Protein AF-0000000084344445 (afdb_homodimer)

Sequence (646 aa):
MKKKSFGKKFTIILLIIIIVSYGSAFIIIKNSNFSLQNFINDCLYNPNIHFGFNSYNNYNNSYDLNLNKTHNLNDINTISCDFPLGNISVIPWDGSEVKVTFDGHIRSNENLENIDISFSKEDSTLNIYLLKNNSNLWTPDTLKIYIPKNYNSNLQLSSSTGIINVCDLNYSDLKLDTISGVINLKNITCNNFSSNSVSGNMHYENLTVKNSNINSTSGDIYIDNFSGELNSSTVSGALNLTLSSVKNNIKFNSTSGNVFIYFPSNSSIKFKCSTVSGNISYHSPTKDENLHNKRQFNYILNNGDNSIDISTMSGKVEFNTTNMKKKSFGKKFTIILLIIIIVSYGSAFIIIKNSNFSLQNFINDCLYNPNIHFGFNSYNNYNNSYDLNLNKTHNLNDINTISCDFPLGNISVIPWDGSEVKVTFDGHIRSNENLENIDISFSKEDSTLNIYLLKNNSNLWTPDTLKIYIPKNYNSNLQLSSSTGIINVCDLNYSDLKLDTISGVINLKNITCNNFSSNSVSGNMHYENLTVKNSNINSTSGDIYIDNFSGELNSSTVSGALNLTLSSVKNNIKFNSTSGNVFIYFPSNSSIKFKCSTVSGNISYHSPTKDENLHNKRQFNYILNNGDNSIDISTMSGKVEFNTTN

Organism: NCBI:txid1533

Nearest PDB structures (foldseek):
  3pet-assembly1_A  TM=6.327E-01  e=2.627E-05  Bacteroides fragilis NCTC 9343
  4qrk-assembly1_A  TM=3.196E-01  e=6.285E-09  Clostridium sporogenes ATCC 15579
  3jx8-assembly2_D  TM=5.753E-01  e=1.451E-04  Parabacteroides distasonis ATCC 8503
  3pet-assembly1_A  TM=6.328E-01  e=2.455E-05  Bacteroides fragilis NCTC 9343
  3ljy-assembly2_B  TM=5.538E-01  e=2.455E-05  Parabacteroides distasonis ATCC 8503

Secondary structure (DSSP, 8-state):
-----HHHHHHHHHHHHHHHHHHHHHHHHHTTT--HHHHHHHHHH-TT-------STT--EEEEEEEEEEE--TT--EEEEE-TTSEEEEEEES-SSEEEEEEEEEEESS---S---EEEEETTEEEEES-SS-TTEE-SSEEEEEEETT--SEEEEEESSSEEEEES-EEEEEEEEESSSEEEEEEEEEEEEEEEESSS-EEEEEEEEEEEEEEESSS-EEEEEEES-EEEEESS--EEEEES---S-EEEEESS--EEEEEETT--EEEEEEESSS-EEEE-SSS-GGGSSBSEEEEEETT--EEEEEEESS--EEEEEE-/-----HHHHHHHHHHHHHHHHHHHHHHHHHTTT--HHHHHHHHHH-TT-------STT--EEEEEEEEEEE--TT--EEEEE-TTSEEEEEEESSSSEEEEEEEEEEESS---S---EEEEETTEEEEES-SS-TTEE-SSEEEEEEETT--SEEEEEESSSEEEEES-EEEEEEEEESSSEEEEEEEEEEEEEEEESSS-EEEEEEEEEEEEEEESSS-EEEEEEES-EEEEESS--EEEEES---S-EEEEESS--EEEEEETT--EEEEEEESSS-EEEE-SSS-GGGSSBSEEEEEETT--EEEEEEESS--EEEEEE-

pLDDT: mean 80.37, std 23.32, range [23.06, 98.56]

Structure (mmCIF, N/CA/C/O backbone):
data_AF-0000000084344445-model_v1
#
loop_
_entity.id
_entity.type
_entity.pdbx_description
1 polymer 'DUF4097 and DUF4098 domain-containing protein YvlB'
#
loop_
_atom_site.group_PDB
_atom_site.id
_atom_site.type_symbol
_atom_site.label_atom_id
_atom_site.label_alt_id
_atom_site.label_comp_id
_atom_site.label_asym_id
_atom_site.label_entity_id
_atom_site.label_seq_id
_atom_site.pdbx_PDB_ins_code
_atom_site.Cartn_x
_atom_site.Cartn_y
_atom_site.Cartn_z
_atom_site.occupancy
_atom_site.B_iso_or_equiv
_atom_site.auth_seq_id
_atom_site.auth_comp_id
_atom_site.auth_asym_id
_atom_site.auth_atom_id
_atom_site.pdbx_PDB_model_num
ATOM 1 N N . MET A 1 1 ? 18.562 30.078 -15.273 1 23.45 1 MET A N 1
ATOM 2 C CA . MET A 1 1 ? 18.094 28.703 -15.406 1 23.45 1 MET A CA 1
ATOM 3 C C . MET A 1 1 ? 17.484 28.203 -14.102 1 23.45 1 MET A C 1
ATOM 5 O O . MET A 1 1 ? 18.156 28.203 -13.062 1 23.45 1 MET A O 1
ATOM 9 N N . LYS A 1 2 ? 16.156 28.375 -13.969 1 30.56 2 LYS A N 1
ATOM 10 C CA . LYS A 1 2 ? 15.219 28.406 -12.844 1 30.56 2 LYS A CA 1
ATOM 11 C C . LYS A 1 2 ? 15.289 27.094 -12.047 1 30.56 2 LYS A C 1
ATOM 13 O O . LYS A 1 2 ? 14.945 26.031 -12.562 1 30.56 2 LYS A O 1
ATOM 18 N N . LYS A 1 3 ? 16.203 26.938 -11.133 1 34.56 3 LYS A N 1
ATOM 19 C CA . LYS A 1 3 ? 16.406 25.844 -10.195 1 34.56 3 LYS A CA 1
ATOM 20 C C . LYS A 1 3 ? 15.117 25.484 -9.477 1 34.56 3 LYS A C 1
ATOM 22 O O . LYS A 1 3 ? 14.594 26.266 -8.68 1 34.56 3 LYS A O 1
ATOM 27 N N . LYS A 1 4 ? 14.367 24.688 -10.18 1 40.94 4 LYS A N 1
ATOM 28 C CA . LYS A 1 4 ? 13.07 24.234 -9.688 1 40.94 4 LYS A CA 1
ATOM 29 C C . LYS A 1 4 ? 13.164 23.75 -8.242 1 40.94 4 LYS A C 1
ATOM 31 O O . LYS A 1 4 ? 14.055 22.969 -7.902 1 40.94 4 LYS A O 1
ATOM 36 N N . SER A 1 5 ? 12.602 24.375 -7.27 1 38.47 5 SER A N 1
ATOM 37 C CA . SER A 1 5 ? 12.57 24.297 -5.812 1 38.47 5 SER A CA 1
ATOM 38 C C . SER A 1 5 ? 12.359 22.859 -5.344 1 38.47 5 SER A C 1
ATOM 40 O O . SER A 1 5 ? 11.703 22.078 -6.027 1 38.47 5 SER A O 1
ATOM 42 N N . PHE A 1 6 ? 13.266 22.297 -4.477 1 36.62 6 PHE A N 1
ATOM 43 C CA . PHE A 1 6 ? 13.297 21 -3.805 1 36.62 6 PHE A CA 1
ATOM 44 C C . PHE A 1 6 ? 11.891 20.578 -3.393 1 36.62 6 PHE A C 1
ATOM 46 O O . PHE A 1 6 ? 11.547 19.391 -3.475 1 36.62 6 PHE A O 1
ATOM 53 N N . GLY A 1 7 ? 11.117 21.531 -2.959 1 40.06 7 GLY A N 1
ATOM 54 C CA . GLY A 1 7 ? 9.727 21.188 -2.689 1 40.06 7 GLY A CA 1
ATOM 55 C C . GLY A 1 7 ? 9.039 20.531 -3.869 1 40.06 7 GLY A C 1
ATOM 56 O O . GLY A 1 7 ? 8.281 19.578 -3.697 1 40.06 7 GLY A O 1
ATOM 57 N N . LYS A 1 8 ? 9.344 21 -4.953 1 43.28 8 LYS A N 1
ATOM 58 C CA . LYS A 1 8 ? 8.766 20.484 -6.191 1 43.28 8 LYS A CA 1
ATOM 59 C C . LYS A 1 8 ? 9.281 19.094 -6.508 1 43.28 8 LYS A C 1
ATOM 61 O O . LYS A 1 8 ? 8.516 18.219 -6.914 1 43.28 8 LYS A O 1
ATOM 66 N N . LYS A 1 9 ? 10.5 18.859 -6.062 1 43.78 9 LYS A N 1
ATOM 67 C CA . LYS A 1 9 ? 11.109 17.562 -6.285 1 43.78 9 LYS A CA 1
ATOM 68 C C . LYS A 1 9 ? 10.5 16.5 -5.359 1 43.78 9 LYS A C 1
ATOM 70 O O . LYS A 1 9 ? 10.258 15.375 -5.777 1 43.78 9 LYS A O 1
ATOM 75 N N . PHE A 1 10 ? 10.344 16.984 -4.156 1 43.31 10 PHE A N 1
ATOM 76 C CA . PHE A 1 10 ? 9.758 16.062 -3.184 1 43.31 10 PHE A CA 1
ATOM 77 C C . PHE A 1 10 ? 8.336 15.695 -3.574 1 43.31 10 PHE A C 1
ATOM 79 O O . PHE A 1 10 ? 7.945 14.523 -3.494 1 43.31 10 PHE A O 1
ATOM 86 N N . THR A 1 11 ? 7.633 16.703 -4.051 1 42.97 11 THR A N 1
ATOM 87 C CA . THR A 1 11 ? 6.289 16.422 -4.539 1 42.97 11 THR A CA 1
ATOM 88 C C . THR A 1 11 ? 6.34 15.516 -5.766 1 42.97 11 THR A C 1
ATOM 90 O O . THR A 1 11 ? 5.512 14.609 -5.914 1 42.97 11 THR A O 1
ATOM 93 N N . ILE A 1 12 ? 7.398 15.555 -6.445 1 44.19 12 ILE A N 1
ATOM 94 C CA . ILE A 1 12 ? 7.602 14.742 -7.645 1 44.19 12 ILE A CA 1
ATOM 95 C C . ILE A 1 12 ? 7.879 13.297 -7.246 1 44.19 12 ILE A C 1
ATOM 97 O O . ILE A 1 12 ? 7.32 12.367 -7.832 1 44.19 12 ILE A O 1
ATOM 101 N N . ILE A 1 13 ? 8.719 13.25 -6.285 1 46.38 13 ILE A N 1
ATOM 102 C CA . ILE A 1 13 ? 9.023 11.914 -5.785 1 46.38 13 ILE A CA 1
ATOM 103 C C . ILE A 1 13 ? 7.762 11.281 -5.207 1 46.38 13 ILE A C 1
ATOM 105 O O . ILE A 1 13 ? 7.477 10.109 -5.461 1 46.38 13 ILE A O 1
ATOM 109 N N . LEU A 1 14 ? 7.109 12.164 -4.605 1 44.34 14 LEU A N 1
ATOM 110 C CA . LEU A 1 14 ? 5.855 11.633 -4.082 1 44.34 14 LEU A CA 1
ATOM 111 C C . LEU A 1 14 ? 4.934 11.203 -5.219 1 44.34 14 LEU A C 1
ATOM 113 O O . LEU A 1 14 ? 4.277 10.164 -5.129 1 44.34 14 LEU A O 1
ATOM 117 N N . LEU A 1 15 ? 5.094 11.969 -6.32 1 42.56 15 LEU A N 1
ATOM 118 C CA . LEU A 1 15 ? 4.293 11.703 -7.512 1 42.56 15 LEU A CA 1
ATOM 119 C C . LEU A 1 15 ? 4.773 10.445 -8.227 1 42.56 15 LEU A C 1
ATOM 121 O O . LEU A 1 15 ? 3.965 9.625 -8.656 1 42.56 15 LEU A O 1
ATOM 125 N N . ILE A 1 16 ? 6.012 10.344 -8.312 1 43.09 16 ILE A N 1
ATOM 126 C CA . ILE A 1 16 ? 6.594 9.164 -8.945 1 43.09 16 ILE A CA 1
ATOM 127 C C . ILE A 1 16 ? 6.234 7.914 -8.148 1 43.09 16 ILE A C 1
ATOM 129 O O . ILE A 1 16 ? 5.859 6.891 -8.727 1 43.09 16 ILE A O 1
ATOM 133 N N . ILE A 1 17 ? 6.273 8.125 -7.02 1 44.56 17 ILE A N 1
ATOM 134 C CA . ILE A 1 17 ? 5.992 7.008 -6.125 1 44.56 17 ILE A CA 1
ATOM 135 C C . ILE A 1 17 ? 4.531 6.582 -6.27 1 44.56 17 ILE A C 1
ATOM 137 O O . ILE A 1 17 ? 4.23 5.391 -6.348 1 44.56 17 ILE A O 1
ATOM 141 N N . ILE A 1 18 ? 3.816 7.688 -6.465 1 41.94 18 ILE A N 1
ATOM 142 C CA . ILE A 1 18 ? 2.4 7.406 -6.66 1 41.94 18 ILE A CA 1
ATOM 143 C C . ILE A 1 18 ? 2.184 6.801 -8.047 1 41.94 18 ILE A C 1
ATOM 145 O O . ILE A 1 18 ? 1.454 5.816 -8.195 1 41.94 18 ILE A O 1
ATOM 149 N N . ILE A 1 19 ? 2.912 7.266 -9 1 41.62 19 ILE A N 1
ATOM 150 C CA . ILE A 1 19 ? 2.807 6.781 -10.375 1 41.62 19 ILE A CA 1
ATOM 151 C C . ILE A 1 19 ? 3.387 5.371 -10.469 1 41.62 19 ILE A C 1
ATOM 153 O O . ILE A 1 19 ? 2.789 4.488 -11.086 1 41.62 19 ILE A O 1
ATOM 157 N N . VAL A 1 20 ? 4.574 5.223 -9.969 1 40.78 20 VAL A N 1
ATOM 158 C CA . VAL A 1 20 ? 5.215 3.91 -10.008 1 40.78 20 VAL A CA 1
ATOM 159 C C . VAL A 1 20 ? 4.395 2.91 -9.203 1 40.78 20 VAL A C 1
ATOM 161 O O . VAL A 1 20 ? 4.258 1.748 -9.594 1 40.78 20 VAL A O 1
ATOM 164 N N . SER A 1 21 ? 4.035 3.406 -8.242 1 39.5 21 SER A N 1
ATOM 165 C CA . SER A 1 21 ? 3.166 2.486 -7.516 1 39.5 21 SER A CA 1
ATOM 166 C C . SER A 1 21 ? 1.95 2.102 -8.352 1 39.5 21 SER A C 1
ATOM 168 O O . SER A 1 21 ? 1.427 0.994 -8.227 1 39.5 21 SER A O 1
ATOM 170 N N . TYR A 1 22 ? 1.616 3.086 -9.32 1 38 22 TYR A N 1
ATOM 171 C CA . TYR A 1 22 ? 0.502 2.875 -10.234 1 38 22 TYR A CA 1
ATOM 172 C C . TYR A 1 22 ? 0.94 2.062 -11.445 1 38 22 TYR A C 1
ATOM 174 O O . TYR A 1 22 ? 0.122 1.394 -12.086 1 38 22 TYR A O 1
ATOM 182 N N . GLY A 1 23 ? 2.174 2.152 -11.828 1 37.25 23 GLY A N 1
ATOM 183 C CA . GLY A 1 23 ? 2.646 1.45 -13.016 1 37.25 23 GLY A CA 1
ATOM 184 C C . GLY A 1 23 ? 2.371 -0.041 -12.969 1 37.25 23 GLY A C 1
ATOM 185 O O . GLY A 1 23 ? 1.995 -0.636 -13.984 1 37.25 23 GLY A O 1
ATOM 186 N N . SER A 1 24 ? 2.65 -0.553 -11.867 1 36.75 24 SER A N 1
ATOM 187 C CA . SER A 1 24 ? 2.387 -1.987 -11.914 1 36.75 24 SER A CA 1
ATOM 188 C C . SER A 1 24 ? 0.919 -2.268 -12.227 1 36.75 24 SER A C 1
ATOM 190 O O . SER A 1 24 ? 0.599 -3.24 -12.906 1 36.75 24 SER A O 1
ATOM 192 N N . ALA A 1 25 ? 0.105 -1.298 -11.906 1 35.44 25 ALA A N 1
ATOM 193 C CA . ALA A 1 25 ? -1.3 -1.445 -12.281 1 35.44 25 ALA A CA 1
ATOM 194 C C . ALA A 1 25 ? -1.485 -1.297 -13.789 1 35.44 25 ALA A C 1
ATOM 196 O O . ALA A 1 25 ? -2.225 -2.064 -14.406 1 35.44 25 ALA A O 1
ATOM 197 N N . PHE A 1 26 ? -0.767 -0.335 -14.383 1 36.44 26 PHE A N 1
ATOM 198 C CA . PHE A 1 26 ? -0.867 -0.128 -15.82 1 36.44 26 PHE A CA 1
ATOM 199 C C . PHE A 1 26 ? -0.304 -1.323 -16.578 1 36.44 26 PHE A C 1
ATOM 201 O O . PHE A 1 26 ? -0.877 -1.753 -17.578 1 36.44 26 PHE A O 1
ATOM 208 N N . ILE A 1 27 ? 0.794 -1.745 -16.25 1 36.09 27 ILE A N 1
ATOM 209 C CA . ILE A 1 27 ? 1.35 -2.893 -16.953 1 36.09 27 ILE A CA 1
ATOM 210 C C . ILE A 1 27 ? 0.347 -4.043 -16.938 1 36.09 27 ILE A C 1
ATOM 212 O O . ILE A 1 27 ? 0.16 -4.723 -17.953 1 36.09 27 ILE A O 1
ATOM 216 N N . ILE A 1 28 ? -0.33 -4.098 -15.945 1 32.97 28 ILE A N 1
ATOM 217 C CA . ILE A 1 28 ? -1.38 -5.113 -15.938 1 32.97 28 ILE A CA 1
ATOM 218 C C . ILE A 1 28 ? -2.447 -4.762 -16.969 1 32.97 28 ILE A C 1
ATOM 220 O O . ILE A 1 28 ? -2.91 -5.629 -17.719 1 32.97 28 ILE A O 1
ATOM 224 N N . ILE A 1 29 ? -2.639 -3.443 -17.25 1 33.91 29 ILE A N 1
ATOM 225 C CA . ILE A 1 29 ? -3.621 -3.008 -18.234 1 33.91 29 ILE A CA 1
ATOM 226 C C . ILE A 1 29 ? -3.104 -3.297 -19.641 1 33.91 29 ILE A C 1
ATOM 228 O O . ILE A 1 29 ? -3.84 -3.814 -20.484 1 33.91 29 ILE A O 1
ATOM 232 N N . LYS A 1 30 ? -2.02 -2.748 -19.969 1 36.94 30 LYS A N 1
ATOM 233 C CA . LYS A 1 30 ? -1.499 -2.893 -21.312 1 36.94 30 LYS A CA 1
ATOM 234 C C . LYS A 1 30 ? -1.466 -4.359 -21.75 1 36.94 30 LYS A C 1
ATOM 236 O O . LYS A 1 30 ? -1.772 -4.684 -22.891 1 36.94 30 LYS A O 1
ATOM 241 N N . ASN A 1 31 ? -0.96 -5.074 -21 1 32.31 31 ASN A N 1
ATOM 242 C CA . ASN A 1 31 ? -0.89 -6.465 -21.438 1 32.31 31 ASN A CA 1
ATOM 243 C C . ASN A 1 31 ? -2.264 -7.129 -21.422 1 32.31 31 ASN A C 1
ATOM 245 O O . ASN A 1 31 ? -2.404 -8.281 -21.828 1 32.31 31 ASN A O 1
ATOM 249 N N . SER A 1 32 ? -3.258 -6.301 -20.797 1 30.25 32 SER A N 1
ATOM 250 C CA . SER A 1 32 ? -4.633 -6.762 -20.938 1 30.25 32 SER A CA 1
ATOM 251 C C . SER A 1 32 ? -5.328 -6.086 -22.109 1 30.25 32 SER A C 1
ATOM 253 O O . SER A 1 32 ? -4.926 -5 -22.531 1 30.25 32 SER A O 1
ATOM 255 N N . ASN A 1 33 ? -5.547 -6.551 -23.297 1 32.56 33 ASN A N 1
ATOM 256 C CA . ASN A 1 33 ? -6.277 -6.059 -24.453 1 32.56 33 ASN A CA 1
ATOM 257 C C . ASN A 1 33 ? -7.488 -5.227 -24.047 1 32.56 33 ASN A C 1
ATOM 259 O O . ASN A 1 33 ? -8.5 -5.211 -24.75 1 32.56 33 ASN A O 1
ATOM 263 N N . PHE A 1 34 ? -7.539 -4.66 -22.891 1 30.58 34 PHE A N 1
ATOM 264 C CA . PHE A 1 34 ? -8.719 -3.98 -22.359 1 30.58 34 PHE A CA 1
ATOM 265 C C . PHE A 1 34 ? -8.789 -2.547 -22.875 1 30.58 34 PHE A C 1
ATOM 267 O O . PHE A 1 34 ? -7.793 -1.821 -22.844 1 30.58 34 PHE A O 1
ATOM 274 N N . SER A 1 35 ? -9.758 -2.189 -23.828 1 31.12 35 SER A N 1
ATOM 275 C CA . SER A 1 35 ? -10.094 -0.838 -24.266 1 31.12 35 SER A CA 1
ATOM 276 C C . SER A 1 35 ? -10.758 -0.043 -23.141 1 31.12 35 SER A C 1
ATOM 278 O O . SER A 1 35 ? -11.82 -0.419 -22.641 1 31.12 35 SER A O 1
ATOM 280 N N . LEU A 1 36 ? -10.211 0.82 -22.375 1 32.28 36 LEU A N 1
ATOM 281 C CA . LEU A 1 36 ? -10.555 1.728 -21.297 1 32.28 36 LEU A CA 1
ATOM 282 C C . LEU A 1 36 ? -11.867 2.453 -21.578 1 32.28 36 LEU A C 1
ATOM 284 O O . LEU A 1 36 ? -12.688 2.635 -20.672 1 32.28 36 LEU A O 1
ATOM 288 N N . GLN A 1 37 ? -12.164 2.867 -22.734 1 30.47 37 GLN A N 1
ATOM 289 C CA . GLN A 1 37 ? -13.281 3.703 -23.156 1 30.47 37 GLN A CA 1
ATOM 290 C C . GLN A 1 37 ? -14.609 2.99 -22.938 1 30.47 37 GLN A C 1
ATOM 292 O O . GLN A 1 37 ? -15.57 3.596 -22.453 1 30.47 37 GLN A O 1
ATOM 297 N N . ASN A 1 38 ? -14.781 1.849 -23.281 1 33.25 38 ASN A N 1
ATOM 298 C CA . ASN A 1 38 ? -16.078 1.184 -23.219 1 33.25 38 ASN A CA 1
ATOM 299 C C . ASN A 1 38 ? -16.484 0.88 -21.781 1 33.25 38 ASN A C 1
ATOM 301 O O . ASN A 1 38 ? -17.672 0.765 -21.484 1 33.25 38 ASN A O 1
ATOM 305 N N . PHE A 1 39 ? -15.523 0.787 -20.781 1 30.91 39 PHE A N 1
ATOM 306 C CA . PHE A 1 39 ? -15.742 0.441 -19.375 1 30.91 39 PHE A CA 1
ATOM 307 C C . PHE A 1 39 ? -16.375 1.605 -18.625 1 30.91 39 PHE A C 1
ATOM 309 O O . PHE A 1 39 ? -17.359 1.423 -17.891 1 30.91 39 PHE A O 1
ATOM 316 N N . ILE A 1 40 ? -15.93 2.766 -18.703 1 32.06 40 ILE A N 1
ATOM 317 C CA . ILE A 1 40 ? -16.547 3.953 -18.125 1 32.06 40 ILE A CA 1
ATOM 318 C C . ILE A 1 40 ? -18.016 4.004 -18.484 1 32.06 40 ILE A C 1
ATOM 320 O O . ILE A 1 40 ? -18.859 4.289 -17.625 1 32.06 40 ILE A O 1
ATOM 324 N N . ASN A 1 41 ? -18.328 3.734 -19.672 1 29.59 41 ASN A N 1
ATOM 325 C CA . ASN A 1 41 ? -19.719 3.854 -20.109 1 29.59 41 ASN A CA 1
ATOM 326 C C . ASN A 1 41 ? -20.609 2.834 -19.422 1 29.59 41 ASN A C 1
ATOM 328 O O . ASN A 1 41 ? -21.734 3.152 -19.031 1 29.59 41 ASN A O 1
ATOM 332 N N . ASP A 1 42 ? -20.219 1.624 -19.297 1 30.69 42 ASP A N 1
ATOM 333 C CA . ASP A 1 42 ? -21.094 0.605 -18.734 1 30.69 42 ASP A CA 1
ATOM 334 C C . ASP A 1 42 ? -21.234 0.779 -17.219 1 30.69 42 ASP A C 1
ATOM 336 O O . ASP A 1 42 ? -22.312 0.543 -16.656 1 30.69 42 ASP A O 1
ATOM 340 N N . CYS A 1 43 ? -20.125 1.018 -16.406 1 30.36 43 CYS A N 1
ATOM 341 C CA . CYS A 1 43 ? -20.234 1.222 -14.969 1 30.36 43 CYS A CA 1
ATOM 342 C C . CYS A 1 43 ? -21.125 2.42 -14.648 1 30.36 43 CYS A C 1
ATOM 344 O O . CYS A 1 43 ? -21.891 2.393 -13.688 1 30.36 43 CYS A O 1
ATOM 346 N N . LEU A 1 44 ? -20.953 3.484 -15.219 1 27.91 44 LEU A N 1
ATOM 347 C CA . LEU A 1 44 ? -21.734 4.68 -14.93 1 27.91 44 LEU A CA 1
ATOM 348 C C . LEU A 1 44 ? -23.203 4.465 -15.297 1 27.91 44 LEU A C 1
ATOM 350 O O . LEU A 1 44 ? -24.094 4.992 -14.633 1 27.91 44 LEU A O 1
ATOM 354 N N . TYR A 1 45 ? -23.5 3.84 -16.438 1 30.52 45 TYR A N 1
ATOM 355 C CA . TYR A 1 45 ? -24.891 3.912 -16.875 1 30.52 45 TYR A CA 1
ATOM 356 C C . TYR A 1 45 ? -25.672 2.682 -16.438 1 30.52 45 TYR A C 1
ATOM 358 O O . TYR A 1 45 ? -26.891 2.639 -16.562 1 30.52 45 TYR A O 1
ATOM 366 N N . ASN A 1 46 ? -25.078 1.417 -16.312 1 26.75 46 ASN A N 1
ATOM 367 C CA . ASN A 1 46 ? -26.078 0.418 -15.977 1 26.75 46 ASN A CA 1
ATOM 368 C C . ASN A 1 46 ? -26.188 0.228 -14.469 1 26.75 46 ASN A C 1
ATOM 370 O O . ASN A 1 46 ? -25.312 -0.379 -13.844 1 26.75 46 ASN A O 1
ATOM 374 N N . PRO A 1 47 ? -27.047 0.961 -13.695 1 27.52 47 PRO A N 1
ATOM 375 C CA . PRO A 1 47 ? -27.422 0.962 -12.281 1 27.52 47 PRO A CA 1
ATOM 376 C C . PRO A 1 47 ? -27.719 -0.439 -11.742 1 27.52 47 PRO A C 1
ATOM 378 O O . PRO A 1 47 ? -27.812 -0.633 -10.531 1 27.52 47 PRO A O 1
ATOM 381 N N . ASN A 1 48 ? -28.219 -1.367 -12.602 1 26.95 48 ASN A N 1
ATOM 382 C CA . ASN A 1 48 ? -28.812 -2.611 -12.102 1 26.95 48 ASN A CA 1
ATOM 383 C C . ASN A 1 48 ? -27.734 -3.641 -11.773 1 26.95 48 ASN A C 1
ATOM 385 O O . ASN A 1 48 ? -27.984 -4.848 -11.836 1 26.95 48 ASN A O 1
ATOM 389 N N . ILE A 1 49 ? -26.516 -3.352 -11.906 1 28.38 49 ILE A N 1
ATOM 390 C CA . ILE A 1 49 ? -25.656 -4.449 -11.477 1 28.38 49 ILE A CA 1
ATOM 391 C C . ILE A 1 49 ? -25.875 -4.723 -9.992 1 28.38 49 ILE A C 1
ATOM 393 O O . ILE A 1 49 ? -25.547 -3.883 -9.148 1 28.38 49 ILE A O 1
ATOM 397 N N . HIS A 1 50 ? -27 -5.375 -9.609 1 25.36 50 HIS A N 1
ATOM 398 C CA . HIS A 1 50 ? -27.266 -5.91 -8.273 1 25.36 50 HIS A CA 1
ATOM 399 C C . HIS A 1 50 ? -26.141 -6.832 -7.816 1 25.36 50 HIS A C 1
ATOM 401 O O . HIS A 1 50 ? -25.844 -7.836 -8.469 1 25.36 50 HIS A O 1
ATOM 407 N N . PHE A 1 51 ? -25.031 -6.277 -7.488 1 28.3 51 PHE A N 1
ATOM 408 C CA . PHE A 1 51 ? -24.062 -7.117 -6.773 1 28.3 51 PHE A CA 1
ATOM 409 C C . PHE A 1 51 ? -24.734 -7.816 -5.594 1 28.3 51 PHE A C 1
ATOM 411 O O . PHE A 1 51 ? -25.094 -7.172 -4.605 1 28.3 51 PHE A O 1
ATOM 418 N N . GLY A 1 52 ? -25.578 -8.766 -5.773 1 28.08 52 GLY A N 1
ATOM 419 C CA . GLY A 1 52 ? -26.281 -9.602 -4.812 1 28.08 52 GLY A CA 1
ATOM 420 C C . GLY A 1 52 ? -25.359 -10.164 -3.734 1 28.08 52 GLY A C 1
ATOM 421 O O . GLY A 1 52 ? -24.859 -11.281 -3.863 1 28.08 52 GLY A O 1
ATOM 422 N N . PHE A 1 53 ? -24.406 -9.266 -3.26 1 29.97 53 PHE A N 1
ATOM 423 C CA . PHE A 1 53 ? -23.594 -9.703 -2.127 1 29.97 53 PHE A CA 1
ATOM 424 C C . PHE A 1 53 ? -24.469 -10.047 -0.933 1 29.97 53 PHE A C 1
ATOM 426 O O . PHE A 1 53 ? -24.938 -9.164 -0.215 1 29.97 53 PHE A O 1
ATOM 433 N N . ASN A 1 54 ? -25.266 -11.039 -0.878 1 29.67 54 ASN A N 1
ATOM 434 C CA . ASN A 1 54 ? -26.078 -11.438 0.267 1 29.67 54 ASN A CA 1
ATOM 435 C C . ASN A 1 54 ? -25.219 -11.773 1.477 1 29.67 54 ASN A C 1
ATOM 437 O O . ASN A 1 54 ? -24.109 -12.305 1.325 1 29.67 54 ASN A O 1
ATOM 441 N N . SER A 1 55 ? -25.203 -11.109 2.713 1 31.75 55 SER A N 1
ATOM 442 C CA . SER A 1 55 ? -24.797 -11.172 4.113 1 31.75 55 SER A CA 1
ATOM 443 C C . SER A 1 55 ? -24.562 -12.609 4.559 1 31.75 55 SER A C 1
ATOM 445 O O . SER A 1 55 ? -25.203 -13.531 4.047 1 31.75 55 SER A O 1
ATOM 447 N N . TYR A 1 56 ? -23.375 -12.898 5.164 1 36.56 56 TYR A N 1
ATOM 448 C CA . TYR A 1 56 ? -22.938 -14.148 5.766 1 36.56 56 TYR A CA 1
ATOM 449 C C . TYR A 1 56 ? -24.078 -14.852 6.48 1 36.56 56 TYR A C 1
ATOM 451 O O . TYR A 1 56 ? -24.188 -16.078 6.453 1 36.56 56 TYR A O 1
ATOM 459 N N . ASN A 1 57 ? -24.438 -14.117 7.535 1 40.16 57 ASN A N 1
ATOM 460 C CA . ASN A 1 57 ? -25.359 -14.789 8.438 1 40.16 57 ASN A CA 1
ATOM 461 C C . ASN A 1 57 ? -26.531 -15.422 7.676 1 40.16 57 ASN A C 1
ATOM 463 O O . ASN A 1 57 ? -27.031 -16.484 8.062 1 40.16 57 ASN A O 1
ATOM 467 N N . ASN A 1 58 ? -27.188 -14.594 6.871 1 45.25 58 ASN A N 1
ATOM 468 C CA . ASN A 1 58 ? -28.484 -15.164 6.535 1 45.25 58 ASN A CA 1
ATOM 469 C C . ASN A 1 58 ? -28.453 -15.875 5.188 1 45.25 58 ASN A C 1
ATOM 471 O O . ASN A 1 58 ? -28.984 -15.359 4.199 1 45.25 58 ASN A O 1
ATOM 475 N N . TYR A 1 59 ? -27.078 -16.516 5.059 1 55.56 59 TYR A N 1
ATOM 476 C CA . TYR A 1 59 ? -27.359 -17.328 3.877 1 55.56 59 TYR A CA 1
ATOM 477 C C . TYR A 1 59 ? -28.562 -18.234 4.098 1 55.56 59 TYR A C 1
ATOM 479 O O . TYR A 1 59 ? -28.656 -18.922 5.117 1 55.56 59 TYR A O 1
ATOM 487 N N . ASN A 1 60 ? -29.297 -17.859 3.467 1 63.47 60 ASN A N 1
ATOM 488 C CA . ASN A 1 60 ? -30.562 -18.562 3.66 1 63.47 60 ASN A CA 1
ATOM 489 C C . ASN A 1 60 ? -30.5 -20 3.16 1 63.47 60 ASN A C 1
ATOM 491 O O . ASN A 1 60 ? -31.328 -20.828 3.516 1 63.47 60 ASN A O 1
ATOM 495 N N . ASN A 1 61 ? -29.25 -20.203 2.424 1 76.62 61 ASN A N 1
ATOM 496 C CA . ASN A 1 61 ? -29.188 -21.531 1.847 1 76.62 61 ASN A CA 1
ATOM 497 C C . ASN A 1 61 ? -27.812 -22.172 2.027 1 76.62 61 ASN A C 1
ATOM 499 O O . ASN A 1 61 ? -26.797 -21.469 1.987 1 76.62 61 ASN A O 1
ATOM 503 N N . SER A 1 62 ? -27.672 -23.312 2.484 1 82.62 62 SER A N 1
ATOM 504 C CA . SER A 1 62 ? -26.469 -24.125 2.572 1 82.62 62 SER A CA 1
ATOM 505 C C . SER A 1 62 ? -26.578 -25.391 1.729 1 82.62 62 SER A C 1
ATOM 507 O O . SER A 1 62 ? -27.609 -26.062 1.742 1 82.62 62 SER A O 1
ATOM 509 N N . TYR A 1 63 ? -25.625 -25.625 1.016 1 86 63 TYR A N 1
ATOM 510 C CA . TYR A 1 63 ? -25.609 -26.797 0.152 1 86 63 TYR A CA 1
ATOM 511 C C . TYR A 1 63 ? -24.406 -27.688 0.474 1 86 63 TYR A C 1
ATOM 513 O O . TYR A 1 63 ? -23.266 -27.234 0.473 1 86 63 TYR A O 1
ATOM 521 N N . ASP A 1 64 ? -24.672 -28.891 0.827 1 89.5 64 ASP A N 1
ATOM 522 C CA . ASP A 1 64 ? -23.625 -29.891 0.971 1 89.5 64 ASP A CA 1
ATOM 523 C C . ASP A 1 64 ? -23.359 -30.609 -0.353 1 89.5 64 ASP A C 1
ATOM 525 O O . ASP A 1 64 ? -24.266 -31.234 -0.923 1 89.5 64 ASP A O 1
ATOM 529 N N . LEU A 1 65 ? -22.141 -30.516 -0.72 1 90.81 65 LEU A N 1
ATOM 530 C CA . LEU A 1 65 ? -21.844 -31.031 -2.053 1 90.81 65 LEU A CA 1
ATOM 531 C C . LEU A 1 65 ? -20.734 -32.062 -2 1 90.81 65 LEU A C 1
ATOM 533 O O . LEU A 1 65 ? -19.828 -31.969 -1.16 1 90.81 65 LEU A O 1
ATOM 537 N N . ASN A 1 66 ? -20.844 -33.062 -2.725 1 94.81 66 ASN A N 1
ATOM 538 C CA . ASN A 1 66 ? -19.812 -34.031 -3.076 1 94.81 66 ASN A CA 1
ATOM 539 C C . ASN A 1 66 ? -19.766 -34.281 -4.582 1 94.81 66 ASN A C 1
ATOM 541 O O . ASN A 1 66 ? -20.531 -35.094 -5.117 1 94.81 66 ASN A O 1
ATOM 545 N N . LEU A 1 67 ? -18.891 -33.531 -5.16 1 94.94 67 LEU A N 1
ATOM 546 C CA . LEU A 1 67 ? -18.859 -33.531 -6.621 1 94.94 67 LEU A CA 1
ATOM 547 C C . LEU A 1 67 ? -17.531 -34.094 -7.137 1 94.94 67 LEU A C 1
ATOM 549 O O . LEU A 1 67 ? -16.484 -33.906 -6.496 1 94.94 67 LEU A O 1
ATOM 553 N N . ASN A 1 68 ? -17.562 -34.75 -8.219 1 96.25 68 ASN A N 1
ATOM 554 C CA . ASN A 1 68 ? -16.406 -35.312 -8.914 1 96.25 68 ASN A CA 1
ATOM 555 C C . ASN A 1 68 ? -16.641 -35.344 -10.422 1 96.25 68 ASN A C 1
ATOM 557 O O . ASN A 1 68 ? -17.609 -35.969 -10.883 1 96.25 68 ASN A O 1
ATOM 561 N N . LYS A 1 69 ? -15.773 -34.75 -11.195 1 97 69 LYS A N 1
ATOM 562 C CA . LYS A 1 69 ? -15.859 -34.75 -12.648 1 97 69 LYS A CA 1
ATOM 563 C C . LYS A 1 69 ? -14.469 -34.844 -13.281 1 97 69 LYS A C 1
ATOM 565 O O . LYS A 1 69 ? -13.492 -34.375 -12.695 1 97 69 LYS A O 1
ATOM 570 N N . THR A 1 70 ? -14.383 -35.438 -14.422 1 97.44 70 THR A N 1
ATOM 571 C CA . THR A 1 70 ? -13.125 -35.562 -15.156 1 97.44 70 THR A CA 1
ATOM 572 C C . THR A 1 70 ? -13.281 -35.031 -16.578 1 97.44 70 THR A C 1
ATOM 574 O O . THR A 1 70 ? -14.398 -34.875 -17.078 1 97.44 70 THR A O 1
ATOM 577 N N . HIS A 1 71 ? -12.227 -34.656 -17.188 1 97.06 71 HIS A N 1
ATOM 578 C CA . HIS A 1 71 ? -12.172 -34.219 -18.578 1 97.06 71 HIS A CA 1
ATOM 579 C C . HIS A 1 71 ? -10.844 -34.594 -19.219 1 97.06 71 HIS A C 1
ATOM 581 O O . HIS A 1 71 ? -9.781 -34.438 -18.609 1 97.06 71 HIS A O 1
ATOM 587 N N . ASN A 1 72 ? -10.93 -35.094 -20.422 1 96 72 ASN A N 1
ATOM 588 C CA . ASN A 1 72 ? -9.703 -35.438 -21.141 1 96 72 ASN A CA 1
ATOM 589 C C . ASN A 1 72 ? -8.914 -34.156 -21.5 1 96 72 ASN A C 1
ATOM 591 O O . ASN A 1 72 ? -9.484 -33.062 -21.578 1 96 72 ASN A O 1
ATOM 595 N N . LEU A 1 73 ? -7.613 -34.312 -21.734 1 96.31 73 LEU A N 1
ATOM 596 C CA . LEU A 1 73 ? -6.754 -33.156 -21.984 1 96.31 73 LEU A CA 1
ATOM 597 C C . LEU A 1 73 ? -6.32 -33.094 -23.453 1 96.31 73 LEU A C 1
ATOM 599 O O . LEU A 1 73 ? -5.363 -32.406 -23.797 1 96.31 73 LEU A O 1
ATOM 603 N N . ASN A 1 74 ? -7.07 -33.844 -24.25 1 93.62 74 ASN A N 1
ATOM 604 C CA . ASN A 1 74 ? -6.758 -33.781 -25.688 1 93.62 74 ASN A CA 1
ATOM 605 C C . ASN A 1 74 ? -6.945 -32.375 -26.234 1 93.62 74 ASN A C 1
ATOM 607 O O . ASN A 1 74 ? -7.977 -31.75 -26.016 1 93.62 74 ASN A O 1
ATOM 611 N N . ASP A 1 75 ? -6.012 -31.828 -26.938 1 94.44 75 ASP A N 1
ATOM 612 C CA . ASP A 1 75 ? -6.004 -30.516 -27.578 1 94.44 75 ASP A CA 1
ATOM 613 C C . ASP A 1 75 ? -6.141 -29.391 -26.562 1 94.44 75 ASP A C 1
ATOM 615 O O . ASP A 1 75 ? -6.715 -28.344 -26.859 1 94.44 75 ASP A O 1
ATOM 619 N N . ILE A 1 76 ? -5.766 -29.719 -25.359 1 96.31 76 ILE A N 1
ATOM 620 C CA . ILE A 1 76 ? -5.777 -28.719 -24.312 1 96.31 76 ILE A CA 1
ATOM 621 C C . ILE A 1 76 ? -4.348 -28.297 -23.984 1 96.31 76 ILE A C 1
ATOM 623 O O . ILE A 1 76 ? -3.496 -29.141 -23.703 1 96.31 76 ILE A O 1
ATOM 627 N N . ASN A 1 77 ? -4.152 -26.984 -24.047 1 96.75 77 ASN A N 1
ATOM 628 C CA . ASN A 1 77 ? -2.832 -26.469 -23.719 1 96.75 77 ASN A CA 1
ATOM 629 C C . ASN A 1 77 ? -2.875 -25.609 -22.453 1 96.75 77 ASN A C 1
ATOM 631 O O . ASN A 1 77 ? -1.83 -25.219 -21.922 1 96.75 77 ASN A O 1
ATOM 635 N N . THR A 1 78 ? -4.047 -25.266 -22.047 1 98.19 78 THR A N 1
ATOM 636 C CA . THR A 1 78 ? -4.195 -24.453 -20.844 1 98.19 78 THR A CA 1
ATOM 637 C C . THR A 1 78 ? -5.363 -24.938 -20 1 98.19 78 THR A C 1
ATOM 639 O O . THR A 1 78 ? -6.457 -25.172 -20.516 1 98.19 78 THR A O 1
ATOM 642 N N . ILE A 1 79 ? -5.113 -25.141 -18.781 1 97.69 79 ILE A N 1
ATOM 643 C CA . ILE A 1 79 ? -6.164 -25.375 -17.797 1 97.69 79 ILE A CA 1
ATOM 644 C C . ILE A 1 79 ? -6.41 -24.094 -17 1 97.69 79 ILE A C 1
ATOM 646 O O . ILE A 1 79 ? -5.473 -23.484 -16.484 1 97.69 79 ILE A O 1
ATOM 650 N N . SER A 1 80 ? -7.621 -23.672 -16.906 1 96.62 80 SER A N 1
ATOM 651 C CA . SER A 1 80 ? -7.969 -22.438 -16.219 1 96.62 80 SER A CA 1
ATOM 652 C C . SER A 1 80 ? -9.102 -22.641 -15.219 1 96.62 80 SER A C 1
ATOM 654 O O . SER A 1 80 ? -10.055 -23.375 -15.5 1 96.62 80 SER A O 1
ATOM 656 N N . CYS A 1 81 ? -8.984 -22 -14.062 1 93.75 81 CYS A N 1
ATOM 657 C CA . CYS A 1 81 ? -10.039 -22.062 -13.055 1 93.75 81 CYS A CA 1
ATOM 658 C C . CYS A 1 81 ? -10.125 -20.75 -12.281 1 93.75 81 CYS A C 1
ATOM 660 O O . CYS A 1 81 ? -9.156 -20.328 -11.656 1 93.75 81 CYS A O 1
ATOM 662 N N . ASP A 1 82 ? -11.219 -20.172 -12.289 1 87.94 82 ASP A N 1
ATOM 663 C CA . ASP A 1 82 ? -11.547 -19.031 -11.453 1 87.94 82 ASP A CA 1
ATOM 664 C C . ASP A 1 82 ? -12.531 -19.406 -10.352 1 87.94 82 ASP A C 1
ATOM 666 O O . ASP A 1 82 ? -13.695 -19.719 -10.633 1 87.94 82 ASP A O 1
ATOM 670 N N . PHE A 1 83 ? -12.023 -19.453 -9.148 1 87.5 83 PHE A N 1
ATOM 671 C CA . PHE A 1 83 ? -12.82 -19.891 -8.008 1 87.5 83 PHE A CA 1
ATOM 672 C C . PHE A 1 83 ? -12.789 -18.828 -6.902 1 87.5 83 PHE A C 1
ATOM 674 O O . PHE A 1 83 ? -12.086 -19 -5.902 1 87.5 83 PHE A O 1
ATOM 681 N N . PRO A 1 84 ? -13.578 -17.797 -6.98 1 77.56 84 PRO A N 1
ATOM 682 C CA . PRO A 1 84 ? -13.508 -16.672 -6.051 1 77.56 84 PRO A CA 1
ATOM 683 C C . PRO A 1 84 ? -13.961 -17.047 -4.641 1 77.56 84 PRO A C 1
ATOM 685 O O . PRO A 1 84 ? -13.578 -16.375 -3.674 1 77.56 84 PRO A O 1
ATOM 688 N N . LEU A 1 85 ? -14.695 -18.109 -4.438 1 71.94 85 LEU A N 1
ATOM 689 C CA . LEU A 1 85 ? -15.453 -18.453 -3.238 1 71.94 85 LEU A CA 1
ATOM 690 C C . LEU A 1 85 ? -14.562 -19.125 -2.201 1 71.94 85 LEU A C 1
ATOM 692 O O . LEU A 1 85 ? -14.906 -19.172 -1.019 1 71.94 85 LEU A O 1
ATOM 696 N N . GLY A 1 86 ? -13.445 -19.609 -2.799 1 80.94 86 GLY A N 1
ATOM 697 C CA . GLY A 1 86 ? -12.773 -20.484 -1.853 1 80.94 86 GLY A CA 1
ATOM 698 C C . GLY A 1 86 ? -11.375 -20.875 -2.301 1 80.94 86 GLY A C 1
ATOM 699 O O . GLY A 1 86 ? -10.742 -20.172 -3.088 1 80.94 86 GLY A O 1
ATOM 700 N N . ASN A 1 87 ? -10.953 -22.047 -1.637 1 92.44 87 ASN A N 1
ATOM 701 C CA . ASN A 1 87 ? -9.594 -22.547 -1.809 1 92.44 87 ASN A CA 1
ATOM 702 C C . ASN A 1 87 ? -9.477 -23.422 -3.045 1 92.44 87 ASN A C 1
ATOM 704 O O . ASN A 1 87 ? -10.422 -24.125 -3.41 1 92.44 87 ASN A O 1
ATOM 708 N N . ILE A 1 88 ? -8.344 -23.375 -3.693 1 95.88 88 ILE A N 1
ATOM 709 C CA . ILE A 1 88 ? -8 -24.25 -4.805 1 95.88 88 ILE A CA 1
ATOM 710 C C . ILE A 1 88 ? -6.723 -25.016 -4.477 1 95.88 88 ILE A C 1
ATOM 712 O O . ILE A 1 88 ? -5.738 -24.422 -4.023 1 95.88 88 ILE A O 1
ATOM 716 N N . SER A 1 89 ? -6.754 -26.25 -4.648 1 97.5 89 SER A N 1
ATOM 717 C CA . SER A 1 89 ? -5.555 -27.062 -4.5 1 97.5 89 SER A CA 1
ATOM 718 C C . SER A 1 89 ? -5.297 -27.906 -5.746 1 97.5 89 SER A C 1
ATOM 720 O O . SER A 1 89 ? -6.176 -28.641 -6.195 1 97.5 89 SER A O 1
ATOM 722 N N . VAL A 1 90 ? -4.117 -27.781 -6.289 1 98.06 90 VAL A N 1
ATOM 723 C CA . VAL A 1 90 ? -3.707 -28.594 -7.426 1 98.06 90 VAL A CA 1
ATOM 724 C C . VAL A 1 90 ? -2.896 -29.797 -6.934 1 98.06 90 VAL A C 1
ATOM 726 O O . VAL A 1 90 ? -1.913 -29.625 -6.207 1 98.06 90 VAL A O 1
ATOM 729 N N . ILE A 1 91 ? -3.279 -30.953 -7.375 1 96.81 91 ILE A N 1
ATOM 730 C CA . ILE A 1 91 ? -2.658 -32.188 -6.914 1 96.81 91 ILE A CA 1
ATOM 731 C C . ILE A 1 91 ? -2.215 -33.031 -8.117 1 96.81 91 ILE A C 1
ATOM 733 O O . ILE A 1 91 ? -3.035 -33.406 -8.961 1 96.81 91 ILE A O 1
ATOM 737 N N . PRO A 1 92 ? -0.928 -33.312 -8.164 1 97.19 92 PRO A N 1
ATOM 738 C CA . PRO A 1 92 ? -0.502 -34.25 -9.211 1 97.19 92 PRO A CA 1
ATOM 739 C C . PRO A 1 92 ? -1.042 -35.656 -8.992 1 97.19 92 PRO A C 1
ATOM 741 O O . PRO A 1 92 ? -1.143 -36.125 -7.852 1 97.19 92 PRO A O 1
ATOM 744 N N . TRP A 1 93 ? -1.374 -36.281 -10.086 1 96.62 93 TRP A N 1
ATOM 745 C CA . TRP A 1 93 ? -1.847 -37.656 -9.922 1 96.62 93 TRP A CA 1
ATOM 746 C C . TRP A 1 93 ? -1.479 -38.5 -11.133 1 96.62 93 TRP A C 1
ATOM 748 O O . TRP A 1 93 ? -0.96 -38 -12.125 1 96.62 93 TRP A O 1
ATOM 758 N N . ASP A 1 94 ? -1.704 -39.844 -11.062 1 96.62 94 ASP A N 1
ATOM 759 C CA . ASP A 1 94 ? -1.203 -40.781 -12.055 1 96.62 94 ASP A CA 1
ATOM 760 C C . ASP A 1 94 ? -2.213 -40.969 -13.18 1 96.62 94 ASP A C 1
ATOM 762 O O . ASP A 1 94 ? -1.918 -41.656 -14.172 1 96.62 94 ASP A O 1
ATOM 766 N N . GLY A 1 95 ? -3.312 -40.312 -13.148 1 96.12 95 GLY A N 1
ATOM 767 C CA . GLY A 1 95 ? -4.297 -40.406 -14.211 1 96.12 95 GLY A CA 1
ATOM 768 C C . GLY A 1 95 ? -3.928 -39.625 -15.445 1 96.12 95 GLY A C 1
ATOM 769 O O . GLY A 1 95 ? -2.947 -38.875 -15.445 1 96.12 95 GLY A O 1
ATOM 770 N N . SER A 1 96 ? -4.676 -39.812 -16.531 1 95.69 96 SER A N 1
ATOM 771 C CA . SER A 1 96 ? -4.379 -39.156 -17.797 1 95.69 96 SER A CA 1
ATOM 772 C C . SER A 1 96 ? -5.32 -37.969 -18.031 1 95.69 96 SER A C 1
ATOM 774 O O . SER A 1 96 ? -5.074 -37.125 -18.922 1 95.69 96 SER A O 1
ATOM 776 N N . GLU A 1 97 ? -6.355 -37.875 -17.219 1 97.5 97 GLU A N 1
ATOM 777 C CA . GLU A 1 97 ? -7.332 -36.812 -17.328 1 97.5 97 GLU A CA 1
ATOM 778 C C . GLU A 1 97 ? -7.203 -35.812 -16.172 1 97.5 97 GLU A C 1
ATOM 780 O O . GLU A 1 97 ? -6.562 -36.125 -15.164 1 97.5 97 GLU A O 1
ATOM 785 N N . VAL A 1 98 ? -7.73 -34.656 -16.453 1 97.94 98 VAL A N 1
ATOM 786 C CA . VAL A 1 98 ? -7.895 -33.75 -15.312 1 97.94 98 VAL A CA 1
ATOM 787 C C . VAL A 1 98 ? -9.117 -34.188 -14.5 1 97.94 98 VAL A C 1
ATOM 789 O O . VAL A 1 98 ? -10.156 -34.531 -15.07 1 97.94 98 VAL A O 1
ATOM 792 N N . LYS A 1 99 ? -8.969 -34.281 -13.234 1 98.12 99 LYS A N 1
ATOM 793 C CA . LYS A 1 99 ? -10.031 -34.625 -12.297 1 98.12 99 LYS A CA 1
ATOM 794 C C . LYS A 1 99 ? -10.281 -33.469 -11.312 1 98.12 99 LYS A C 1
ATOM 796 O O . LYS A 1 99 ? -9.336 -32.938 -10.75 1 98.12 99 LYS A O 1
ATOM 801 N N . VAL A 1 100 ? -11.523 -33.031 -11.18 1 97.81 100 VAL A N 1
ATOM 802 C CA . VAL A 1 100 ? -11.898 -31.984 -10.25 1 97.81 100 VAL A CA 1
ATOM 803 C C . VAL A 1 100 ? -12.875 -32.531 -9.211 1 97.81 100 VAL A C 1
ATOM 805 O O . VAL A 1 100 ? -13.859 -33.188 -9.562 1 97.81 100 VAL A O 1
ATOM 808 N N . THR A 1 101 ? -12.586 -32.281 -7.922 1 96.94 101 THR A N 1
ATOM 809 C CA . THR A 1 101 ? -13.461 -32.719 -6.844 1 96.94 101 THR A CA 1
ATOM 810 C C . THR A 1 101 ? -13.758 -31.578 -5.887 1 96.94 101 THR A C 1
ATOM 812 O O . THR A 1 101 ? -12.93 -30.703 -5.688 1 96.94 101 THR A O 1
ATOM 815 N N . PHE A 1 102 ? -14.891 -31.578 -5.426 1 94.5 102 PHE A N 1
ATOM 816 C CA . PHE A 1 102 ? -15.305 -30.672 -4.371 1 94.5 102 PHE A CA 1
ATOM 817 C C . PHE A 1 102 ? -16.172 -31.375 -3.34 1 94.5 102 PHE A C 1
ATOM 819 O O . PHE A 1 102 ? -17.25 -31.891 -3.672 1 94.5 102 PHE A O 1
ATOM 826 N N . ASP A 1 103 ? -15.641 -31.422 -2.154 1 91.62 103 ASP A N 1
ATOM 827 C CA . ASP A 1 103 ? -16.359 -32 -1.017 1 91.62 103 ASP A CA 1
ATOM 828 C C . ASP A 1 103 ? -16.484 -30.984 0.118 1 91.62 103 ASP A C 1
ATOM 830 O O . ASP A 1 103 ? -15.516 -30.719 0.833 1 91.62 103 ASP A O 1
ATOM 834 N N . GLY A 1 104 ? -17.594 -30.406 0.168 1 88.12 104 GLY A N 1
ATOM 835 C CA . GLY A 1 104 ? -17.75 -29.391 1.189 1 88.12 104 GLY A CA 1
ATOM 836 C C . GLY A 1 104 ? -19.078 -28.656 1.117 1 88.12 104 GLY A C 1
ATOM 837 O O . GLY A 1 104 ? -20.047 -29.172 0.538 1 88.12 104 GLY A O 1
ATOM 838 N N . HIS A 1 105 ? -19.141 -27.562 1.836 1 86.88 105 HIS A N 1
ATOM 839 C CA . HIS A 1 105 ? -20.391 -26.812 1.943 1 86.88 105 HIS A CA 1
ATOM 840 C C . HIS A 1 105 ? -20.266 -25.453 1.262 1 86.88 105 HIS A C 1
ATOM 842 O O . HIS A 1 105 ? -19.219 -24.812 1.316 1 86.88 105 HIS A O 1
ATOM 848 N N . ILE A 1 106 ? -21.297 -25.141 0.5 1 83.56 106 ILE A N 1
ATOM 849 C CA . ILE A 1 106 ? -21.406 -23.797 -0.07 1 83.56 106 ILE A CA 1
ATOM 850 C C . ILE A 1 106 ? -22.562 -23.047 0.577 1 83.56 106 ILE A C 1
ATOM 852 O O . ILE A 1 106 ? -23.625 -23.625 0.805 1 83.56 106 ILE A O 1
ATOM 856 N N . ARG A 1 107 ? -22.266 -21.891 0.931 1 78.5 107 ARG A N 1
ATOM 857 C CA . ARG A 1 107 ? -23.312 -21.016 1.446 1 78.5 107 ARG A CA 1
ATOM 858 C C . ARG A 1 107 ? -23.641 -19.906 0.446 1 78.5 107 ARG A C 1
ATOM 860 O O . ARG A 1 107 ? -22.75 -19.375 -0.226 1 78.5 107 ARG A O 1
ATOM 867 N N . SER A 1 108 ? -24.938 -19.734 0.264 1 75.38 108 SER A N 1
ATOM 868 C CA . SER A 1 108 ? -25.359 -18.703 -0.675 1 75.38 108 SER A CA 1
ATOM 869 C C . SER A 1 108 ? -26.609 -17.984 -0.175 1 75.38 108 SER A C 1
ATOM 871 O O . SER A 1 108 ? -27.438 -18.578 0.538 1 75.38 108 SER A O 1
ATOM 873 N N . ASN A 1 109 ? -26.672 -16.781 -0.513 1 67.88 109 ASN A N 1
ATOM 874 C CA . ASN A 1 109 ? -27.891 -16.031 -0.243 1 67.88 109 ASN A CA 1
ATOM 875 C C . ASN A 1 109 ? -28.953 -16.297 -1.315 1 67.88 109 ASN A C 1
ATOM 877 O O . ASN A 1 109 ? -30.125 -15.969 -1.128 1 67.88 109 ASN A O 1
ATOM 881 N N . GLU A 1 110 ? -28.547 -16.859 -2.393 1 71.12 110 GLU A N 1
ATOM 882 C CA . GLU A 1 110 ? -29.453 -17.203 -3.484 1 71.12 110 GLU A CA 1
ATOM 883 C C . GLU A 1 110 ? -29.703 -18.703 -3.543 1 71.12 110 GLU A C 1
ATOM 885 O O . GLU A 1 110 ? -28.922 -19.5 -3 1 71.12 110 GLU A O 1
ATOM 890 N N . ASN A 1 111 ? -30.906 -18.969 -3.941 1 73.69 111 ASN A N 1
ATOM 891 C CA . ASN A 1 111 ? -31.203 -20.375 -4.199 1 73.69 111 ASN A CA 1
ATOM 892 C C . ASN A 1 111 ? -30.453 -20.875 -5.422 1 73.69 111 ASN A C 1
ATOM 894 O O . ASN A 1 111 ? -30.672 -20.406 -6.539 1 73.69 111 ASN A O 1
ATOM 898 N N . LEU A 1 112 ? -29.516 -21.656 -5.023 1 76.44 112 LEU A N 1
ATOM 899 C CA . LEU A 1 112 ? -28.719 -22.203 -6.117 1 76.44 112 LEU A CA 1
ATOM 900 C C . LEU A 1 112 ? -29.234 -23.562 -6.555 1 76.44 112 LEU A C 1
ATOM 902 O O . LEU A 1 112 ? -29.656 -24.359 -5.723 1 76.44 112 LEU A O 1
ATOM 906 N N . GLU A 1 113 ? -29.562 -23.578 -7.816 1 74.62 113 GLU A N 1
ATOM 907 C CA . GLU A 1 113 ? -29.938 -24.875 -8.375 1 74.62 113 GLU A CA 1
ATOM 908 C C . GLU A 1 113 ? -28.828 -25.469 -9.242 1 74.62 113 GLU A C 1
ATOM 910 O O . GLU A 1 113 ? -28.109 -24.719 -9.906 1 74.62 113 GLU A O 1
ATOM 915 N N . ASN A 1 114 ? -28.578 -26.812 -9.117 1 78.62 114 ASN A N 1
ATOM 916 C CA . ASN A 1 114 ? -27.734 -27.594 -10 1 78.62 114 ASN A CA 1
ATOM 917 C C . ASN A 1 114 ? -26.266 -27.156 -9.914 1 78.62 114 ASN A C 1
ATOM 919 O O . ASN A 1 114 ? -25.625 -26.891 -10.93 1 78.62 114 ASN A O 1
ATOM 923 N N . ILE A 1 115 ? -25.922 -27.078 -8.578 1 84.31 115 ILE A N 1
ATOM 924 C CA . ILE A 1 115 ? -24.5 -26.766 -8.391 1 84.31 115 ILE A CA 1
ATOM 925 C C . ILE A 1 115 ? -23.656 -27.969 -8.812 1 84.31 115 ILE A C 1
ATOM 927 O O . ILE A 1 115 ? -23.781 -29.047 -8.234 1 84.31 115 ILE A O 1
ATOM 931 N N . ASP A 1 116 ? -22.922 -27.719 -9.875 1 89.31 116 ASP A N 1
ATOM 932 C CA . ASP A 1 116 ? -22.047 -28.781 -10.352 1 89.31 116 ASP A CA 1
ATOM 933 C C . ASP A 1 116 ? -20.75 -28.219 -10.922 1 89.31 116 ASP A C 1
ATOM 935 O O . ASP A 1 116 ? -20.656 -27.016 -11.203 1 89.31 116 ASP A O 1
ATOM 939 N N . ILE A 1 117 ? -19.766 -29.188 -11 1 92.88 117 ILE A N 1
ATOM 940 C CA . ILE A 1 117 ? -18.547 -28.828 -11.711 1 92.88 117 ILE A CA 1
ATOM 941 C C . ILE A 1 117 ? -18.797 -28.828 -13.211 1 92.88 117 ILE A C 1
ATOM 943 O O . ILE A 1 117 ? -19.438 -29.75 -13.734 1 92.88 117 ILE A O 1
ATOM 947 N N . SER A 1 118 ? -18.406 -27.797 -13.898 1 91.62 118 SER A N 1
ATOM 948 C CA . SER A 1 118 ? -18.578 -27.703 -15.344 1 91.62 118 SER A CA 1
ATOM 949 C C . SER A 1 118 ? -17.266 -27.375 -16.031 1 91.62 118 SER A C 1
ATOM 951 O O . SER A 1 118 ? -16.406 -26.703 -15.453 1 91.62 118 SER A O 1
ATOM 953 N N . PHE A 1 119 ? -17.172 -27.906 -17.25 1 94.31 119 PHE A N 1
ATOM 954 C CA . PHE A 1 119 ? -16.016 -27.609 -18.094 1 94.31 119 PHE A CA 1
ATOM 955 C C . PHE A 1 119 ? -16.453 -26.891 -19.375 1 94.31 119 PHE A C 1
ATOM 957 O O . PHE A 1 119 ? -17.484 -27.219 -19.953 1 94.31 119 PHE A O 1
ATOM 964 N N . SER A 1 120 ? -15.75 -25.906 -19.781 1 92.75 120 SER A N 1
ATOM 965 C CA . SER A 1 120 ? -15.906 -25.281 -21.094 1 92.75 120 SER A CA 1
ATOM 966 C C . SER A 1 120 ? -14.562 -25.172 -21.812 1 92.75 120 SER A C 1
ATOM 968 O O . SER A 1 120 ? -13.547 -24.859 -21.203 1 92.75 120 SER A O 1
ATOM 970 N N . LYS A 1 121 ? -14.609 -25.562 -23.078 1 93.69 121 LYS A N 1
ATOM 971 C CA . LYS A 1 121 ? -13.398 -25.469 -23.891 1 93.69 121 LYS A CA 1
ATOM 972 C C . LYS A 1 121 ? -13.477 -24.297 -24.859 1 93.69 121 LYS A C 1
ATOM 974 O O . LYS A 1 121 ? -14.438 -24.188 -25.625 1 93.69 121 LYS A O 1
ATOM 979 N N . GLU A 1 122 ? -12.672 -23.422 -24.766 1 93 122 GLU A N 1
ATOM 980 C CA . GLU A 1 122 ? -12.5 -22.328 -25.703 1 93 122 GLU A CA 1
ATOM 981 C C . GLU A 1 122 ? -11.094 -22.312 -26.281 1 93 122 GLU A C 1
ATOM 983 O O . GLU A 1 122 ? -10.125 -22.031 -25.578 1 93 122 GLU A O 1
ATOM 988 N N . ASP A 1 123 ? -11.016 -22.641 -27.656 1 91 123 ASP A N 1
ATOM 989 C CA . ASP A 1 123 ? -9.719 -22.844 -28.297 1 91 123 ASP A CA 1
ATOM 990 C C . ASP A 1 123 ? -8.914 -23.938 -27.578 1 91 123 ASP A C 1
ATOM 992 O O . ASP A 1 123 ? -9.391 -25.062 -27.422 1 91 123 ASP A O 1
ATOM 996 N N . SER A 1 124 ? -7.816 -23.781 -27.031 1 96.38 124 SER A N 1
ATOM 997 C CA . SER A 1 124 ? -7.008 -24.812 -26.375 1 96.38 124 SER A CA 1
ATOM 998 C C . SER A 1 124 ? -6.996 -24.625 -24.859 1 96.38 124 SER A C 1
ATOM 1000 O O . SER A 1 124 ? -6.117 -25.141 -24.172 1 96.38 124 SER A O 1
ATOM 1002 N N . THR A 1 125 ? -8.047 -23.922 -24.391 1 97 125 THR A N 1
ATOM 1003 C CA . THR A 1 125 ? -8.148 -23.688 -22.953 1 97 125 THR A CA 1
ATOM 1004 C C . THR A 1 125 ? -9.336 -24.438 -22.359 1 97 125 THR A C 1
ATOM 1006 O O . THR A 1 125 ? -10.461 -24.297 -22.828 1 97 125 THR A O 1
ATOM 1009 N N . LEU A 1 126 ? -9.102 -25.219 -21.359 1 97.44 126 LEU A N 1
ATOM 1010 C CA . LEU A 1 126 ? -10.148 -25.875 -20.578 1 97.44 126 LEU A CA 1
ATOM 1011 C C . LEU A 1 126 ? -10.5 -25.031 -19.344 1 97.44 126 LEU A C 1
ATOM 1013 O O . LEU A 1 126 ? -9.695 -24.906 -18.422 1 97.44 126 LEU A O 1
ATOM 1017 N N . ASN A 1 127 ? -11.695 -24.5 -19.344 1 95.25 127 ASN A N 1
ATOM 1018 C CA . ASN A 1 127 ? -12.164 -23.719 -18.219 1 95.25 127 ASN A CA 1
ATOM 1019 C C . ASN A 1 127 ? -12.961 -24.562 -17.234 1 95.25 127 ASN A C 1
ATOM 1021 O O . ASN A 1 127 ? -13.914 -25.25 -17.625 1 95.25 127 ASN A O 1
ATOM 1025 N N . ILE A 1 128 ? -12.586 -24.422 -15.961 1 94.31 128 ILE A N 1
ATOM 1026 C CA . ILE A 1 128 ? -13.258 -25.125 -14.883 1 94.31 128 ILE A CA 1
ATOM 1027 C C . ILE A 1 128 ? -14.109 -24.156 -14.062 1 94.31 128 ILE A C 1
ATOM 1029 O O . ILE A 1 128 ? -13.617 -23.109 -13.633 1 94.31 128 ILE A O 1
ATOM 1033 N N . TYR A 1 129 ? -15.352 -24.578 -13.82 1 87.06 129 TYR A N 1
ATOM 1034 C CA . TYR A 1 129 ? -16.219 -23.734 -13.008 1 87.06 129 TYR A CA 1
ATOM 1035 C C . TYR A 1 129 ? -17.125 -24.578 -12.125 1 87.06 129 TYR A C 1
ATOM 1037 O O . TYR A 1 129 ? -17.469 -25.719 -12.484 1 87.06 129 TYR A O 1
ATOM 1045 N N . LEU A 1 130 ? -17.359 -24.094 -10.969 1 81.88 130 LEU A N 1
ATOM 1046 C CA . LEU A 1 130 ? -18.406 -24.703 -10.148 1 81.88 130 LEU A CA 1
ATOM 1047 C C . LEU A 1 130 ? -19.719 -23.953 -10.336 1 81.88 130 LEU A C 1
ATOM 1049 O O . LEU A 1 130 ? -20.781 -24.578 -10.438 1 81.88 130 LEU A O 1
ATOM 1053 N N . LEU A 1 131 ? -19.719 -22.641 -10.211 1 70.44 131 LEU A N 1
ATOM 1054 C CA . LEU A 1 131 ? -20.906 -21.844 -10.461 1 70.44 131 LEU A CA 1
ATOM 1055 C C . LEU A 1 131 ? -20.578 -20.672 -11.391 1 70.44 131 LEU A C 1
ATOM 1057 O O . LEU A 1 131 ? -19.5 -20.094 -11.312 1 70.44 131 LEU A O 1
ATOM 1061 N N . LYS A 1 132 ? -21.375 -20.578 -12.555 1 57.72 132 LYS A N 1
ATOM 1062 C CA . LYS A 1 132 ? -21.125 -19.5 -13.523 1 57.72 132 LYS A CA 1
ATOM 1063 C C . LYS A 1 132 ? -21.266 -18.141 -12.867 1 57.72 132 LYS A C 1
ATOM 1065 O O . LYS A 1 132 ? -20.516 -17.203 -13.188 1 57.72 132 LYS A O 1
ATOM 1070 N N . ASN A 1 133 ? -22.453 -17.906 -12.047 1 50.66 133 ASN A N 1
ATOM 1071 C CA . ASN A 1 133 ? -22.766 -16.547 -11.641 1 50.66 133 ASN A CA 1
ATOM 1072 C C . ASN A 1 133 ? -22.469 -16.312 -10.164 1 50.66 133 ASN A C 1
ATOM 1074 O O . ASN A 1 133 ? -23.297 -16.609 -9.305 1 50.66 133 ASN A O 1
ATOM 1078 N N . ASN A 1 134 ? -21.172 -16.297 -9.562 1 53.41 134 ASN A N 1
ATOM 1079 C CA . ASN A 1 134 ? -21.094 -16.734 -8.172 1 53.41 134 ASN A CA 1
ATOM 1080 C C . ASN A 1 134 ? -20.641 -15.594 -7.262 1 53.41 134 ASN A C 1
ATOM 1082 O O . ASN A 1 134 ? -19.656 -15.727 -6.527 1 53.41 134 ASN A O 1
ATOM 1086 N N . SER A 1 135 ? -21.141 -14.43 -7.426 1 50.47 135 SER A N 1
ATOM 1087 C CA . SER A 1 135 ? -20.578 -13.32 -6.652 1 50.47 135 SER A CA 1
ATOM 1088 C C . SER A 1 135 ? -21 -13.406 -5.188 1 50.47 135 SER A C 1
ATOM 1090 O O . SER A 1 135 ? -20.359 -12.805 -4.324 1 50.47 135 SER A O 1
ATOM 1092 N N . ASN A 1 136 ? -22 -14.32 -4.832 1 59.22 136 ASN A N 1
ATOM 1093 C CA . ASN A 1 136 ? -22.5 -14.281 -3.457 1 59.22 136 ASN A CA 1
ATOM 1094 C C . ASN A 1 136 ? -22.375 -15.641 -2.777 1 59.22 136 ASN A C 1
ATOM 1096 O O . ASN A 1 136 ? -23.312 -16.109 -2.139 1 59.22 136 ASN A O 1
ATOM 1100 N N . LEU A 1 137 ? -21.234 -16.219 -3.125 1 67.31 137 LEU A N 1
ATOM 1101 C CA . LEU A 1 137 ? -21.016 -17.547 -2.559 1 67.31 137 LEU A CA 1
ATOM 1102 C C . LEU A 1 137 ? -19.766 -17.578 -1.682 1 67.31 137 LEU A C 1
ATOM 1104 O O . LEU A 1 137 ? -18.859 -16.766 -1.873 1 67.31 137 LEU A O 1
ATOM 1108 N N . TRP A 1 138 ? -19.859 -18.281 -0.59 1 72.19 138 TRP A N 1
ATOM 1109 C CA . TRP A 1 138 ? -18.672 -18.484 0.232 1 72.19 138 TRP A CA 1
ATOM 1110 C C . TRP A 1 138 ? -18.531 -19.953 0.61 1 72.19 138 TRP A C 1
ATOM 1112 O O . TRP A 1 138 ? -19.531 -20.641 0.852 1 72.19 138 TRP A O 1
ATOM 1122 N N . THR A 1 139 ? -17.375 -20.469 0.466 1 77.25 139 THR A N 1
ATOM 1123 C CA . THR A 1 139 ? -17.094 -21.797 0.982 1 77.25 139 THR A CA 1
ATOM 1124 C C . THR A 1 139 ? -15.734 -21.844 1.674 1 77.25 139 THR A C 1
ATOM 1126 O O . THR A 1 139 ? -14.766 -21.25 1.185 1 77.25 139 THR A O 1
ATOM 1129 N N . PRO A 1 140 ? -15.703 -22.406 2.848 1 75.06 140 PRO A N 1
ATOM 1130 C CA . PRO A 1 140 ? -14.406 -22.641 3.486 1 75.06 140 PRO A CA 1
ATOM 1131 C C . PRO A 1 140 ? -13.672 -23.844 2.9 1 75.06 140 PRO A C 1
ATOM 1133 O O . PRO A 1 140 ? -12.508 -24.078 3.244 1 75.06 140 PRO A O 1
ATOM 1136 N N . ASP A 1 141 ? -14.312 -24.484 1.969 1 82.88 141 ASP A N 1
ATOM 1137 C CA . ASP A 1 141 ? -13.766 -25.75 1.496 1 82.88 141 ASP A CA 1
ATOM 1138 C C . ASP A 1 141 ? -12.922 -25.547 0.237 1 82.88 141 ASP A C 1
ATOM 1140 O O . ASP A 1 141 ? -12.805 -24.422 -0.266 1 82.88 141 ASP A O 1
ATOM 1144 N N . THR A 1 142 ? -12.273 -26.672 -0.107 1 93.12 142 THR A N 1
ATOM 1145 C CA . THR A 1 142 ? -11.25 -26.578 -1.141 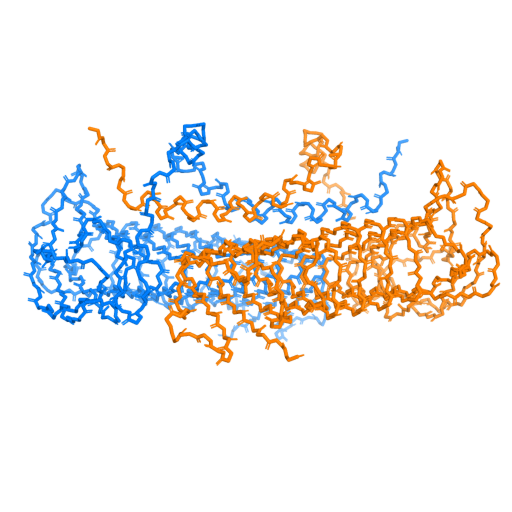1 93.12 142 THR A CA 1
ATOM 1146 C C . THR A 1 142 ? -11.703 -27.281 -2.414 1 93.12 142 THR A C 1
ATOM 1148 O O . THR A 1 142 ? -1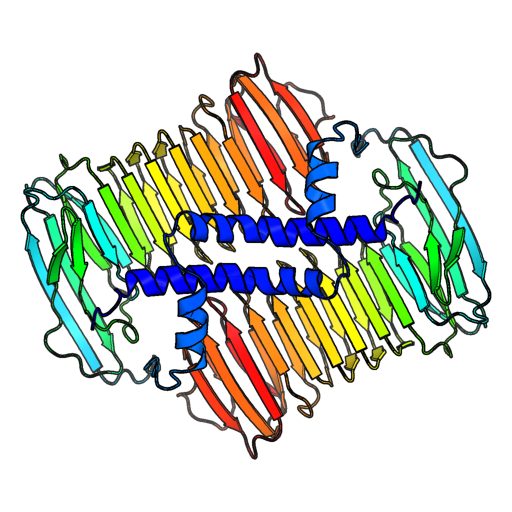2.188 -28.422 -2.363 1 93.12 142 THR A O 1
ATOM 1151 N N . LEU A 1 143 ? -11.656 -26.594 -3.527 1 94.62 143 LEU A N 1
ATOM 1152 C CA . LEU A 1 143 ? -11.742 -27.234 -4.84 1 94.62 143 LEU A CA 1
ATOM 1153 C C . LEU A 1 143 ? -10.422 -27.906 -5.203 1 94.62 143 LEU A C 1
ATOM 1155 O O . LEU A 1 143 ? -9.383 -27.25 -5.27 1 94.62 143 LEU A O 1
ATOM 1159 N N . LYS A 1 144 ? -10.492 -29.172 -5.398 1 97.31 144 LYS A N 1
ATOM 1160 C CA . LYS A 1 144 ? -9.289 -29.922 -5.73 1 97.31 144 LYS A CA 1
ATOM 1161 C C . LYS A 1 144 ? -9.219 -30.219 -7.227 1 97.31 144 LYS A C 1
ATOM 1163 O O . LYS A 1 144 ? -10.18 -30.75 -7.797 1 97.31 144 LYS A O 1
ATOM 1168 N N . ILE A 1 145 ? -8.109 -29.891 -7.832 1 98.06 145 ILE A N 1
ATOM 1169 C CA . ILE A 1 145 ? -7.863 -30.156 -9.242 1 98.06 145 ILE A CA 1
ATOM 1170 C C . ILE A 1 145 ? -6.695 -31.141 -9.383 1 98.06 145 ILE A C 1
ATOM 1172 O O . ILE A 1 145 ? -5.551 -30.781 -9.086 1 98.06 145 ILE A O 1
ATOM 1176 N N . TYR A 1 146 ? -7 -32.281 -9.836 1 98.06 146 TYR A N 1
ATOM 1177 C CA . TYR A 1 146 ? -5.973 -33.281 -10.086 1 98.06 146 TYR A CA 1
ATOM 1178 C C . TYR A 1 146 ? -5.457 -33.188 -11.516 1 98.06 146 TYR A C 1
ATOM 1180 O O . TYR A 1 146 ? -6.223 -33.344 -12.469 1 98.06 146 TYR A O 1
ATOM 1188 N N . ILE A 1 147 ? -4.207 -33 -11.609 1 97.88 147 ILE A N 1
ATOM 1189 C CA . ILE A 1 147 ? -3.582 -32.844 -12.922 1 97.88 147 ILE A CA 1
ATOM 1190 C C . ILE A 1 147 ? -2.574 -33.969 -13.148 1 97.88 147 ILE A C 1
ATOM 1192 O O . ILE A 1 147 ? -1.758 -34.25 -12.273 1 97.88 147 ILE A O 1
ATOM 1196 N N . PRO A 1 148 ? -2.592 -34.531 -14.297 1 97.31 148 PRO A N 1
ATOM 1197 C CA . PRO A 1 148 ? -1.634 -35.594 -14.586 1 97.31 148 PRO A CA 1
ATOM 1198 C C . PRO A 1 148 ? -0.183 -35.156 -14.414 1 97.31 148 PRO A C 1
ATOM 1200 O O . PRO A 1 148 ? 0.173 -34.031 -14.797 1 97.31 148 PRO A O 1
ATOM 1203 N N . LYS A 1 149 ? 0.646 -36.031 -13.914 1 95.69 149 LYS A N 1
ATOM 1204 C CA . LYS A 1 149 ? 2.041 -35.719 -13.617 1 95.69 149 LYS A CA 1
ATOM 1205 C C . LYS A 1 149 ? 2.807 -35.344 -14.891 1 95.69 149 LYS A C 1
ATOM 1207 O O . LYS A 1 149 ? 3.793 -34.625 -14.844 1 95.69 149 LYS A O 1
ATOM 1212 N N . ASN A 1 150 ? 2.365 -35.844 -16 1 93.75 150 ASN A N 1
ATOM 1213 C CA . ASN A 1 150 ? 3.08 -35.594 -17.25 1 93.75 150 ASN A CA 1
ATOM 1214 C C . ASN A 1 150 ? 2.586 -34.344 -17.953 1 93.75 150 ASN A C 1
ATOM 1216 O O . ASN A 1 150 ? 3.096 -33.969 -19.016 1 93.75 150 ASN A O 1
ATOM 1220 N N . TYR A 1 151 ? 1.599 -33.719 -17.406 1 94.62 151 TYR A N 1
ATOM 1221 C CA . TYR A 1 151 ? 1.139 -32.438 -17.953 1 94.62 151 TYR A CA 1
ATOM 1222 C C . TYR A 1 151 ? 2.207 -31.359 -17.797 1 94.62 151 TYR A C 1
ATOM 1224 O O . TYR A 1 151 ? 2.707 -31.125 -16.688 1 94.62 151 TYR A O 1
ATOM 1232 N N . ASN A 1 152 ? 2.568 -30.672 -18.828 1 93.88 152 ASN A N 1
ATOM 1233 C CA . ASN A 1 152 ? 3.641 -29.688 -18.766 1 93.88 152 ASN A CA 1
ATOM 1234 C C . ASN A 1 152 ? 3.287 -28.422 -19.562 1 93.88 152 ASN A C 1
ATOM 1236 O O . ASN A 1 152 ? 4.168 -27.766 -20.125 1 93.88 152 ASN A O 1
ATOM 1240 N N . SER A 1 153 ? 2.039 -28.094 -19.594 1 96.06 153 SER A N 1
ATOM 1241 C CA . SER A 1 153 ? 1.588 -26.922 -20.344 1 96.06 153 SER A CA 1
ATOM 1242 C C . SER A 1 153 ? 1.192 -25.781 -19.406 1 96.06 153 SER A C 1
ATOM 1244 O O . SER A 1 153 ? 1.933 -25.438 -18.484 1 96.06 153 SER A O 1
ATOM 1246 N N . ASN A 1 154 ? 0.106 -25.156 -19.734 1 98.06 154 ASN A N 1
ATOM 1247 C CA . ASN A 1 154 ? -0.199 -23.922 -19.016 1 98.06 154 ASN A CA 1
ATOM 1248 C C . ASN A 1 154 ? -1.268 -24.141 -17.953 1 98.06 154 ASN A C 1
ATOM 1250 O O . ASN A 1 154 ? -2.182 -24.953 -18.141 1 98.06 154 ASN A O 1
ATOM 1254 N N . LEU A 1 155 ? -1.121 -23.375 -16.812 1 98 155 LEU A N 1
ATOM 1255 C CA . LEU A 1 155 ? -2.109 -23.375 -15.734 1 98 155 LEU A CA 1
ATOM 1256 C C . LEU A 1 155 ? -2.402 -21.938 -15.281 1 98 155 LEU A C 1
ATOM 1258 O O . LEU A 1 155 ? -1.479 -21.156 -15.062 1 98 155 LEU A O 1
ATOM 1262 N N . GLN A 1 156 ? -3.65 -21.641 -15.148 1 97.19 156 GLN A N 1
ATOM 1263 C CA . GLN A 1 156 ? -4.09 -20.328 -14.68 1 97.19 156 GLN A CA 1
ATOM 1264 C C . GLN A 1 156 ? -5.145 -20.469 -13.586 1 97.19 156 GLN A C 1
ATOM 1266 O O . GLN A 1 156 ? -6.23 -21 -13.82 1 97.19 156 GLN A O 1
ATOM 1271 N N . LEU A 1 157 ? -4.832 -19.969 -12.383 1 95.5 157 LEU A N 1
ATOM 1272 C CA . LEU A 1 157 ? -5.773 -20.031 -11.273 1 95.5 157 LEU A CA 1
ATOM 1273 C C . LEU A 1 157 ? -5.984 -18.656 -10.656 1 95.5 157 LEU A C 1
ATOM 1275 O O . LEU A 1 157 ? -5.051 -17.844 -10.586 1 95.5 157 LEU A O 1
ATOM 1279 N N . SER A 1 158 ? -7.152 -18.438 -10.148 1 91.12 158 SER A N 1
ATOM 1280 C CA . SER A 1 158 ? -7.441 -17.203 -9.43 1 91.12 158 SER A CA 1
ATOM 1281 C C . SER A 1 158 ? -8.469 -17.438 -8.328 1 91.12 158 SER A C 1
ATOM 1283 O O . SER A 1 158 ? -9.359 -18.281 -8.461 1 91.12 158 SER A O 1
ATOM 1285 N N . SER A 1 159 ? -8.289 -16.734 -7.309 1 88.44 159 SER A N 1
ATOM 1286 C CA . SER A 1 159 ? -9.234 -16.703 -6.195 1 88.44 159 SER A CA 1
ATOM 1287 C C . SER A 1 159 ? -9.32 -15.312 -5.578 1 88.44 159 SER A C 1
ATOM 1289 O O . SER A 1 159 ? -8.328 -14.578 -5.543 1 88.44 159 SER A O 1
ATOM 1291 N N . SER A 1 160 ? -10.43 -14.969 -5.059 1 83.5 160 SER A N 1
ATOM 1292 C CA . SER A 1 160 ? -10.555 -13.68 -4.395 1 83.5 160 SER A CA 1
ATOM 1293 C C . SER A 1 160 ? -10.031 -13.734 -2.963 1 83.5 160 SER A C 1
ATOM 1295 O O . SER A 1 160 ? -9.234 -12.891 -2.553 1 83.5 160 SER A O 1
ATOM 1297 N N . THR A 1 161 ? -10.5 -14.727 -2.277 1 84.31 161 THR A N 1
ATOM 1298 C CA . THR A 1 161 ? -10.195 -14.719 -0.85 1 84.31 161 THR A CA 1
ATOM 1299 C C . THR A 1 161 ? -9.57 -16.047 -0.422 1 84.31 161 THR A C 1
ATOM 1301 O O . THR A 1 161 ? -9.062 -16.172 0.694 1 84.31 161 THR A O 1
ATOM 1304 N N . GLY A 1 162 ? -9.555 -17.031 -1.276 1 89.25 162 GLY A N 1
ATOM 1305 C CA . GLY A 1 162 ? -9.125 -18.359 -0.87 1 89.25 162 GLY A CA 1
ATOM 1306 C C . GLY A 1 162 ? -7.625 -18.562 -0.976 1 89.25 162 GLY A C 1
ATOM 1307 O O . GLY A 1 162 ? -6.906 -17.672 -1.446 1 89.25 162 GLY A O 1
ATOM 1308 N N . ILE A 1 163 ? -7.215 -19.75 -0.498 1 95.31 163 ILE A N 1
ATOM 1309 C CA . ILE A 1 163 ? -5.824 -20.172 -0.604 1 95.31 163 ILE A CA 1
ATOM 1310 C C . ILE A 1 163 ? -5.629 -20.984 -1.888 1 95.31 163 ILE A C 1
ATOM 1312 O O . ILE A 1 163 ? -6.398 -21.906 -2.172 1 95.31 163 ILE A O 1
ATOM 1316 N N . ILE A 1 164 ? -4.703 -20.594 -2.701 1 97.19 164 ILE A N 1
ATOM 1317 C CA . ILE A 1 164 ? -4.297 -21.375 -3.869 1 97.19 164 ILE A CA 1
ATOM 1318 C C . ILE A 1 164 ? -3.014 -22.141 -3.559 1 97.19 164 ILE A C 1
ATOM 1320 O O . ILE A 1 164 ? -1.981 -21.531 -3.248 1 97.19 164 ILE A O 1
ATOM 1324 N N . ASN A 1 165 ? -3.119 -23.422 -3.596 1 98 165 ASN A N 1
ATOM 1325 C CA . ASN A 1 165 ? -1.965 -24.281 -3.391 1 98 165 ASN A CA 1
ATOM 1326 C C . ASN A 1 165 ? -1.594 -25.031 -4.664 1 98 165 ASN A C 1
ATOM 1328 O O . ASN A 1 165 ? -2.422 -25.75 -5.234 1 98 165 ASN A O 1
ATOM 1332 N N . VAL A 1 166 ? -0.356 -24.875 -5.113 1 97.75 166 VAL A N 1
ATOM 1333 C CA . VAL A 1 166 ? 0.17 -25.609 -6.266 1 97.75 166 VAL A CA 1
ATOM 1334 C C . VAL A 1 166 ? 1.524 -26.219 -5.914 1 97.75 166 VAL A C 1
ATOM 1336 O O . VAL A 1 166 ? 2.414 -25.531 -5.41 1 97.75 166 VAL A O 1
ATOM 1339 N N . CYS A 1 167 ? 1.659 -27.547 -6.141 1 94.19 167 CYS A N 1
ATOM 1340 C CA . CYS A 1 167 ? 2.93 -28.172 -5.789 1 94.19 167 CYS A CA 1
ATOM 1341 C C . CYS A 1 167 ? 3.314 -29.25 -6.805 1 94.19 167 CYS A C 1
ATOM 1343 O O . CYS A 1 167 ? 2.445 -29.844 -7.441 1 94.19 167 CYS A O 1
ATOM 1345 N N . ASP A 1 168 ? 4.559 -29.5 -7 1 91.69 168 ASP A N 1
ATOM 1346 C CA . ASP A 1 168 ? 5.191 -30.688 -7.555 1 91.69 168 ASP A CA 1
ATOM 1347 C C . ASP A 1 168 ? 4.82 -30.875 -9.023 1 91.69 168 ASP A C 1
ATOM 1349 O O . ASP A 1 168 ? 4.496 -31.984 -9.445 1 91.69 168 ASP A O 1
ATOM 1353 N N . LEU A 1 169 ? 4.648 -29.906 -9.789 1 90.06 169 LEU A N 1
ATOM 1354 C CA . LEU A 1 169 ? 4.414 -30 -11.219 1 90.06 169 LEU A CA 1
ATOM 1355 C C . LEU A 1 169 ? 5.254 -28.984 -11.977 1 90.06 169 LEU A C 1
ATOM 1357 O O . LEU A 1 169 ? 5.773 -28.031 -11.383 1 90.06 169 LEU A O 1
ATOM 1361 N N . ASN A 1 170 ? 5.469 -29.312 -13.258 1 94.25 170 ASN A N 1
ATOM 1362 C CA . ASN A 1 170 ? 6.141 -28.391 -14.164 1 94.25 170 ASN A CA 1
ATOM 1363 C C . ASN A 1 170 ? 5.164 -27.766 -15.156 1 94.25 170 ASN A C 1
ATOM 1365 O O . ASN A 1 170 ? 4.238 -28.438 -15.625 1 94.25 170 ASN A O 1
ATOM 1369 N N . TYR A 1 171 ? 5.391 -26.5 -15.438 1 97.38 171 TYR A N 1
ATOM 1370 C CA . TYR A 1 171 ? 4.504 -25.797 -16.359 1 97.38 171 TYR A CA 1
ATOM 1371 C C . TYR A 1 171 ? 5.301 -25 -17.391 1 97.38 171 TYR A C 1
ATOM 1373 O O . TYR A 1 171 ? 6.453 -24.641 -17.141 1 97.38 171 TYR A O 1
ATOM 1381 N N . SER A 1 172 ? 4.73 -24.891 -18.484 1 98.06 172 SER A N 1
ATOM 1382 C CA . SER A 1 172 ? 5.266 -23.875 -19.391 1 98.06 172 SER A CA 1
ATOM 1383 C C . SER A 1 172 ? 4.961 -22.469 -18.891 1 98.06 172 SER A C 1
ATOM 1385 O O . SER A 1 172 ? 5.879 -21.703 -18.594 1 98.06 172 SER A O 1
ATOM 1387 N N . ASP A 1 173 ? 3.691 -22.188 -18.75 1 98.25 173 ASP A N 1
ATOM 1388 C CA . ASP A 1 173 ? 3.238 -20.938 -18.156 1 98.25 173 ASP A CA 1
ATOM 1389 C C . ASP A 1 173 ? 2.355 -21.188 -16.938 1 98.25 173 ASP A C 1
ATOM 1391 O O . ASP A 1 173 ? 1.393 -21.953 -17.016 1 98.25 173 ASP A O 1
ATOM 1395 N N . LEU A 1 174 ? 2.701 -20.516 -15.812 1 98.31 174 LEU A N 1
ATOM 1396 C CA . LEU A 1 174 ? 1.911 -20.578 -14.586 1 98.31 174 LEU A CA 1
ATOM 1397 C C . LEU A 1 174 ? 1.475 -19.188 -14.141 1 98.31 174 LEU A C 1
ATOM 1399 O O . LEU A 1 174 ? 2.312 -18.312 -13.922 1 98.31 174 LEU A O 1
ATOM 1403 N N . LYS A 1 175 ? 0.158 -19 -14.055 1 97.5 175 LYS A N 1
ATOM 1404 C CA . LYS A 1 175 ? -0.392 -17.719 -13.633 1 97.5 175 LYS A CA 1
ATOM 1405 C C . LYS A 1 175 ? -1.316 -17.891 -12.43 1 97.5 175 LYS A C 1
ATOM 1407 O O . LYS A 1 175 ? -2.318 -18.594 -12.508 1 97.5 175 LYS A O 1
ATOM 1412 N N . LEU A 1 176 ? -0.986 -17.25 -11.344 1 96.88 176 LEU A N 1
ATOM 1413 C CA . LEU A 1 176 ? -1.771 -17.328 -10.117 1 96.88 176 LEU A CA 1
ATOM 1414 C C . LEU A 1 176 ? -2.115 -15.93 -9.617 1 96.88 176 LEU A C 1
ATOM 1416 O O . LEU A 1 176 ? -1.221 -15.117 -9.359 1 96.88 176 LEU A O 1
ATOM 1420 N N . ASP A 1 177 ? -3.365 -15.68 -9.391 1 93.56 177 ASP A N 1
ATOM 1421 C CA . ASP A 1 177 ? -3.781 -14.344 -8.977 1 93.56 177 ASP A CA 1
ATOM 1422 C C . ASP A 1 177 ? -4.781 -14.414 -7.824 1 93.56 177 ASP A C 1
ATOM 1424 O O . ASP A 1 177 ? -5.613 -15.328 -7.773 1 93.56 177 ASP A O 1
ATOM 1428 N N . THR A 1 178 ? -4.707 -13.445 -6.941 1 90.5 178 THR A N 1
ATOM 1429 C CA . THR A 1 178 ? -5.672 -13.375 -5.852 1 90.5 178 THR A CA 1
ATOM 1430 C C . THR A 1 178 ? -5.902 -11.922 -5.434 1 90.5 178 THR A C 1
ATOM 1432 O O . THR A 1 178 ? -5.066 -11.055 -5.691 1 90.5 178 THR A O 1
ATOM 1435 N N . ILE A 1 179 ? -6.988 -11.68 -4.848 1 87.94 179 ILE A N 1
ATOM 1436 C CA . ILE A 1 179 ? -7.246 -10.367 -4.27 1 87.94 179 ILE A CA 1
ATOM 1437 C C . ILE A 1 179 ? -6.777 -10.344 -2.816 1 87.94 179 ILE A C 1
ATOM 1439 O O . ILE A 1 179 ? -5.809 -9.656 -2.482 1 87.94 179 ILE A O 1
ATOM 1443 N N . SER A 1 180 ? -7.316 -11.141 -1.988 1 89.19 180 SER A N 1
ATOM 1444 C CA . SER A 1 180 ? -6.988 -11.109 -0.567 1 89.19 180 SER A CA 1
ATOM 1445 C C . SER A 1 180 ? -6.684 -12.508 -0.04 1 89.19 180 SER A C 1
ATOM 1447 O O . SER A 1 180 ? -6.613 -12.719 1.173 1 89.19 180 SER A O 1
ATOM 1449 N N . GLY A 1 181 ? -6.598 -13.438 -0.933 1 90.69 181 GLY A N 1
ATOM 1450 C CA . GLY A 1 181 ? -6.238 -14.781 -0.521 1 90.69 181 GLY A CA 1
ATOM 1451 C C . GLY A 1 181 ? -4.75 -14.969 -0.308 1 90.69 181 GLY A C 1
ATOM 1452 O O . GLY A 1 181 ? -4.035 -14 -0.015 1 90.69 181 GLY A O 1
ATOM 1453 N N . VAL A 1 182 ? -4.352 -16.281 -0.327 1 95.56 182 VAL A N 1
ATOM 1454 C CA . VAL A 1 182 ? -2.945 -16.656 -0.173 1 95.56 182 VAL A CA 1
ATOM 1455 C C . VAL A 1 182 ? -2.516 -17.562 -1.321 1 95.56 182 VAL A C 1
ATOM 1457 O O . VAL A 1 182 ? -3.268 -18.453 -1.731 1 95.56 182 VAL A O 1
ATOM 1460 N N . ILE A 1 183 ? -1.371 -17.328 -1.852 1 97.56 183 ILE A N 1
ATOM 1461 C CA . ILE A 1 183 ? -0.829 -18.219 -2.875 1 97.56 183 ILE A CA 1
ATOM 1462 C C . ILE A 1 183 ? 0.391 -18.953 -2.328 1 97.56 183 ILE A C 1
ATOM 1464 O O . ILE A 1 183 ? 1.353 -18.328 -1.877 1 97.56 183 ILE A O 1
ATOM 1468 N N . ASN A 1 184 ? 0.31 -20.25 -2.342 1 98.19 184 ASN A N 1
ATOM 1469 C CA . ASN A 1 184 ? 1.41 -21.109 -1.931 1 98.19 184 ASN A CA 1
ATOM 1470 C C . ASN A 1 184 ? 1.924 -21.969 -3.092 1 98.19 184 ASN A C 1
ATOM 1472 O O . ASN A 1 184 ? 1.155 -22.688 -3.729 1 98.19 184 ASN A O 1
ATOM 1476 N N . LEU A 1 185 ? 3.188 -21.859 -3.305 1 98 185 LEU A N 1
ATOM 1477 C CA . LEU A 1 185 ? 3.855 -22.688 -4.297 1 98 185 LEU A CA 1
ATOM 1478 C C . LEU A 1 185 ? 4.992 -23.484 -3.664 1 98 185 LEU A C 1
ATOM 1480 O O . LEU A 1 185 ? 5.73 -22.969 -2.826 1 98 185 LEU A O 1
ATOM 1484 N N . LYS A 1 186 ? 5.039 -24.734 -4.062 1 97.25 186 LYS A N 1
ATOM 1485 C CA . LYS A 1 186 ? 6.141 -25.578 -3.58 1 97.25 186 LYS A CA 1
ATOM 1486 C C . LYS A 1 186 ? 6.676 -26.469 -4.688 1 97.25 186 LYS A C 1
ATOM 1488 O O . LYS A 1 186 ? 5.906 -27.172 -5.352 1 97.25 186 LYS A O 1
ATOM 1493 N N . ASN A 1 187 ? 7.945 -26.484 -4.918 1 96.88 187 ASN A N 1
ATOM 1494 C CA . ASN A 1 187 ? 8.633 -27.391 -5.848 1 96.88 187 ASN A CA 1
ATOM 1495 C C . ASN A 1 187 ? 8.078 -27.25 -7.266 1 96.88 187 ASN A C 1
ATOM 1497 O O . ASN A 1 187 ? 7.629 -28.234 -7.855 1 96.88 187 ASN A O 1
ATOM 1501 N N . ILE A 1 188 ? 8.203 -26.078 -7.789 1 97.06 188 ILE A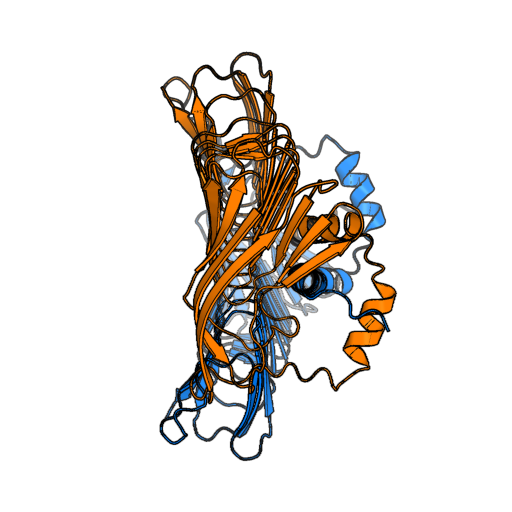 N 1
ATOM 1502 C CA . ILE A 1 188 ? 7.664 -25.797 -9.109 1 97.06 188 ILE A CA 1
ATOM 1503 C C . ILE A 1 188 ? 8.797 -25.391 -10.055 1 97.06 188 ILE A C 1
ATOM 1505 O O . ILE A 1 188 ? 9.688 -24.625 -9.672 1 97.06 188 ILE A O 1
ATOM 1509 N N . THR A 1 189 ? 8.82 -25.922 -11.203 1 96.81 189 THR A N 1
ATOM 1510 C CA . THR A 1 189 ? 9.641 -25.469 -12.32 1 96.81 189 THR A CA 1
ATOM 1511 C C . THR A 1 189 ? 8.766 -24.984 -13.477 1 96.81 189 THR A C 1
ATOM 1513 O O . THR A 1 189 ? 7.805 -25.656 -13.852 1 96.81 189 THR A O 1
ATOM 1516 N N . CYS A 1 190 ? 9 -23.844 -13.953 1 96.12 190 CYS A N 1
ATOM 1517 C CA . CYS A 1 190 ? 8.242 -23.391 -15.117 1 96.12 190 CYS A CA 1
ATOM 1518 C C . CYS A 1 190 ? 9.039 -22.391 -15.945 1 96.12 190 CYS A C 1
ATOM 1520 O O . CYS A 1 190 ? 10.078 -21.906 -15.5 1 96.12 190 CYS A O 1
ATOM 1522 N N . ASN A 1 191 ? 8.633 -22.156 -17.172 1 98.12 191 ASN A N 1
ATOM 1523 C CA . ASN A 1 191 ? 9.297 -21.188 -18.031 1 98.12 191 ASN A CA 1
ATOM 1524 C C . ASN A 1 191 ? 8.906 -19.766 -17.656 1 98.12 191 ASN A C 1
ATOM 1526 O O . ASN A 1 191 ? 9.773 -18.938 -17.359 1 98.12 191 ASN A O 1
ATOM 1530 N N . ASN A 1 192 ? 7.562 -19.562 -17.609 1 98.5 192 ASN A N 1
ATOM 1531 C CA . ASN A 1 192 ? 7.043 -18.25 -17.266 1 98.5 192 ASN A CA 1
ATOM 1532 C C . ASN A 1 192 ? 6.102 -18.312 -16.062 1 98.5 192 ASN A C 1
ATOM 1534 O O . ASN A 1 192 ? 5.109 -19.047 -16.094 1 98.5 192 ASN A O 1
ATOM 1538 N N . PHE A 1 193 ? 6.461 -17.531 -15.086 1 98.25 193 PHE A N 1
ATOM 1539 C CA . PHE A 1 193 ? 5.633 -17.5 -13.891 1 98.25 193 PHE A CA 1
ATOM 1540 C C . PHE A 1 193 ? 5.113 -16.094 -13.641 1 98.25 193 PHE A C 1
ATOM 1542 O O . PHE A 1 193 ? 5.883 -15.125 -13.648 1 98.25 193 PHE A O 1
ATOM 1549 N N . SER A 1 194 ? 3.783 -15.977 -13.406 1 96.75 194 SER A N 1
ATOM 1550 C CA . SER A 1 194 ? 3.152 -14.711 -13.055 1 96.75 194 SER A CA 1
ATOM 1551 C C . SER A 1 194 ? 2.229 -14.867 -11.852 1 96.75 194 SER A C 1
ATOM 1553 O O . SER A 1 194 ? 1.4 -15.773 -11.812 1 96.75 194 SER A O 1
ATOM 1555 N N . SER A 1 195 ? 2.428 -14.031 -10.93 1 96.19 195 SER A N 1
ATOM 1556 C CA . SER A 1 195 ? 1.562 -14.047 -9.75 1 96.19 195 SER A CA 1
ATOM 1557 C C . SER A 1 195 ? 1.274 -12.641 -9.258 1 96.19 195 SER A C 1
ATOM 1559 O O . SER A 1 195 ? 2.191 -11.828 -9.102 1 96.19 195 SER A O 1
ATOM 1561 N N . ASN A 1 196 ? 0.062 -12.383 -8.984 1 92.38 196 ASN A N 1
ATOM 1562 C CA . ASN A 1 196 ? -0.36 -11.07 -8.508 1 92.38 196 ASN A CA 1
ATOM 1563 C C . ASN A 1 196 ? -1.295 -11.188 -7.305 1 92.38 196 ASN A C 1
ATOM 1565 O O . ASN A 1 196 ? -2.16 -12.062 -7.266 1 92.38 196 ASN A O 1
ATOM 1569 N N . SER A 1 197 ? -1.093 -10.344 -6.367 1 92.19 197 SER A N 1
ATOM 1570 C CA . SER A 1 197 ? -1.958 -10.258 -5.195 1 92.19 197 SER A CA 1
ATOM 1571 C C . SER A 1 197 ? -2.236 -8.805 -4.82 1 92.19 197 SER A C 1
ATOM 1573 O O . SER A 1 197 ? -1.349 -7.953 -4.91 1 92.19 197 SER A O 1
ATOM 1575 N N . VAL A 1 198 ? -3.4 -8.562 -4.387 1 89.31 198 VAL A N 1
ATOM 1576 C CA . VAL A 1 198 ? -3.682 -7.227 -3.871 1 89.31 198 VAL A CA 1
ATOM 1577 C C . VAL A 1 198 ? -3.268 -7.141 -2.404 1 89.31 198 VAL A C 1
ATOM 1579 O O . VAL A 1 198 ? -2.373 -6.367 -2.049 1 89.31 198 VAL A O 1
ATOM 1582 N N . SER A 1 199 ? -3.852 -8.023 -1.6 1 91.31 199 SER A N 1
ATOM 1583 C CA . SER A 1 199 ? -3.635 -7.863 -0.166 1 91.31 199 SER A CA 1
ATOM 1584 C C . SER A 1 199 ? -3.109 -9.148 0.461 1 91.31 199 SER A C 1
ATOM 1586 O O . SER A 1 199 ? -2.627 -9.141 1.595 1 91.31 199 SER A O 1
ATOM 1588 N N . GLY A 1 200 ? -3.213 -10.25 -0.244 1 91.94 200 GLY A N 1
ATOM 1589 C CA . GLY A 1 200 ? -2.807 -11.523 0.326 1 91.94 200 GLY A CA 1
ATOM 1590 C C . GLY A 1 200 ? -1.322 -11.797 0.177 1 91.94 200 GLY A C 1
ATOM 1591 O O . GLY A 1 200 ? -0.688 -11.312 -0.761 1 91.94 200 GLY A O 1
ATOM 1592 N N . ASN A 1 201 ? -0.809 -12.664 1.038 1 97.25 201 ASN A N 1
ATOM 1593 C CA . ASN A 1 201 ? 0.603 -13.023 0.997 1 97.25 201 ASN A CA 1
ATOM 1594 C C . ASN A 1 201 ? 0.874 -14.102 -0.049 1 97.25 201 ASN A C 1
ATOM 1596 O O . ASN A 1 201 ? -0.015 -14.891 -0.381 1 97.25 201 ASN A O 1
ATOM 1600 N N . MET A 1 202 ? 2.053 -14.102 -0.544 1 98.38 202 MET A N 1
ATOM 1601 C CA . MET A 1 202 ? 2.527 -15.125 -1.472 1 98.38 202 MET A CA 1
ATOM 1602 C C . MET A 1 202 ? 3.742 -15.852 -0.905 1 98.38 202 MET A C 1
ATOM 1604 O O . MET A 1 202 ? 4.715 -15.219 -0.492 1 98.38 202 MET A O 1
ATOM 1608 N N . HIS A 1 203 ? 3.635 -17.172 -0.84 1 98.5 203 HIS A N 1
ATOM 1609 C CA . HIS A 1 203 ? 4.695 -18.016 -0.305 1 98.5 203 HIS A CA 1
ATOM 1610 C C . HIS A 1 203 ? 5.184 -19.016 -1.349 1 98.5 203 HIS A C 1
ATOM 1612 O O . HIS A 1 203 ? 4.465 -19.953 -1.699 1 98.5 203 HIS A O 1
ATOM 1618 N N . TYR A 1 204 ? 6.426 -18.875 -1.754 1 98.44 204 TYR A N 1
ATOM 1619 C CA . TYR A 1 204 ? 6.996 -19.781 -2.756 1 98.44 204 TYR A CA 1
ATOM 1620 C C . TYR A 1 204 ? 8.25 -20.469 -2.225 1 98.44 204 TYR A C 1
ATOM 1622 O O . TYR A 1 204 ? 9.172 -19.797 -1.75 1 98.44 204 TYR A O 1
ATOM 1630 N N . GLU A 1 205 ? 8.164 -21.734 -2.297 1 97.81 205 GLU A N 1
ATOM 1631 C CA . GLU A 1 205 ? 9.297 -22.547 -1.855 1 97.81 205 GLU A CA 1
ATOM 1632 C C . GLU A 1 205 ? 9.836 -23.406 -2.988 1 97.81 205 GLU A C 1
ATOM 1634 O O . GLU A 1 205 ? 9.086 -24.172 -3.596 1 97.81 205 GLU A O 1
ATOM 1639 N N . ASN A 1 206 ? 11.125 -23.312 -3.291 1 97.56 206 ASN A N 1
ATOM 1640 C CA . ASN A 1 206 ? 11.758 -24.094 -4.352 1 97.56 206 ASN A CA 1
ATOM 1641 C C . ASN A 1 206 ? 11.125 -23.812 -5.707 1 97.56 206 ASN A C 1
ATOM 1643 O O . ASN A 1 206 ? 10.531 -24.688 -6.32 1 97.56 206 ASN A O 1
ATOM 1647 N N . LEU A 1 207 ? 11.367 -22.641 -6.18 1 97.81 207 LEU A N 1
ATOM 1648 C CA . LEU A 1 207 ? 10.797 -22.156 -7.438 1 97.81 207 LEU A CA 1
ATOM 1649 C C . LEU A 1 207 ? 11.898 -21.906 -8.461 1 97.81 207 LEU A C 1
ATOM 1651 O O . LEU A 1 207 ? 12.773 -21.062 -8.242 1 97.81 207 LEU A O 1
ATOM 1655 N N . THR A 1 208 ? 11.93 -22.656 -9.539 1 97.62 208 THR A N 1
ATOM 1656 C CA . THR A 1 208 ? 12.859 -22.469 -10.641 1 97.62 208 THR A CA 1
ATOM 1657 C C . THR A 1 208 ? 12.117 -22 -11.891 1 97.62 208 THR A C 1
ATOM 1659 O O . THR A 1 208 ? 11.219 -22.672 -12.383 1 97.62 208 THR A O 1
ATOM 1662 N N . VAL A 1 209 ? 12.484 -20.828 -12.391 1 98.06 209 VAL A N 1
ATOM 1663 C CA . VAL A 1 209 ? 11.789 -20.25 -13.531 1 98.06 209 VAL A CA 1
ATOM 1664 C C . VAL A 1 209 ? 12.805 -19.688 -14.531 1 98.06 209 VAL A C 1
ATOM 1666 O O . VAL A 1 209 ? 13.961 -19.453 -14.18 1 98.06 209 VAL A O 1
ATOM 1669 N N . LYS A 1 210 ? 12.344 -19.594 -15.734 1 98 210 LYS A N 1
ATOM 1670 C CA . LYS A 1 210 ? 13.125 -18.781 -16.672 1 98 210 LYS A CA 1
ATOM 1671 C C . LYS A 1 210 ? 12.836 -17.297 -16.484 1 98 210 LYS A C 1
ATOM 1673 O O . LYS A 1 210 ? 13.758 -16.5 -16.266 1 98 210 LYS A O 1
ATOM 1678 N N . ASN A 1 211 ? 11.531 -16.984 -16.516 1 98.25 211 ASN A N 1
ATOM 1679 C CA . ASN A 1 211 ? 11.07 -15.633 -16.266 1 98.25 211 ASN A CA 1
ATOM 1680 C C . ASN A 1 211 ? 9.961 -15.609 -15.219 1 98.25 211 ASN A C 1
ATOM 1682 O O . ASN A 1 211 ? 9.109 -16.5 -15.188 1 98.25 211 ASN A O 1
ATOM 1686 N N . SER A 1 212 ? 9.984 -14.516 -14.391 1 98.06 212 SER A N 1
ATOM 1687 C CA . SER A 1 212 ? 8.891 -14.375 -13.445 1 98.06 212 SER A CA 1
ATOM 1688 C C . SER A 1 212 ? 8.508 -12.914 -13.25 1 98.06 212 SER A C 1
ATOM 1690 O O . SER A 1 212 ? 9.367 -12.031 -13.281 1 98.06 212 SER A O 1
ATOM 1692 N N . ASN A 1 213 ? 7.258 -12.695 -13.094 1 95.81 213 ASN A N 1
ATOM 1693 C CA . ASN A 1 213 ? 6.648 -11.422 -12.711 1 95.81 213 ASN A CA 1
ATOM 1694 C C . ASN A 1 213 ? 5.762 -11.578 -11.477 1 95.81 213 ASN A C 1
ATOM 1696 O O . ASN A 1 213 ? 4.668 -12.141 -11.562 1 95.81 213 ASN A O 1
ATOM 1700 N N . ILE A 1 214 ? 6.211 -11.133 -10.359 1 96.69 214 ILE A N 1
ATOM 1701 C CA . ILE A 1 214 ? 5.52 -11.32 -9.086 1 96.69 214 ILE A CA 1
ATOM 1702 C C . ILE A 1 214 ? 5.207 -9.961 -8.461 1 96.69 214 ILE A C 1
ATOM 1704 O O . ILE A 1 214 ? 6.117 -9.227 -8.078 1 96.69 214 ILE A O 1
ATOM 1708 N N . ASN A 1 215 ? 3.965 -9.656 -8.297 1 92.56 215 ASN A N 1
ATOM 1709 C CA . ASN A 1 215 ? 3.594 -8.328 -7.836 1 92.56 215 ASN A CA 1
ATOM 1710 C C . ASN A 1 215 ? 2.559 -8.383 -6.715 1 92.56 215 ASN A C 1
ATOM 1712 O O . ASN A 1 215 ? 1.712 -9.281 -6.695 1 92.56 215 ASN A O 1
ATOM 1716 N N . SER A 1 216 ? 2.627 -7.438 -5.824 1 92.44 216 SER A N 1
ATOM 1717 C CA . SER A 1 216 ? 1.672 -7.324 -4.727 1 92.44 216 SER A CA 1
ATOM 1718 C C . SER A 1 216 ? 1.424 -5.863 -4.359 1 92.44 216 SER A C 1
ATOM 1720 O O . SER A 1 216 ? 2.352 -5.051 -4.355 1 92.44 216 SER A O 1
ATOM 1722 N N . THR A 1 217 ? 0.228 -5.562 -4.023 1 90.25 217 THR A N 1
ATOM 1723 C CA . THR A 1 217 ? -0.021 -4.223 -3.504 1 90.25 217 THR A CA 1
ATOM 1724 C C . THR A 1 217 ? 0.375 -4.129 -2.033 1 90.25 217 THR A C 1
ATOM 1726 O O . THR A 1 217 ? 1.284 -3.379 -1.676 1 90.25 217 THR A O 1
ATOM 1729 N N . SER A 1 218 ? -0.258 -4.996 -1.208 1 92.31 218 SER A N 1
ATOM 1730 C CA . SER A 1 218 ? -0.079 -4.84 0.232 1 92.31 218 SER A CA 1
ATOM 1731 C C . SER A 1 218 ? 0.459 -6.121 0.861 1 92.31 218 SER A C 1
ATOM 1733 O O . SER A 1 218 ? 0.997 -6.098 1.97 1 92.31 218 SER A O 1
ATOM 1735 N N . GLY A 1 219 ? 0.214 -7.293 0.209 1 93.12 219 GLY A N 1
ATOM 1736 C CA . GLY A 1 219 ? 0.668 -8.555 0.773 1 93.12 219 GLY A CA 1
ATOM 1737 C C . GLY A 1 219 ? 2.168 -8.75 0.665 1 93.12 219 GLY A C 1
ATOM 1738 O O . GLY A 1 219 ? 2.791 -8.297 -0.299 1 93.12 219 GLY A O 1
ATOM 1739 N N . ASP A 1 220 ? 2.742 -9.508 1.569 1 97.38 220 ASP A N 1
ATOM 1740 C CA . ASP A 1 220 ? 4.168 -9.82 1.545 1 97.38 220 ASP A CA 1
ATOM 1741 C C . ASP A 1 220 ? 4.469 -10.953 0.568 1 97.38 220 ASP A C 1
ATOM 1743 O O . ASP A 1 220 ? 3.613 -11.805 0.319 1 97.38 220 ASP A O 1
ATOM 1747 N N . ILE A 1 221 ? 5.66 -10.898 0.041 1 98.31 221 ILE A N 1
ATOM 1748 C CA . ILE A 1 221 ? 6.145 -11.945 -0.854 1 98.31 221 ILE A CA 1
ATOM 1749 C C . ILE A 1 221 ? 7.312 -12.68 -0.199 1 98.31 221 ILE A C 1
ATOM 1751 O O . ILE A 1 221 ? 8.336 -12.078 0.13 1 98.31 221 ILE A O 1
ATOM 1755 N N . TYR A 1 222 ? 7.113 -13.93 0.017 1 98.56 222 TYR A N 1
ATOM 1756 C CA . TYR A 1 222 ? 8.156 -14.805 0.547 1 98.56 222 TYR A CA 1
ATOM 1757 C C . TYR A 1 222 ? 8.586 -15.836 -0.491 1 98.56 222 TYR A C 1
ATOM 1759 O O . TYR A 1 222 ? 7.789 -16.672 -0.903 1 98.56 222 TYR A O 1
ATOM 1767 N N . ILE A 1 223 ? 9.82 -15.805 -0.868 1 98.5 223 ILE A N 1
ATOM 1768 C CA . ILE A 1 223 ? 10.367 -16.766 -1.826 1 98.5 223 ILE A CA 1
ATOM 1769 C C . ILE A 1 223 ? 11.633 -17.391 -1.259 1 98.5 223 ILE A C 1
ATOM 1771 O O . ILE A 1 223 ? 12.641 -16.719 -1.057 1 98.5 223 ILE A O 1
ATOM 1775 N N . ASP A 1 224 ? 11.547 -18.625 -1.045 1 97.88 224 ASP A N 1
ATOM 1776 C CA . ASP A 1 224 ? 12.672 -19.375 -0.493 1 97.88 224 ASP A CA 1
ATOM 1777 C C . ASP A 1 224 ? 13.258 -20.328 -1.53 1 97.88 224 ASP A C 1
ATOM 1779 O O . ASP A 1 224 ? 12.547 -21.172 -2.078 1 97.88 224 ASP A O 1
ATOM 1783 N N . ASN A 1 225 ? 14.547 -20.188 -1.819 1 97.06 225 ASN A N 1
ATOM 1784 C CA . ASN A 1 225 ? 15.25 -21.031 -2.783 1 97.06 225 ASN A CA 1
ATOM 1785 C C . ASN A 1 225 ? 14.742 -20.797 -4.203 1 97.06 225 ASN A C 1
ATOM 1787 O O . ASN A 1 225 ? 14.125 -21.688 -4.801 1 97.06 225 ASN A O 1
ATOM 1791 N N . PHE A 1 226 ? 15.109 -19.703 -4.773 1 97.88 226 PHE A N 1
ATOM 1792 C CA . PHE A 1 226 ? 14.648 -19.234 -6.07 1 97.88 226 PHE A CA 1
ATOM 1793 C C . PHE A 1 226 ? 15.781 -19.266 -7.094 1 97.88 226 PHE A C 1
ATOM 1795 O O . PHE A 1 226 ? 16.922 -18.938 -6.773 1 97.88 226 PHE A O 1
ATOM 1802 N N . SER A 1 227 ? 15.414 -19.672 -8.25 1 96.75 227 SER A N 1
ATOM 1803 C CA . SER A 1 227 ? 16.328 -19.594 -9.375 1 96.75 227 SER A CA 1
ATOM 1804 C C . SER A 1 227 ? 15.625 -19.094 -10.633 1 96.75 227 SER A C 1
ATOM 1806 O O . SER A 1 227 ? 14.586 -19.641 -11.016 1 96.75 227 SER A O 1
ATOM 1808 N N . GLY A 1 228 ? 16.156 -18.062 -11.242 1 97.38 228 GLY A N 1
ATOM 1809 C CA . GLY A 1 228 ? 15.586 -17.516 -12.461 1 97.38 228 GLY A CA 1
ATOM 1810 C C . GLY A 1 228 ? 15.531 -16 -12.461 1 97.38 228 GLY A C 1
ATOM 1811 O O . GLY A 1 228 ? 16.016 -15.352 -11.531 1 97.38 228 GLY A O 1
ATOM 1812 N N . GLU A 1 229 ? 15.047 -15.492 -13.617 1 98.12 229 GLU A N 1
ATOM 1813 C CA . GLU A 1 229 ? 14.836 -14.055 -13.711 1 98.12 229 GLU A CA 1
ATOM 1814 C C . GLU A 1 229 ? 13.633 -13.609 -12.883 1 98.12 229 GLU A C 1
ATOM 1816 O O . GLU A 1 229 ? 12.602 -14.281 -12.883 1 98.12 229 GLU A O 1
ATOM 1821 N N . LEU A 1 230 ? 13.844 -12.5 -12.141 1 98.06 230 LEU A N 1
ATOM 1822 C CA . LEU A 1 230 ? 12.75 -12 -11.312 1 98.06 230 LEU A CA 1
ATOM 1823 C C . LEU A 1 230 ? 12.477 -10.523 -11.602 1 98.06 230 LEU A C 1
ATOM 1825 O O . LEU A 1 230 ? 13.391 -9.695 -11.539 1 98.06 230 LEU A O 1
ATOM 1829 N N . ASN A 1 231 ? 11.352 -10.242 -11.961 1 95.62 231 ASN A N 1
ATOM 1830 C CA . ASN A 1 231 ? 10.781 -8.898 -11.961 1 95.62 231 ASN A CA 1
ATOM 1831 C C . ASN A 1 231 ? 9.617 -8.789 -10.984 1 95.62 231 ASN A C 1
ATOM 1833 O O . ASN A 1 231 ? 8.594 -9.445 -11.148 1 95.62 231 ASN A O 1
ATOM 1837 N N . SER A 1 232 ? 9.781 -8.008 -9.938 1 94.94 232 SER A N 1
ATOM 1838 C CA . SER A 1 232 ? 8.773 -7.941 -8.891 1 94.94 232 SER A CA 1
ATOM 1839 C C . SER A 1 232 ? 8.555 -6.508 -8.414 1 94.94 232 SER A C 1
ATOM 1841 O O . SER A 1 232 ? 9.477 -5.695 -8.438 1 94.94 232 SER A O 1
ATOM 1843 N N . SER A 1 233 ? 7.371 -6.238 -8.016 1 91 233 SER A N 1
ATOM 1844 C CA . SER A 1 233 ? 7.035 -4.922 -7.488 1 91 233 SER A CA 1
ATOM 1845 C C . SER A 1 233 ? 5.988 -5.023 -6.383 1 91 233 SER A C 1
ATOM 1847 O O . SER A 1 233 ? 5.094 -5.863 -6.445 1 91 233 SER A O 1
ATOM 1849 N N . THR A 1 234 ? 6.117 -4.176 -5.426 1 91.06 234 THR A N 1
ATOM 1850 C CA . THR A 1 234 ? 5.098 -4.047 -4.391 1 91.06 234 THR A CA 1
ATOM 1851 C C . THR A 1 234 ? 4.82 -2.578 -4.082 1 91.06 234 THR A C 1
ATOM 1853 O O . THR A 1 234 ? 5.602 -1.701 -4.461 1 91.06 234 THR A O 1
ATOM 1856 N N . VAL A 1 235 ? 3.693 -2.303 -3.516 1 89.81 235 VAL A N 1
ATOM 1857 C CA . VAL A 1 235 ? 3.451 -0.963 -2.99 1 89.81 235 VAL A CA 1
ATOM 1858 C C . VAL A 1 235 ? 3.865 -0.901 -1.521 1 89.81 235 VAL A C 1
ATOM 1860 O O . VAL A 1 235 ? 4.766 -0.141 -1.156 1 89.81 235 VAL A O 1
ATOM 1863 N N . SER A 1 236 ? 3.246 -1.814 -0.737 1 91.75 236 SER A N 1
ATOM 1864 C CA . SER A 1 236 ? 3.494 -1.753 0.699 1 91.75 236 SER A CA 1
ATOM 1865 C C . SER A 1 236 ? 4.035 -3.078 1.226 1 91.75 236 SER A C 1
ATOM 1867 O O . SER A 1 236 ? 4.598 -3.135 2.32 1 91.75 236 SER A O 1
ATOM 1869 N N . GLY A 1 237 ? 3.801 -4.188 0.499 1 92.62 237 GLY A N 1
ATOM 1870 C CA . GLY A 1 237 ? 4.246 -5.492 0.961 1 92.62 237 GLY A CA 1
ATOM 1871 C C . GLY A 1 237 ? 5.754 -5.66 0.923 1 92.62 237 GLY A C 1
ATOM 1872 O O . GLY A 1 237 ? 6.414 -5.148 0.017 1 92.62 237 GLY A O 1
ATOM 1873 N N . ALA A 1 238 ? 6.281 -6.477 1.767 1 97.12 238 ALA A N 1
ATOM 1874 C CA . ALA A 1 238 ? 7.711 -6.754 1.822 1 97.12 238 ALA A CA 1
ATOM 1875 C C . ALA A 1 238 ? 8.094 -7.883 0.868 1 97.12 238 ALA A C 1
ATOM 1877 O O . ALA A 1 238 ? 7.234 -8.672 0.46 1 97.12 238 ALA A O 1
ATOM 1878 N N . LEU A 1 239 ? 9.336 -7.867 0.472 1 98.12 239 LEU A N 1
ATOM 1879 C CA . LEU A 1 239 ? 9.922 -8.992 -0.254 1 98.12 239 LEU A CA 1
ATOM 1880 C C . LEU A 1 239 ? 10.992 -9.688 0.583 1 98.12 239 LEU A C 1
ATOM 1882 O O . LEU A 1 239 ? 11.945 -9.047 1.03 1 98.12 239 LEU A O 1
ATOM 1886 N N . ASN A 1 240 ? 10.836 -10.906 0.848 1 98.25 240 ASN A N 1
ATOM 1887 C CA . ASN A 1 240 ? 11.852 -11.797 1.396 1 98.25 240 ASN A CA 1
ATOM 1888 C C . ASN A 1 240 ? 12.297 -12.844 0.375 1 98.25 240 ASN A C 1
ATOM 1890 O O . ASN A 1 240 ? 11.531 -13.75 0.04 1 98.25 240 ASN A O 1
ATOM 1894 N N . LEU A 1 241 ? 13.492 -12.695 -0.091 1 98.38 241 LEU A N 1
ATOM 1895 C CA . LEU A 1 241 ? 13.969 -13.516 -1.203 1 98.38 241 LEU A CA 1
ATOM 1896 C C . LEU A 1 241 ? 15.266 -14.227 -0.84 1 98.38 241 LEU A C 1
ATOM 1898 O O . LEU A 1 241 ? 16.266 -13.586 -0.508 1 98.38 241 LEU A O 1
ATOM 1902 N N . THR A 1 242 ? 15.234 -15.477 -0.828 1 97.06 242 THR A N 1
ATOM 1903 C CA . THR A 1 242 ? 16.453 -16.281 -0.702 1 97.06 242 THR A CA 1
ATOM 1904 C C . THR A 1 242 ? 16.828 -16.906 -2.041 1 97.06 242 THR A C 1
ATOM 1906 O O . THR A 1 242 ? 16.062 -17.688 -2.602 1 97.06 242 THR A O 1
ATOM 1909 N N . LEU A 1 243 ? 17.922 -16.562 -2.521 1 96.56 243 LEU A N 1
ATOM 1910 C CA . LEU A 1 243 ? 18.406 -17.062 -3.803 1 96.56 243 LEU A CA 1
ATOM 1911 C C . LEU A 1 243 ? 19.297 -18.281 -3.609 1 96.56 243 LEU A C 1
ATOM 1913 O O . LEU A 1 243 ? 20.234 -18.266 -2.797 1 96.56 243 LEU A O 1
ATOM 1917 N N . SER A 1 244 ? 19 -19.297 -4.363 1 91.25 244 SER A N 1
ATOM 1918 C CA . SER A 1 244 ? 19.859 -20.469 -4.352 1 91.25 244 SER A CA 1
ATOM 1919 C C . SER A 1 244 ? 21.172 -20.203 -5.086 1 91.25 244 SER A C 1
ATOM 1921 O O . SER A 1 244 ? 22.219 -20.719 -4.695 1 91.25 244 SER A O 1
ATOM 1923 N N . SER A 1 245 ? 21.062 -19.562 -6.129 1 89.62 245 SER A N 1
ATOM 1924 C CA . SER A 1 245 ? 22.172 -19.047 -6.93 1 89.62 245 SER A CA 1
ATOM 1925 C C . SER A 1 245 ? 21.781 -17.766 -7.668 1 89.62 245 SER A C 1
ATOM 1927 O O . SER A 1 245 ? 20.594 -17.516 -7.883 1 89.62 245 SER A O 1
ATOM 1929 N N . VAL A 1 246 ? 22.812 -16.984 -7.996 1 91.25 246 VAL A N 1
ATOM 1930 C CA . VAL A 1 246 ? 22.531 -15.773 -8.766 1 91.25 246 VAL A CA 1
ATOM 1931 C C . VAL A 1 246 ? 23.047 -15.938 -10.195 1 91.25 246 VAL A C 1
ATOM 1933 O O . VAL A 1 246 ? 24.172 -15.539 -10.508 1 91.25 246 VAL A O 1
ATOM 1936 N N . LYS A 1 247 ? 22.141 -16.516 -10.906 1 93.25 247 LYS A N 1
ATOM 1937 C CA . LYS A 1 247 ? 22.516 -16.766 -12.297 1 93.25 247 LYS A CA 1
ATOM 1938 C C . LYS A 1 247 ? 21.688 -15.922 -13.258 1 93.25 247 LYS A C 1
ATOM 1940 O O . LYS A 1 247 ? 21.891 -15.977 -14.469 1 93.25 247 LYS A O 1
ATOM 1945 N N . ASN A 1 248 ? 20.797 -15.219 -12.719 1 96.19 248 ASN A N 1
ATOM 1946 C CA . ASN A 1 248 ? 19.906 -14.344 -13.484 1 96.19 248 ASN A CA 1
ATOM 1947 C C . ASN A 1 248 ? 19.734 -12.992 -12.797 1 96.19 248 ASN A C 1
ATOM 1949 O O . ASN A 1 248 ? 20.188 -12.797 -11.664 1 96.19 248 ASN A O 1
ATOM 1953 N N . ASN A 1 249 ? 19.125 -12.102 -13.523 1 97.81 249 ASN A N 1
ATOM 1954 C CA . ASN A 1 249 ? 18.938 -10.766 -12.969 1 97.81 249 ASN A CA 1
ATOM 1955 C C . ASN A 1 249 ? 17.703 -10.711 -12.078 1 97.81 249 ASN A C 1
ATOM 1957 O O . ASN A 1 249 ? 16.703 -11.391 -12.336 1 97.81 249 ASN A O 1
ATOM 1961 N N . ILE A 1 250 ? 17.797 -9.875 -11.055 1 98.06 250 ILE A N 1
ATOM 1962 C CA . ILE A 1 250 ? 16.703 -9.625 -10.125 1 98.06 250 ILE A CA 1
ATOM 1963 C C . ILE A 1 250 ? 16.359 -8.133 -10.117 1 98.06 250 ILE A C 1
ATOM 1965 O O . ILE A 1 250 ? 17.234 -7.293 -9.906 1 98.06 250 ILE A O 1
ATOM 1969 N N . LYS A 1 251 ? 15.164 -7.848 -10.383 1 95.38 251 LYS A N 1
ATOM 1970 C CA . LYS A 1 251 ? 14.664 -6.477 -10.305 1 95.38 251 LYS A CA 1
ATOM 1971 C C . LYS A 1 251 ? 13.477 -6.375 -9.352 1 95.38 251 LYS A C 1
ATOM 1973 O O . LYS A 1 251 ? 12.547 -7.184 -9.422 1 95.38 251 LYS A O 1
ATOM 1978 N N . PHE A 1 252 ? 13.555 -5.391 -8.453 1 95.5 252 PHE A N 1
ATOM 1979 C CA . PHE A 1 252 ? 12.453 -5.184 -7.527 1 95.5 252 PHE A CA 1
ATOM 1980 C C . PHE A 1 252 ? 12.211 -3.699 -7.289 1 95.5 252 PHE A C 1
ATOM 1982 O O . PHE A 1 252 ? 13.156 -2.945 -7.035 1 95.5 252 PHE A O 1
ATOM 1989 N N . ASN A 1 253 ? 11.023 -3.344 -7.309 1 89.81 253 ASN A N 1
ATOM 1990 C CA . ASN A 1 253 ? 10.602 -1.981 -7 1 89.81 253 ASN A CA 1
ATOM 1991 C C . ASN A 1 253 ? 9.516 -1.963 -5.926 1 89.81 253 ASN A C 1
ATOM 1993 O O . ASN A 1 253 ? 8.609 -2.793 -5.941 1 89.81 253 ASN A O 1
ATOM 1997 N N . SER A 1 254 ? 9.688 -1.02 -4.957 1 90.88 254 SER A N 1
ATOM 1998 C CA . SER A 1 254 ? 8.656 -0.895 -3.932 1 90.88 254 SER A CA 1
ATOM 1999 C C . SER A 1 254 ? 8.469 0.559 -3.512 1 90.88 254 SER A C 1
ATOM 2001 O O . SER A 1 254 ? 9.422 1.336 -3.496 1 90.88 254 SER A O 1
ATOM 2003 N N . THR A 1 255 ? 7.289 0.873 -3.17 1 88.81 255 THR A N 1
ATOM 2004 C CA . THR A 1 255 ? 7.074 2.182 -2.562 1 88.81 255 THR A CA 1
ATOM 2005 C C . THR A 1 255 ? 7.488 2.17 -1.094 1 88.81 255 THR A C 1
ATOM 2007 O O . THR A 1 255 ? 8.438 2.855 -0.704 1 88.81 255 THR A O 1
ATOM 2010 N N . SER A 1 256 ? 6.867 1.276 -0.337 1 91.19 256 SER A N 1
ATOM 2011 C CA . SER A 1 256 ? 7.098 1.321 1.104 1 91.19 256 SER A CA 1
ATOM 2012 C C . SER A 1 256 ? 7.559 -0.032 1.633 1 91.19 256 SER A C 1
ATOM 2014 O O . SER A 1 256 ? 7.953 -0.148 2.795 1 91.19 256 SER A O 1
ATOM 2016 N N . GLY A 1 257 ? 7.445 -1.101 0.858 1 92.94 257 GLY A N 1
ATOM 2017 C CA . GLY A 1 257 ? 7.785 -2.434 1.329 1 92.94 257 GLY A CA 1
ATOM 2018 C C . GLY A 1 257 ? 9.273 -2.637 1.53 1 92.94 257 GLY A C 1
ATOM 2019 O O . GLY A 1 257 ? 10.078 -2.213 0.7 1 92.94 257 GLY A O 1
ATOM 2020 N N . ASN A 1 258 ? 9.617 -3.289 2.613 1 97.19 258 ASN A N 1
ATOM 2021 C CA . ASN A 1 258 ? 11.008 -3.639 2.883 1 97.19 258 ASN A CA 1
ATOM 2022 C C . ASN A 1 258 ? 11.477 -4.793 2.004 1 97.19 258 ASN A C 1
ATOM 2024 O O . ASN A 1 258 ? 10.664 -5.605 1.555 1 97.19 258 ASN A O 1
ATOM 2028 N N . VAL A 1 259 ? 12.797 -4.797 1.827 1 97.69 259 VAL A N 1
ATOM 2029 C CA . VAL A 1 259 ? 13.375 -5.844 0.993 1 97.69 259 VAL A CA 1
ATOM 2030 C C . VAL A 1 259 ? 14.484 -6.559 1.76 1 97.69 259 VAL A C 1
ATOM 2032 O O . VAL A 1 259 ? 15.414 -5.918 2.264 1 97.69 259 VAL A O 1
ATOM 2035 N N . PHE A 1 260 ? 14.352 -7.828 1.832 1 97.25 260 PHE A N 1
ATOM 2036 C CA . PHE A 1 260 ? 15.383 -8.688 2.402 1 97.25 260 PHE A CA 1
ATOM 2037 C C . PHE A 1 260 ? 15.836 -9.734 1.395 1 97.25 260 PHE A C 1
ATOM 2039 O O . PHE A 1 260 ? 15.039 -10.578 0.974 1 97.25 260 PHE A O 1
ATOM 2046 N N . ILE A 1 261 ? 17.078 -9.68 1.037 1 97.44 261 ILE A N 1
ATOM 2047 C CA . ILE A 1 261 ? 17.609 -10.633 0.064 1 97.44 261 ILE A CA 1
ATOM 2048 C C . ILE A 1 261 ? 18.766 -11.406 0.678 1 97.44 261 ILE A C 1
ATOM 2050 O O . ILE A 1 261 ? 19.688 -10.812 1.234 1 97.44 261 ILE A O 1
ATOM 2054 N N . TYR A 1 262 ? 18.688 -12.648 0.541 1 96 262 TYR A N 1
ATOM 2055 C CA . TYR A 1 262 ? 19.75 -13.57 0.946 1 96 262 TYR A CA 1
ATOM 2056 C C . TYR A 1 262 ? 20.359 -14.266 -0.265 1 96 262 TYR A C 1
ATOM 2058 O O . TYR A 1 262 ? 19.641 -14.781 -1.122 1 96 262 TYR A O 1
ATOM 2066 N N . PHE A 1 263 ? 21.641 -14.242 -0.351 1 95.56 263 PHE A N 1
ATOM 2067 C CA . PHE A 1 263 ? 22.297 -14.852 -1.494 1 95.56 263 PHE A CA 1
ATOM 2068 C C . PHE A 1 263 ? 23.641 -15.461 -1.079 1 95.56 263 PHE A C 1
ATOM 2070 O O . PHE A 1 263 ? 24.234 -15.055 -0.078 1 95.56 263 PHE A O 1
ATOM 2077 N N . PRO A 1 264 ? 24.172 -16.422 -1.849 1 93.25 264 PRO A N 1
ATOM 2078 C CA . PRO A 1 264 ? 25.453 -17.047 -1.496 1 93.25 264 PRO A CA 1
ATOM 2079 C C . PRO A 1 264 ? 26.625 -16.078 -1.591 1 93.25 264 PRO A C 1
ATOM 2081 O O . PRO A 1 264 ? 26.688 -15.258 -2.51 1 93.25 264 PRO A O 1
ATOM 2084 N N . SER A 1 265 ? 27.625 -16.266 -0.75 1 88.75 265 SER A N 1
ATOM 2085 C CA . SER A 1 265 ? 28.75 -15.328 -0.628 1 88.75 265 SER A CA 1
ATOM 2086 C C . SER A 1 265 ? 29.625 -15.352 -1.876 1 88.75 265 SER A C 1
ATOM 2088 O O . SER A 1 265 ? 30.312 -14.375 -2.172 1 88.75 265 SER A O 1
ATOM 2090 N N . ASN A 1 266 ? 29.531 -16.469 -2.605 1 90.44 266 ASN A N 1
ATOM 2091 C CA . ASN A 1 266 ? 30.391 -16.609 -3.771 1 90.44 266 ASN A CA 1
ATOM 2092 C C . ASN A 1 266 ? 29.703 -16.109 -5.039 1 90.44 266 ASN A C 1
ATOM 2094 O O . ASN A 1 266 ? 30.219 -16.297 -6.145 1 90.44 266 ASN A O 1
ATOM 2098 N N . SER A 1 267 ? 28.609 -15.445 -4.898 1 93.06 267 SER A N 1
ATOM 2099 C CA . SER A 1 267 ? 27.859 -14.945 -6.051 1 93.06 267 SER A CA 1
ATOM 2100 C C . SER A 1 267 ? 28.594 -13.805 -6.738 1 93.06 267 SER A C 1
ATOM 2102 O O . SER A 1 267 ? 29.422 -13.133 -6.121 1 93.06 267 SER A O 1
ATOM 2104 N N . SER A 1 268 ? 28.391 -13.703 -8.062 1 94.94 268 SER A N 1
ATOM 2105 C CA . SER A 1 268 ? 28.875 -12.586 -8.859 1 94.94 268 SER A CA 1
ATOM 2106 C C . SER A 1 268 ? 27.75 -11.625 -9.227 1 94.94 268 SER A C 1
ATOM 2108 O O . SER A 1 268 ? 26.953 -11.906 -10.117 1 94.94 268 SER A O 1
ATOM 2110 N N . ILE A 1 269 ? 27.797 -10.469 -8.5 1 95.12 269 ILE A N 1
ATOM 2111 C CA . ILE A 1 269 ? 26.609 -9.641 -8.562 1 95.12 269 ILE A CA 1
ATOM 2112 C C . ILE A 1 269 ? 27 -8.18 -8.758 1 95.12 269 ILE A C 1
ATOM 2114 O O . ILE A 1 269 ? 27.953 -7.695 -8.141 1 95.12 269 ILE A O 1
ATOM 2118 N N . LYS A 1 270 ? 26.312 -7.562 -9.656 1 96.12 270 LYS A N 1
ATOM 2119 C CA . LYS A 1 270 ? 26.312 -6.105 -9.742 1 96.12 270 LYS A CA 1
ATOM 2120 C C . LYS A 1 270 ? 25.062 -5.527 -9.062 1 96.12 270 LYS A C 1
ATOM 2122 O O . LYS A 1 270 ? 23.953 -5.691 -9.555 1 96.12 270 LYS A O 1
ATOM 2127 N N . PHE A 1 271 ? 25.266 -4.781 -7.953 1 94.38 271 PHE A N 1
ATOM 2128 C CA . PHE A 1 271 ? 24.172 -4.148 -7.234 1 94.38 271 PHE A CA 1
ATOM 2129 C C . PHE A 1 271 ? 23.922 -2.734 -7.754 1 94.38 271 PHE A C 1
ATOM 2131 O O . PHE A 1 271 ? 24.859 -1.952 -7.902 1 94.38 271 PHE A O 1
ATOM 2138 N N . LYS A 1 272 ? 22.734 -2.439 -8.055 1 94.44 272 LYS A N 1
ATOM 2139 C CA . LYS A 1 272 ? 22.25 -1.095 -8.352 1 94.44 272 LYS A CA 1
ATOM 2140 C C . LYS A 1 272 ? 20.984 -0.782 -7.562 1 94.44 272 LYS A C 1
ATOM 2142 O O . LYS A 1 272 ? 19.875 -1.016 -8.047 1 94.44 272 LYS A O 1
ATOM 2147 N N . CYS A 1 273 ? 21.188 -0.208 -6.383 1 93.12 273 CYS A N 1
ATOM 2148 C CA . CYS A 1 273 ? 20.047 -0.067 -5.473 1 93.12 273 CYS A CA 1
ATOM 2149 C C . CYS A 1 273 ? 19.938 1.365 -4.965 1 93.12 273 CYS A C 1
ATOM 2151 O O . CYS A 1 273 ? 20.953 2.039 -4.758 1 93.12 273 CYS A O 1
ATOM 2153 N N . SER A 1 274 ? 18.734 1.79 -4.781 1 87.19 274 SER A N 1
ATOM 2154 C CA . SER A 1 274 ? 18.5 3.141 -4.285 1 87.19 274 SER A CA 1
ATOM 2155 C C . SER A 1 274 ? 17.203 3.211 -3.482 1 87.19 274 SER A C 1
ATOM 2157 O O . SER A 1 274 ? 16.281 2.43 -3.717 1 87.19 274 SER A O 1
ATOM 2159 N N . THR A 1 275 ? 17.172 4.117 -2.484 1 87.19 275 THR A N 1
ATOM 2160 C CA . THR A 1 275 ? 15.984 4.422 -1.697 1 87.19 275 THR A CA 1
ATOM 2161 C C . THR A 1 275 ? 15.906 5.914 -1.396 1 87.19 275 THR A C 1
ATOM 2163 O O . THR A 1 275 ? 16.922 6.582 -1.258 1 87.19 275 THR A O 1
ATOM 2166 N N . VAL A 1 276 ? 14.719 6.391 -1.316 1 79.06 276 VAL A N 1
ATOM 2167 C CA . VAL A 1 276 ? 14.547 7.82 -1.081 1 79.06 276 VAL A CA 1
ATOM 2168 C C . VAL A 1 276 ? 14.633 8.109 0.416 1 79.06 276 VAL A C 1
ATOM 2170 O O . VAL A 1 276 ? 15.414 8.961 0.845 1 79.06 276 VAL A O 1
ATOM 2173 N N . SER A 1 277 ? 13.891 7.434 1.176 1 81 277 SER A N 1
ATOM 2174 C CA . SER A 1 277 ? 13.859 7.734 2.604 1 81 277 SER A CA 1
ATOM 2175 C C . SER A 1 277 ? 14.172 6.496 3.438 1 81 277 SER A C 1
ATOM 2177 O O . SER A 1 277 ? 14.188 6.559 4.668 1 81 277 SER A O 1
ATOM 2179 N N . GLY A 1 278 ? 14.344 5.336 2.816 1 84.56 278 GLY A N 1
ATOM 2180 C CA . GLY A 1 278 ? 14.766 4.137 3.516 1 84.56 278 GLY A CA 1
ATOM 2181 C C . GLY A 1 278 ? 16.266 4.047 3.691 1 84.56 278 GLY A C 1
ATOM 2182 O O . GLY A 1 278 ? 16.969 5.066 3.639 1 84.56 278 GLY A O 1
ATOM 2183 N N . ASN A 1 279 ? 16.672 2.85 4.039 1 88.44 279 ASN A N 1
ATOM 2184 C CA . ASN A 1 279 ? 18.109 2.59 4.152 1 88.44 279 ASN A CA 1
ATOM 2185 C C . ASN A 1 279 ? 18.484 1.265 3.5 1 88.44 279 ASN A C 1
ATOM 2187 O O . ASN A 1 279 ? 17.688 0.326 3.475 1 88.44 279 ASN A O 1
ATOM 2191 N N . ILE A 1 280 ? 19.734 1.308 2.934 1 91.5 280 ILE A N 1
ATOM 2192 C CA . ILE A 1 280 ? 20.281 0.101 2.32 1 91.5 280 ILE A CA 1
ATOM 2193 C C . ILE A 1 280 ? 21.469 -0.397 3.133 1 91.5 280 ILE A C 1
ATOM 2195 O O . ILE A 1 280 ? 22.391 0.367 3.424 1 91.5 280 ILE A O 1
ATOM 2199 N N . SER A 1 281 ? 21.391 -1.664 3.537 1 91.25 281 SER A N 1
ATOM 2200 C CA . SER A 1 281 ? 22.469 -2.264 4.312 1 91.25 281 SER A CA 1
ATOM 2201 C C . SER A 1 281 ? 22.938 -3.582 3.693 1 91.25 281 SER A C 1
ATOM 2203 O O . SER A 1 281 ? 22.109 -4.383 3.246 1 91.25 281 SER A O 1
ATOM 2205 N N . TYR A 1 282 ? 24.188 -3.672 3.504 1 91.38 282 TYR A N 1
ATOM 2206 C CA . TYR A 1 282 ? 24.812 -4.918 3.064 1 91.38 282 TYR A CA 1
ATOM 2207 C C . TYR A 1 282 ? 25.578 -5.578 4.203 1 91.38 282 TYR A C 1
ATOM 2209 O O . TYR A 1 282 ? 26.594 -5.051 4.664 1 91.38 282 TYR A O 1
ATOM 2217 N N . HIS A 1 283 ? 25.094 -6.777 4.637 1 84.44 283 HIS A N 1
ATOM 2218 C CA . HIS A 1 283 ? 25.688 -7.496 5.75 1 84.44 283 HIS A CA 1
ATOM 2219 C C . HIS A 1 283 ? 26.547 -8.656 5.254 1 84.44 283 HIS A C 1
ATOM 2221 O O . HIS A 1 283 ? 26.031 -9.727 4.938 1 84.44 283 HIS A O 1
ATOM 2227 N N . SER A 1 284 ? 27.875 -8.352 4.867 1 75.25 284 SER A N 1
ATOM 2228 C CA . SER A 1 284 ? 28.797 -9.406 4.48 1 75.25 284 SER A CA 1
ATOM 2229 C C . SER A 1 284 ? 29.875 -9.625 5.547 1 75.25 284 SER A C 1
ATOM 2231 O O . SER A 1 284 ? 30.312 -8.672 6.191 1 75.25 284 SER A O 1
ATOM 2233 N N . PRO A 1 285 ? 30.156 -10.953 5.895 1 61 285 PRO A N 1
ATOM 2234 C CA . PRO A 1 285 ? 31.219 -11.195 6.875 1 61 285 PRO A CA 1
ATOM 2235 C C . PRO A 1 285 ? 32.531 -10.562 6.484 1 61 285 PRO A C 1
ATOM 2237 O O . PRO A 1 285 ? 33.375 -10.281 7.348 1 61 285 PRO A O 1
ATOM 2240 N N . THR A 1 286 ? 32.875 -10.547 5.281 1 57.47 286 THR A N 1
ATOM 2241 C CA . THR A 1 286 ? 34.25 -10.203 4.895 1 57.47 286 THR A CA 1
ATOM 2242 C C . THR A 1 286 ? 34.375 -8.703 4.641 1 57.47 286 THR A C 1
ATOM 2244 O O . THR A 1 286 ? 35.469 -8.195 4.453 1 57.47 286 THR A O 1
ATOM 2247 N N . LYS A 1 287 ? 33.25 -8.086 4.289 1 57.5 287 LYS A N 1
ATOM 2248 C CA . LYS A 1 287 ? 33.5 -6.738 3.773 1 57.5 287 LYS A CA 1
ATOM 2249 C C . LYS A 1 287 ? 33.094 -5.676 4.797 1 57.5 287 LYS A C 1
ATOM 2251 O O . LYS A 1 287 ? 32.25 -5.922 5.648 1 57.5 287 LYS A O 1
ATOM 2256 N N . ASP A 1 288 ? 33.625 -4.426 4.66 1 53.53 288 ASP A N 1
ATOM 2257 C CA . ASP A 1 288 ? 33.781 -3.174 5.395 1 53.53 288 ASP A CA 1
ATOM 2258 C C . ASP A 1 288 ? 32.438 -2.57 5.746 1 53.53 288 ASP A C 1
ATOM 2260 O O . ASP A 1 288 ? 31.453 -2.758 5.012 1 53.53 288 ASP A O 1
ATOM 2264 N N . GLU A 1 289 ? 32.281 -2.217 7.012 1 54.78 289 GLU A N 1
ATOM 2265 C CA . GLU A 1 289 ? 31.281 -1.51 7.816 1 54.78 289 GLU A CA 1
ATOM 2266 C C . GLU A 1 289 ? 30.609 -0.392 7.02 1 54.78 289 GLU A C 1
ATOM 2268 O O . GLU A 1 289 ? 29.453 -0.04 7.277 1 54.78 289 GLU A O 1
ATOM 2273 N N . ASN A 1 290 ? 31.172 -0.034 5.836 1 58.34 290 ASN A N 1
ATOM 2274 C CA . ASN A 1 290 ? 30.734 1.238 5.266 1 58.34 290 ASN A CA 1
ATOM 2275 C C . ASN A 1 290 ? 29.594 1.049 4.27 1 58.34 290 ASN A C 1
ATOM 2277 O O . ASN A 1 290 ? 29.281 1.958 3.5 1 58.34 290 ASN A O 1
ATOM 2281 N N . LEU A 1 291 ? 29.016 -0.247 4.398 1 65.19 291 LEU A N 1
ATOM 2282 C CA . LEU A 1 291 ? 28.031 -0.424 3.344 1 65.19 291 LEU A CA 1
ATOM 2283 C C . LEU A 1 291 ? 26.609 -0.464 3.926 1 65.19 291 LEU A C 1
ATOM 2285 O O . LEU A 1 291 ? 25.766 -1.22 3.453 1 65.19 291 LEU A O 1
ATOM 2289 N N . HIS A 1 292 ? 26.469 0.371 5.117 1 68.75 292 HIS A N 1
ATOM 2290 C CA . HIS A 1 292 ? 25.172 0.362 5.785 1 68.75 292 HIS A CA 1
ATOM 2291 C C . HIS A 1 292 ? 24.5 1.734 5.723 1 68.75 292 HIS A C 1
ATOM 2293 O O . HIS A 1 292 ? 25.188 2.758 5.66 1 68.75 292 HIS A O 1
ATOM 2299 N N . ASN A 1 293 ? 23.219 1.598 5.797 1 67.31 293 ASN A N 1
ATOM 2300 C CA . ASN A 1 293 ? 22.359 2.764 5.93 1 67.31 293 ASN A CA 1
ATOM 2301 C C . ASN A 1 293 ? 22.562 3.75 4.785 1 67.31 293 ASN A C 1
ATOM 2303 O O . ASN A 1 293 ? 22.719 4.949 5.016 1 67.31 293 ASN A O 1
ATOM 2307 N N . LYS A 1 294 ? 22.672 3.164 3.643 1 76.38 294 LYS A N 1
ATOM 2308 C CA . LYS A 1 294 ? 22.859 3.979 2.443 1 76.38 294 LYS A CA 1
ATOM 2309 C C . LYS A 1 294 ? 21.516 4.227 1.747 1 76.38 294 LYS A C 1
ATOM 2311 O O . LYS A 1 294 ? 20.562 3.492 1.962 1 76.38 294 LYS A O 1
ATOM 2316 N N . ARG A 1 295 ? 21.547 5.34 0.994 1 81.94 295 ARG A N 1
ATOM 2317 C CA . ARG A 1 295 ? 20.391 5.586 0.142 1 81.94 295 ARG A CA 1
ATOM 2318 C C . ARG A 1 295 ? 20.625 5.051 -1.267 1 81.94 295 ARG A C 1
ATOM 2320 O O . ARG A 1 295 ? 19.672 4.852 -2.023 1 81.94 295 ARG A O 1
ATOM 2327 N N . GLN A 1 296 ? 21.922 4.941 -1.576 1 84.75 296 GLN A N 1
ATOM 2328 C CA . GLN A 1 296 ? 22.344 4.336 -2.836 1 84.75 296 GLN A CA 1
ATOM 2329 C C . GLN A 1 296 ? 23.406 3.271 -2.605 1 84.75 296 GLN A C 1
ATOM 2331 O O . GLN A 1 296 ? 24.312 3.457 -1.785 1 84.75 296 GLN A O 1
ATOM 2336 N N . PHE A 1 297 ? 23.297 2.24 -3.295 1 89.25 297 PHE A N 1
ATOM 2337 C CA . PHE A 1 297 ? 24.234 1.136 -3.174 1 89.25 297 PHE A CA 1
ATOM 2338 C C . PHE A 1 297 ? 24.578 0.567 -4.543 1 89.25 297 PHE A C 1
ATOM 2340 O O . PHE A 1 297 ? 23.812 -0.2 -5.117 1 89.25 297 PHE A O 1
ATOM 2347 N N . ASN A 1 298 ? 25.672 1.045 -5.098 1 90 298 ASN A N 1
ATOM 2348 C CA . ASN A 1 298 ? 26.266 0.488 -6.305 1 90 298 ASN A CA 1
ATOM 2349 C C . ASN A 1 298 ? 27.547 -0.281 -6 1 90 298 ASN A C 1
ATOM 2351 O O . ASN A 1 298 ? 28.547 0.309 -5.586 1 90 298 ASN A O 1
ATOM 2355 N N . TYR A 1 299 ? 27.5 -1.509 -6.18 1 89 299 TYR A N 1
ATOM 2356 C CA . TYR A 1 299 ? 28.594 -2.369 -5.742 1 89 299 TYR A CA 1
ATOM 2357 C C . TYR A 1 299 ? 28.734 -3.59 -6.648 1 89 299 TYR A C 1
ATOM 2359 O O . TYR A 1 299 ? 27.719 -4.148 -7.094 1 89 299 TYR A O 1
ATOM 2367 N N . ILE A 1 300 ? 29.953 -3.918 -6.93 1 92.88 300 ILE A N 1
ATOM 2368 C CA . ILE A 1 300 ? 30.219 -5.117 -7.719 1 92.88 300 ILE A CA 1
ATOM 2369 C C . ILE A 1 300 ? 30.828 -6.195 -6.836 1 92.88 300 ILE A C 1
ATOM 2371 O O . ILE A 1 300 ? 31.922 -6.008 -6.277 1 92.88 300 ILE A O 1
ATOM 2375 N N . LEU A 1 301 ? 30.156 -7.203 -6.641 1 90.5 301 LEU A N 1
ATOM 2376 C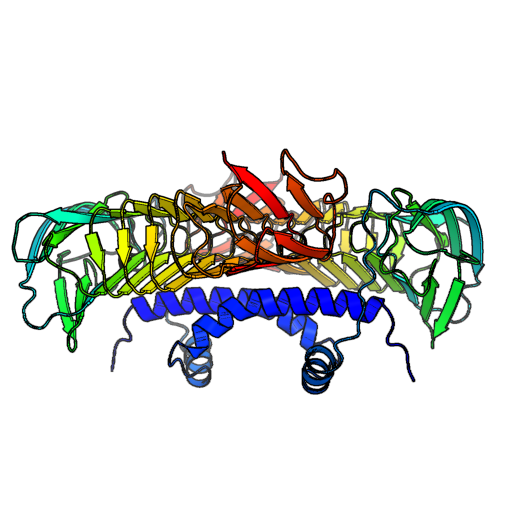 CA . LEU A 1 301 ? 30.672 -8.375 -5.938 1 90.5 301 LEU A CA 1
ATOM 2377 C C . LEU A 1 301 ? 31.25 -9.383 -6.918 1 90.5 301 LEU A C 1
ATOM 2379 O O . LEU A 1 301 ? 30.578 -9.812 -7.855 1 90.5 301 LEU A O 1
ATOM 2383 N N . ASN A 1 302 ? 32.5 -9.703 -6.711 1 92.06 302 ASN A N 1
ATOM 2384 C CA . ASN A 1 302 ? 33.25 -10.555 -7.613 1 92.06 302 ASN A CA 1
ATOM 2385 C C . ASN A 1 302 ? 33.281 -9.992 -9.031 1 92.06 302 ASN A C 1
ATOM 2387 O O . ASN A 1 302 ? 33.75 -8.883 -9.258 1 92.06 302 ASN A O 1
ATOM 2391 N N . ASN A 1 303 ? 32.656 -10.734 -10.117 1 94.5 303 ASN A N 1
ATOM 2392 C CA . ASN A 1 303 ? 32.75 -10.266 -11.492 1 94.5 303 ASN A CA 1
ATOM 2393 C C . ASN A 1 303 ? 31.531 -9.453 -11.914 1 94.5 303 ASN A C 1
ATOM 2395 O O . ASN A 1 303 ? 31.531 -8.82 -12.969 1 94.5 303 ASN A O 1
ATOM 2399 N N . GLY A 1 304 ? 30.547 -9.516 -11.148 1 95.5 304 GLY A N 1
ATOM 2400 C CA . GLY A 1 304 ? 29.344 -8.766 -11.469 1 95.5 304 GLY A CA 1
ATOM 2401 C C . GLY A 1 304 ? 28.594 -9.32 -12.672 1 95.5 304 GLY A C 1
ATOM 2402 O O . GLY A 1 304 ? 28.109 -8.555 -13.508 1 95.5 304 GLY A O 1
ATOM 2403 N N . ASP A 1 305 ? 28.422 -10.617 -12.719 1 96.06 305 ASP A N 1
ATOM 2404 C CA . ASP A 1 305 ? 27.891 -11.289 -13.898 1 96.06 305 ASP A CA 1
ATOM 2405 C C . ASP A 1 305 ? 26.391 -11.055 -14.023 1 96.06 305 ASP A C 1
ATOM 2407 O O . ASP A 1 305 ? 25.844 -11.039 -15.133 1 96.06 305 ASP A O 1
ATOM 2411 N N . ASN A 1 306 ? 25.734 -10.977 -12.914 1 96.88 306 ASN A N 1
ATOM 2412 C CA . ASN A 1 306 ? 24.297 -10.719 -12.883 1 96.88 306 ASN A CA 1
ATOM 2413 C C . ASN A 1 306 ? 23.969 -9.508 -12.023 1 96.88 306 ASN A C 1
ATOM 2415 O O . ASN A 1 306 ? 24.766 -9.094 -11.188 1 96.88 306 ASN A O 1
ATOM 2419 N N . SER A 1 307 ? 22.766 -8.969 -12.234 1 97.31 307 SER A N 1
ATOM 2420 C CA . SER A 1 307 ? 22.453 -7.719 -11.555 1 97.31 307 SER A CA 1
ATOM 2421 C C . SER A 1 307 ? 21.312 -7.91 -10.555 1 97.31 307 SER A C 1
ATOM 2423 O O . SER A 1 307 ? 20.406 -8.711 -10.789 1 97.31 307 SER A O 1
ATOM 2425 N N . ILE A 1 308 ? 21.375 -7.234 -9.484 1 97.12 308 ILE A N 1
ATOM 2426 C CA . ILE A 1 308 ? 20.266 -6.996 -8.555 1 97.12 308 ILE A CA 1
ATOM 2427 C C . ILE A 1 308 ? 19.953 -5.504 -8.508 1 97.12 308 ILE A C 1
ATOM 2429 O O . ILE A 1 308 ? 20.75 -4.707 -8 1 97.12 308 ILE A O 1
ATOM 2433 N N . ASP A 1 309 ? 18.859 -5.176 -9.039 1 95.88 309 ASP A N 1
ATOM 2434 C CA . ASP A 1 309 ? 18.406 -3.797 -9.164 1 95.88 309 ASP A CA 1
ATOM 2435 C C . ASP A 1 309 ? 17.172 -3.549 -8.281 1 95.88 309 ASP A C 1
ATOM 2437 O O . ASP A 1 309 ? 16.078 -4.008 -8.586 1 95.88 309 ASP A O 1
ATOM 2441 N N . ILE A 1 310 ? 17.359 -2.76 -7.172 1 95.94 310 ILE A N 1
ATOM 2442 C CA . ILE A 1 310 ? 16.281 -2.516 -6.219 1 95.94 310 ILE A CA 1
ATOM 2443 C C . ILE A 1 310 ? 16.062 -1.014 -6.062 1 95.94 310 ILE A C 1
ATOM 2445 O O . ILE A 1 310 ? 17.016 -0.258 -5.855 1 95.94 310 ILE A O 1
ATOM 2449 N N . SER A 1 311 ? 14.906 -0.615 -6.191 1 90.31 311 SER A N 1
ATOM 2450 C CA . SER A 1 311 ? 14.523 0.77 -5.938 1 90.31 311 SER A CA 1
ATOM 2451 C C . SER A 1 311 ? 13.32 0.846 -5 1 90.31 311 SER A C 1
ATOM 2453 O O . SER A 1 311 ? 12.297 0.205 -5.238 1 90.31 311 SER A O 1
ATOM 2455 N N . THR A 1 312 ? 13.484 1.594 -3.861 1 89.44 312 THR A N 1
ATOM 2456 C CA . THR A 1 312 ? 12.367 1.819 -2.953 1 89.44 312 THR A CA 1
ATOM 2457 C C . THR A 1 312 ? 12.203 3.307 -2.658 1 89.44 312 THR A C 1
ATOM 2459 O O . THR A 1 312 ? 13.117 4.098 -2.887 1 89.44 312 THR A O 1
ATOM 2462 N N . MET A 1 313 ? 11.047 3.609 -2.217 1 86.69 313 MET A N 1
ATOM 2463 C CA . MET A 1 313 ? 10.859 4.984 -1.762 1 86.69 313 MET A CA 1
ATOM 2464 C C . MET A 1 313 ? 11.125 5.098 -0.263 1 86.69 313 MET A C 1
ATOM 2466 O O . MET A 1 313 ? 11.922 5.93 0.169 1 86.69 313 MET A O 1
ATOM 2470 N N . SER A 1 314 ? 10.445 4.258 0.448 1 89.25 314 SER A N 1
ATOM 2471 C CA . SER A 1 314 ? 10.602 4.355 1.896 1 89.25 314 SER A CA 1
ATOM 2472 C C . SER A 1 314 ? 11.055 3.023 2.49 1 89.25 314 SER A C 1
ATOM 2474 O O . SER A 1 314 ? 11.453 2.963 3.654 1 89.25 314 SER A O 1
ATOM 2476 N N . GLY A 1 315 ? 10.992 1.96 1.755 1 91.62 315 GLY A N 1
ATOM 2477 C CA . GLY A 1 315 ? 11.344 0.646 2.268 1 91.62 315 GLY A CA 1
ATOM 2478 C C . GLY A 1 315 ? 12.836 0.471 2.484 1 91.62 315 GLY A C 1
ATOM 2479 O O . GLY A 1 315 ? 13.648 0.961 1.693 1 91.62 315 GLY A O 1
ATOM 2480 N N . LYS A 1 316 ? 13.156 -0.26 3.486 1 95 316 LYS A N 1
ATOM 2481 C CA . LYS A 1 316 ? 14.547 -0.62 3.742 1 95 316 LYS A CA 1
ATOM 2482 C C . LYS A 1 316 ? 14.969 -1.808 2.885 1 95 316 LYS A C 1
ATOM 2484 O O . LYS A 1 316 ? 14.148 -2.664 2.547 1 95 316 LYS A O 1
ATOM 2489 N N . VAL A 1 317 ? 16.312 -1.744 2.588 1 96 317 VAL A N 1
ATOM 2490 C CA . VAL A 1 317 ? 16.875 -2.844 1.816 1 96 317 VAL A CA 1
ATOM 2491 C C . VAL A 1 317 ? 18.031 -3.477 2.59 1 96 317 VAL A C 1
ATOM 2493 O O . VAL A 1 317 ? 18.969 -2.779 3.012 1 96 317 VAL A O 1
ATOM 2496 N N . GLU A 1 318 ? 17.922 -4.754 2.771 1 95.75 318 GLU A N 1
ATOM 2497 C CA . GLU A 1 318 ? 18.984 -5.473 3.459 1 95.75 318 GLU A CA 1
ATOM 2498 C C . GLU A 1 318 ? 19.469 -6.66 2.631 1 95.75 318 GLU A C 1
ATOM 2500 O O . GLU A 1 318 ? 18.672 -7.5 2.215 1 95.75 318 GLU A O 1
ATOM 2505 N N . PHE A 1 319 ? 20.766 -6.645 2.426 1 95.12 319 PHE A N 1
ATOM 2506 C CA . PHE A 1 319 ? 21.422 -7.766 1.771 1 95.12 319 PHE A CA 1
ATOM 2507 C C . PHE A 1 319 ? 22.203 -8.602 2.781 1 95.12 319 PHE A C 1
ATOM 2509 O O . PHE A 1 319 ? 22.984 -8.062 3.557 1 95.12 319 PHE A O 1
ATOM 2516 N N . ASN A 1 320 ? 21.969 -9.891 2.693 1 92.19 320 ASN A N 1
ATOM 2517 C CA . ASN A 1 320 ? 22.641 -10.836 3.582 1 92.19 320 ASN A CA 1
ATOM 2518 C C . ASN A 1 320 ? 23.281 -11.977 2.803 1 92.19 320 ASN A C 1
ATOM 2520 O O . ASN A 1 320 ? 22.703 -12.469 1.833 1 92.19 320 ASN A O 1
ATOM 2524 N N . THR A 1 321 ? 24.484 -12.297 3.207 1 90.88 321 THR A N 1
ATOM 2525 C CA . THR A 1 321 ? 25.172 -13.406 2.551 1 90.88 321 THR A CA 1
ATOM 2526 C C . THR A 1 321 ? 24.938 -14.703 3.32 1 90.88 321 THR A C 1
ATOM 2528 O O . THR A 1 321 ? 24.906 -14.703 4.555 1 90.88 321 THR A O 1
ATOM 2531 N N . THR A 1 322 ? 24.734 -15.703 2.566 1 85.19 322 THR A N 1
ATOM 2532 C CA . THR A 1 322 ? 24.641 -17.031 3.139 1 85.19 322 THR A CA 1
ATOM 2533 C C . THR A 1 322 ? 25.922 -17.828 2.871 1 85.19 322 THR A C 1
ATOM 2535 O O . THR A 1 322 ? 26.656 -17.531 1.938 1 85.19 322 THR A O 1
ATOM 2538 N N . ASN A 1 323 ? 26.391 -18.75 3.799 1 74.06 323 ASN A N 1
ATOM 2539 C CA . ASN A 1 323 ? 27.594 -19.547 3.648 1 74.06 323 ASN A CA 1
ATOM 2540 C C . ASN A 1 323 ? 27.422 -20.656 2.609 1 74.06 323 ASN A C 1
ATOM 2542 O O . ASN A 1 323 ? 26.312 -21.156 2.424 1 74.06 323 ASN A O 1
ATOM 2546 N N . MET B 1 1 ? -25.438 -11.984 -26.672 1 23.06 1 MET B N 1
ATOM 2547 C CA . MET B 1 1 ? -24.766 -10.922 -25.938 1 23.06 1 MET B CA 1
ATOM 2548 C C . MET B 1 1 ? -23.766 -11.492 -24.938 1 23.06 1 MET B C 1
ATOM 2550 O O . MET B 1 1 ? -24.125 -12.344 -24.125 1 23.06 1 MET B O 1
ATOM 2554 N N . LYS B 1 2 ? -22.469 -11.477 -25.359 1 30.38 2 LYS B N 1
ATOM 2555 C CA . LYS B 1 2 ? -21.234 -12.141 -24.938 1 30.38 2 LYS B CA 1
ATOM 2556 C C . LYS B 1 2 ? -20.938 -11.859 -23.469 1 30.38 2 LYS B C 1
ATOM 2558 O O . LYS B 1 2 ? -20.672 -10.719 -23.094 1 30.38 2 LYS B O 1
ATOM 2563 N N . LYS B 1 3 ? -21.531 -12.562 -22.547 1 34.12 3 LYS B N 1
ATOM 2564 C CA . LYS B 1 3 ? -21.359 -12.562 -21.094 1 34.12 3 LYS B CA 1
ATOM 2565 C C . LYS B 1 3 ? -19.891 -12.656 -20.719 1 34.12 3 LYS B C 1
ATOM 2567 O O . LYS B 1 3 ? -19.25 -13.695 -20.922 1 34.12 3 LYS B O 1
ATOM 2572 N N . LYS B 1 4 ? -19.297 -11.492 -20.812 1 42.09 4 LYS B N 1
ATOM 2573 C CA . LYS B 1 4 ? -17.875 -11.383 -20.531 1 42.09 4 LYS B CA 1
ATOM 2574 C C . LYS B 1 4 ? -17.5 -12.102 -19.234 1 42.09 4 LYS B C 1
ATOM 2576 O O . LYS B 1 4 ? -18.141 -11.898 -18.203 1 42.09 4 LYS B O 1
ATOM 2581 N N . SER B 1 5 ? -16.734 -13.156 -19.172 1 37.75 5 SER B N 1
ATOM 2582 C CA . SER B 1 5 ? -16.297 -14.148 -18.203 1 37.75 5 SER B CA 1
ATOM 2583 C C . SER B 1 5 ? -15.773 -13.484 -16.938 1 37.75 5 SER B C 1
ATOM 2585 O O . SER B 1 5 ? -15.266 -12.367 -16.969 1 37.75 5 SER B O 1
ATOM 2587 N N . PHE B 1 6 ? -16.297 -13.875 -15.68 1 35.69 6 PHE B N 1
ATOM 2588 C CA . PHE B 1 6 ? -15.984 -13.484 -14.312 1 35.69 6 PHE B CA 1
ATOM 2589 C C . PHE B 1 6 ? -14.484 -13.297 -14.125 1 35.69 6 PHE B C 1
ATOM 2591 O O . PHE B 1 6 ? -14.055 -12.383 -13.414 1 35.69 6 PHE B O 1
ATOM 2598 N N . GLY B 1 7 ? -13.727 -14.117 -14.742 1 39.34 7 GLY B N 1
ATOM 2599 C CA . GLY B 1 7 ? -12.297 -13.875 -14.727 1 39.34 7 GLY B CA 1
ATOM 2600 C C . GLY B 1 7 ? -11.922 -12.477 -15.172 1 39.34 7 GLY B C 1
ATOM 2601 O O . GLY B 1 7 ? -11.039 -11.844 -14.586 1 39.34 7 GLY B O 1
ATOM 2602 N N . LYS B 1 8 ? -12.586 -12.031 -16.078 1 42.75 8 LYS B N 1
ATOM 2603 C CA . LYS B 1 8 ? -12.367 -10.703 -16.641 1 42.75 8 LYS B CA 1
ATOM 2604 C C . LYS B 1 8 ? -12.805 -9.617 -15.656 1 42.75 8 LYS B C 1
ATOM 2606 O O . LYS B 1 8 ? -12.117 -8.609 -15.5 1 42.75 8 LYS B O 1
ATOM 2611 N N . LYS B 1 9 ? -13.781 -9.984 -14.867 1 43.31 9 LYS B N 1
ATOM 2612 C CA . LYS B 1 9 ? -14.273 -9.039 -13.867 1 43.31 9 LYS B CA 1
ATOM 2613 C C . LYS B 1 9 ? -13.305 -8.914 -12.703 1 43.31 9 LYS B C 1
ATOM 2615 O O . LYS B 1 9 ? -13.062 -7.816 -12.203 1 43.31 9 LYS B O 1
ATOM 2620 N N . PHE B 1 10 ? -12.844 -10.078 -12.344 1 42.44 10 PHE B N 1
ATOM 2621 C CA . PHE B 1 10 ? -11.898 -10.078 -11.234 1 42.44 10 PHE B CA 1
ATOM 2622 C C . PHE B 1 10 ? -10.617 -9.336 -11.617 1 42.44 10 PHE B C 1
ATOM 2624 O O . PHE B 1 10 ? -10.086 -8.555 -10.828 1 42.44 10 PHE B O 1
ATOM 2631 N N . THR B 1 11 ? -10.219 -9.562 -12.867 1 42.41 11 THR B N 1
ATOM 2632 C CA . THR B 1 11 ? -9.062 -8.812 -13.344 1 42.41 11 THR B CA 1
ATOM 2633 C C . THR B 1 11 ? -9.375 -7.324 -13.43 1 42.41 11 THR B C 1
ATOM 2635 O O . THR B 1 11 ? -8.539 -6.484 -13.094 1 42.41 11 THR B O 1
ATOM 2638 N N . ILE B 1 12 ? -10.602 -7.02 -13.57 1 43.66 12 ILE B N 1
ATOM 2639 C CA . ILE B 1 12 ? -11.062 -5.641 -13.648 1 43.66 12 ILE B CA 1
ATOM 2640 C C . ILE B 1 12 ? -11.039 -5.004 -12.266 1 43.66 12 ILE B C 1
ATOM 2642 O O . ILE B 1 12 ? -10.586 -3.865 -12.102 1 43.66 12 ILE B O 1
ATOM 2646 N N . ILE B 1 13 ? -11.523 -5.793 -11.391 1 45.69 13 ILE B N 1
ATOM 2647 C CA . ILE B 1 13 ? -11.508 -5.312 -10.016 1 45.69 13 ILE B CA 1
ATOM 2648 C C . ILE B 1 13 ? -10.07 -5.117 -9.547 1 45.69 13 ILE B C 1
ATOM 2650 O O . ILE B 1 13 ? -9.742 -4.105 -8.922 1 45.69 13 ILE B O 1
ATOM 2654 N N . LEU B 1 14 ? -9.359 -6.043 -10.039 1 43.38 14 LEU B N 1
ATOM 2655 C CA . LEU B 1 14 ? -7.957 -5.863 -9.688 1 43.38 14 LEU B CA 1
ATOM 2656 C C . LEU B 1 14 ? -7.387 -4.613 -10.344 1 43.38 14 LEU B C 1
ATOM 2658 O O . LEU B 1 14 ? -6.625 -3.869 -9.719 1 43.38 14 LEU B O 1
ATOM 2662 N N . LEU B 1 15 ? -7.969 -4.348 -11.547 1 42.16 15 LEU B N 1
ATOM 2663 C CA . LEU B 1 15 ? -7.559 -3.184 -12.328 1 42.16 15 LEU B CA 1
ATOM 2664 C C . LEU B 1 15 ? -8.102 -1.898 -11.703 1 42.16 15 LEU B C 1
ATOM 2666 O O . LEU B 1 15 ? -7.375 -0.903 -11.602 1 42.16 15 LEU B O 1
ATOM 2670 N N . ILE B 1 16 ? -9.289 -1.952 -11.32 1 42.66 16 ILE B N 1
ATOM 2671 C CA . ILE B 1 16 ? -9.906 -0.797 -10.68 1 42.66 16 ILE B CA 1
ATOM 2672 C C . ILE B 1 16 ? -9.18 -0.485 -9.375 1 42.66 16 ILE B C 1
ATOM 2674 O O . ILE B 1 16 ? -8.883 0.677 -9.078 1 42.66 16 ILE B O 1
ATOM 2678 N N . ILE B 1 17 ? -8.891 -1.465 -8.82 1 44.09 17 ILE B N 1
ATOM 2679 C CA . ILE B 1 17 ? -8.219 -1.313 -7.531 1 44.09 17 ILE B CA 1
ATOM 2680 C C . ILE B 1 17 ? -6.84 -0.691 -7.738 1 44.09 17 ILE B C 1
ATOM 2682 O O . ILE B 1 17 ? -6.445 0.214 -7 1 44.09 17 ILE B O 1
ATOM 2686 N N . ILE B 1 18 ? -6.336 -1.172 -8.898 1 41.53 18 ILE B N 1
ATOM 2687 C CA . ILE B 1 18 ? -5.031 -0.616 -9.234 1 41.53 18 ILE B CA 1
ATOM 2688 C C . ILE B 1 18 ? -5.195 0.822 -9.727 1 41.53 18 ILE B C 1
ATOM 2690 O O . ILE B 1 18 ? -4.445 1.711 -9.32 1 41.53 18 ILE B O 1
ATOM 2694 N N . ILE B 1 19 ? -6.223 1.075 -10.445 1 41.25 19 ILE B N 1
ATOM 2695 C CA . ILE B 1 19 ? -6.496 2.402 -10.984 1 41.25 19 ILE B CA 1
ATOM 2696 C C . ILE B 1 19 ? -6.922 3.34 -9.852 1 41.25 19 ILE B C 1
ATOM 2698 O O . ILE B 1 19 ? -6.445 4.477 -9.773 1 41.25 19 ILE B O 1
ATOM 2702 N N . VAL B 1 20 ? -7.883 2.902 -9.102 1 40.69 20 VAL B N 1
ATOM 2703 C CA . VAL B 1 20 ? -8.352 3.725 -7.996 1 40.69 20 VAL B CA 1
ATOM 2704 C C . VAL B 1 20 ? -7.223 3.936 -6.992 1 40.69 20 VAL B C 1
ATOM 2706 O O . VAL B 1 20 ? -7.078 5.023 -6.43 1 40.69 20 VAL B O 1
ATOM 2709 N N . SER B 1 21 ? -6.621 2.967 -6.855 1 39.5 21 SER B N 1
ATOM 2710 C CA . SER B 1 21 ? -5.461 3.197 -5.996 1 39.5 21 SER B CA 1
ATOM 2711 C C . SER B 1 21 ? -4.516 4.223 -6.609 1 39.5 21 SER B C 1
ATOM 2713 O O . SER B 1 21 ? -3.854 4.973 -5.887 1 39.5 21 SER B O 1
ATOM 2715 N N . TYR B 1 22 ? -4.594 4.273 -8.039 1 37.59 22 TYR B N 1
ATOM 2716 C CA . TYR B 1 22 ? -3.793 5.223 -8.805 1 37.59 22 TYR B CA 1
ATOM 2717 C C . TYR B 1 22 ? -4.477 6.586 -8.867 1 37.59 22 TYR B C 1
ATOM 2719 O O . TYR B 1 22 ? -3.814 7.613 -9.008 1 37.59 22 TYR B O 1
ATOM 2727 N N . GLY B 1 23 ? -5.766 6.617 -8.844 1 37.31 23 GLY B N 1
ATOM 2728 C CA . GLY B 1 23 ? -6.473 7.883 -8.953 1 37.31 23 GLY B CA 1
ATOM 2729 C C . GLY B 1 23 ? -6.02 8.914 -7.938 1 37.31 23 GLY B C 1
ATOM 2730 O O . GLY B 1 23 ? -5.879 10.094 -8.266 1 37.31 23 GLY B O 1
ATOM 2731 N N . SER B 1 24 ? -5.879 8.438 -6.781 1 36.38 24 SER B N 1
ATOM 2732 C CA . SER B 1 24 ? -5.461 9.484 -5.859 1 36.38 24 SER B CA 1
ATOM 2733 C C . SER B 1 24 ? -4.113 10.07 -6.262 1 36.38 24 SER B C 1
ATOM 2735 O O . SER B 1 24 ? -3.875 11.273 -6.102 1 36.38 24 SER B O 1
ATOM 2737 N N . ALA B 1 25 ? -3.34 9.258 -6.965 1 35.28 25 ALA B N 1
ATOM 2738 C CA . ALA B 1 25 ? -2.084 9.797 -7.484 1 35.28 25 ALA B CA 1
ATOM 2739 C C . ALA B 1 25 ? -2.34 10.797 -8.609 1 35.28 25 ALA B C 1
ATOM 2741 O O . ALA B 1 25 ? -1.718 11.859 -8.656 1 35.28 25 ALA B O 1
ATOM 2742 N N . PHE B 1 26 ? -3.271 10.453 -9.492 1 36.72 26 PHE B N 1
ATOM 2743 C CA . PHE B 1 26 ? -3.604 11.359 -10.586 1 36.72 26 PHE B CA 1
ATOM 2744 C C . PHE B 1 26 ? -4.207 12.656 -10.055 1 36.72 26 PHE B C 1
ATOM 2746 O O . PHE B 1 26 ? -3.885 13.742 -10.539 1 36.72 26 PHE B O 1
ATOM 2753 N N . ILE B 1 27 ? -5.09 12.578 -9.234 1 36.09 27 ILE B N 1
ATOM 2754 C CA . ILE B 1 27 ? -5.676 13.805 -8.703 1 36.09 27 ILE B CA 1
ATOM 2755 C C . ILE B 1 27 ? -4.578 14.703 -8.141 1 36.09 27 ILE B C 1
ATOM 2757 O O . ILE B 1 27 ? -4.594 15.914 -8.352 1 36.09 27 ILE B O 1
ATOM 2761 N N . ILE B 1 28 ? -3.646 14.102 -7.652 1 32.75 28 ILE B N 1
ATOM 2762 C CA . ILE B 1 28 ? -2.521 14.906 -7.195 1 32.75 28 ILE B CA 1
ATOM 2763 C C . ILE B 1 28 ? -1.826 15.547 -8.398 1 32.75 28 ILE B C 1
ATOM 2765 O O . ILE B 1 28 ? -1.489 16.734 -8.375 1 32.75 28 ILE B O 1
ATOM 2769 N N . ILE B 1 29 ? -1.819 14.852 -9.555 1 33.91 29 ILE B N 1
ATOM 2770 C CA . ILE B 1 29 ? -1.2 15.391 -10.758 1 33.91 29 ILE B CA 1
ATOM 2771 C C . ILE B 1 29 ? -2.055 16.531 -11.305 1 33.91 29 ILE B C 1
ATOM 2773 O O . ILE B 1 29 ? -1.534 17.594 -11.656 1 33.91 29 ILE B O 1
ATOM 2777 N N . LYS B 1 30 ? -3.248 16.25 -11.617 1 37.03 30 LYS B N 1
ATOM 2778 C CA . LYS B 1 30 ? -4.105 17.266 -12.234 1 37.03 30 LYS B CA 1
ATOM 2779 C C . LYS B 1 30 ? -4.082 18.562 -11.43 1 37.03 30 LYS B C 1
ATOM 2781 O O . LYS B 1 30 ? -4.066 19.656 -12.008 1 37.03 30 LYS B O 1
ATOM 2786 N N . ASN B 1 31 ? -4.258 18.438 -10.297 1 32.41 31 ASN B N 1
ATOM 2787 C CA . ASN B 1 31 ? -4.281 19.688 -9.547 1 32.41 31 ASN B CA 1
ATOM 2788 C C . ASN B 1 31 ? -2.889 20.297 -9.43 1 32.41 31 ASN B C 1
ATOM 2790 O O . ASN B 1 31 ? -2.734 21.422 -8.922 1 32.41 31 ASN B O 1
ATOM 2794 N N . SER B 1 32 ? -1.853 19.391 -9.852 1 30.42 32 SER B N 1
ATOM 2795 C CA . SER B 1 32 ? -0.519 19.984 -9.938 1 30.42 32 SER B CA 1
ATOM 2796 C C . SER B 1 32 ? -0.204 20.438 -11.359 1 30.42 32 SER B C 1
ATOM 2798 O O . SER B 1 32 ? -0.795 19.938 -12.32 1 30.42 32 SER B O 1
ATOM 2800 N N . ASN B 1 33 ? -0.326 21.594 -11.875 1 33.06 33 ASN B N 1
ATOM 2801 C CA . ASN B 1 33 ? 0.012 22.172 -13.172 1 33.06 33 ASN B CA 1
ATOM 2802 C C . ASN B 1 33 ? 1.184 21.438 -13.828 1 33.06 33 ASN B C 1
ATOM 2804 O O . ASN B 1 33 ? 1.972 22.047 -14.555 1 33.06 33 ASN B O 1
ATOM 2808 N N . PHE B 1 34 ? 1.497 20.234 -13.477 1 30.61 34 PHE B N 1
ATOM 2809 C CA . PHE B 1 34 ? 2.689 19.547 -13.945 1 30.61 34 PHE B CA 1
ATOM 2810 C C . PHE B 1 34 ? 2.453 18.938 -15.32 1 30.61 34 PHE B C 1
ATOM 2812 O O . PHE B 1 34 ? 1.419 18.297 -15.562 1 30.61 34 PHE B O 1
ATOM 2819 N N . SER B 1 35 ? 3.107 19.469 -16.453 1 31.27 35 SER B N 1
ATOM 2820 C CA . SER B 1 35 ? 3.162 18.906 -17.797 1 31.27 35 SER B CA 1
ATOM 2821 C C . SER B 1 35 ? 3.994 17.625 -17.828 1 31.27 35 SER B C 1
ATOM 2823 O O . SER B 1 35 ? 5.195 17.656 -17.547 1 31.27 35 SER B O 1
ATOM 2825 N N . LEU B 1 36 ? 3.58 16.438 -17.812 1 32.88 36 LEU B N 1
ATOM 2826 C CA . LEU B 1 36 ? 4.086 15.07 -17.859 1 32.88 36 LEU B CA 1
ATOM 2827 C C . LEU B 1 36 ? 5.172 14.922 -18.906 1 32.88 36 LEU B C 1
ATOM 2829 O O . LEU B 1 36 ? 6.18 14.25 -18.688 1 32.88 36 LEU B O 1
ATOM 2833 N N . GLN B 1 37 ? 5.078 15.492 -20.047 1 31.34 37 GLN B N 1
ATOM 2834 C CA . GLN B 1 37 ? 5.934 15.352 -21.219 1 31.34 37 GLN B CA 1
ATOM 2835 C C . GLN B 1 37 ? 7.352 15.828 -20.922 1 31.34 37 GLN B C 1
ATOM 2837 O O . GLN B 1 37 ? 8.328 15.172 -21.297 1 31.34 37 GLN B O 1
ATOM 2842 N N . ASN B 1 38 ? 7.57 16.891 -20.391 1 33.78 38 ASN B N 1
ATOM 2843 C CA . ASN B 1 38 ? 8.906 17.453 -20.219 1 33.78 38 ASN B CA 1
ATOM 2844 C C . ASN B 1 38 ? 9.719 16.672 -19.188 1 33.78 38 ASN B C 1
ATOM 2846 O O . ASN B 1 38 ? 10.945 16.672 -19.234 1 33.78 38 ASN B O 1
ATOM 2850 N N . PHE B 1 39 ? 9.07 15.914 -18.219 1 30.77 39 PHE B N 1
ATOM 2851 C CA . PHE B 1 39 ? 9.695 15.164 -17.141 1 30.77 39 PHE B CA 1
ATOM 2852 C C . PHE B 1 39 ? 10.352 13.898 -17.672 1 30.77 39 PHE B C 1
ATOM 2854 O O . PHE B 1 39 ? 11.5 13.602 -17.344 1 30.77 39 PHE B O 1
ATOM 2861 N N . ILE B 1 40 ? 9.75 13.141 -18.453 1 32.56 40 ILE B N 1
ATOM 2862 C CA . ILE B 1 40 ? 10.336 11.961 -19.094 1 32.56 40 ILE B CA 1
ATOM 2863 C C . ILE B 1 40 ? 11.641 12.352 -19.781 1 32.56 40 ILE B C 1
ATOM 2865 O O . ILE B 1 40 ? 12.641 11.633 -19.672 1 32.56 40 ILE B O 1
ATOM 2869 N N . ASN B 1 41 ? 11.656 13.414 -20.438 1 30.03 41 ASN B N 1
ATOM 2870 C CA . ASN B 1 41 ? 12.844 13.805 -21.203 1 30.03 41 ASN B CA 1
ATOM 2871 C C . ASN B 1 41 ? 14.023 14.094 -20.266 1 30.03 41 ASN B C 1
ATOM 2873 O O . ASN B 1 41 ? 15.156 13.719 -20.562 1 30.03 41 ASN B O 1
ATOM 2877 N N . ASP B 1 42 ? 13.836 14.812 -19.234 1 30.91 42 ASP B N 1
ATOM 2878 C CA . ASP B 1 42 ? 14.953 15.195 -18.375 1 30.91 42 ASP B CA 1
ATOM 2879 C C . ASP B 1 42 ? 15.469 14 -17.562 1 30.91 42 ASP B C 1
ATOM 2881 O O . ASP B 1 42 ? 16.672 13.883 -17.328 1 30.91 42 ASP B O 1
ATOM 2885 N N . CYS B 1 43 ? 14.602 13.133 -16.938 1 30.41 43 CYS B N 1
ATOM 2886 C CA . CYS B 1 43 ? 15.055 11.961 -16.188 1 30.41 43 CYS B CA 1
ATOM 2887 C C . CYS B 1 43 ? 15.828 11.008 -17.078 1 30.41 43 CYS B C 1
ATOM 2889 O O . CYS B 1 43 ? 16.812 10.406 -16.656 1 30.41 43 CYS B O 1
ATOM 2891 N N . LEU B 1 44 ? 15.383 10.672 -18.172 1 28.16 44 LEU B N 1
ATOM 2892 C CA . LEU B 1 44 ? 16.062 9.727 -19.062 1 28.16 44 LEU B CA 1
ATOM 2893 C C . LEU B 1 44 ? 17.391 10.297 -19.547 1 28.16 44 LEU B C 1
ATOM 2895 O O . LEU B 1 44 ? 18.344 9.547 -19.75 1 28.16 44 LEU B O 1
ATOM 2899 N N . TYR B 1 45 ? 17.453 11.57 -19.922 1 30.81 45 TYR B N 1
ATOM 2900 C CA . TYR B 1 45 ? 18.641 11.984 -20.641 1 30.81 45 TYR B CA 1
ATOM 2901 C C . TYR B 1 45 ? 19.672 12.594 -19.703 1 30.81 45 TYR B C 1
ATOM 2903 O O . TYR B 1 45 ? 20.812 12.828 -20.094 1 30.81 45 TYR B O 1
ATOM 2911 N N . ASN B 1 46 ? 19.312 13.344 -18.594 1 26.86 46 ASN B N 1
ATOM 2912 C CA . ASN B 1 46 ? 20.5 13.891 -17.938 1 26.86 46 ASN B CA 1
ATOM 2913 C C . ASN B 1 46 ? 21.031 12.969 -16.844 1 26.86 46 ASN B C 1
ATOM 2915 O O . ASN B 1 46 ? 20.438 12.867 -15.773 1 26.86 46 ASN B O 1
ATOM 2919 N N . PRO B 1 47 ? 21.922 11.961 -17.094 1 27.61 47 PRO B N 1
ATOM 2920 C CA . PRO B 1 47 ? 22.656 10.992 -16.266 1 27.61 47 PRO B CA 1
ATOM 2921 C C . PRO B 1 47 ? 23.281 11.625 -15.023 1 27.61 47 PRO B C 1
ATOM 2923 O O . PRO B 1 47 ? 23.719 10.906 -14.125 1 27.61 47 PRO B O 1
ATOM 2926 N N . ASN B 1 48 ? 23.688 12.922 -15.078 1 26.98 48 ASN B N 1
ATOM 2927 C CA . ASN B 1 48 ? 24.547 13.5 -14.055 1 26.98 48 ASN B CA 1
ATOM 2928 C C . ASN B 1 48 ? 23.75 13.891 -12.812 1 26.98 48 ASN B C 1
ATOM 2930 O O . ASN B 1 48 ? 24.141 14.805 -12.078 1 26.98 48 ASN B O 1
ATOM 2934 N N . ILE B 1 49 ? 22.5 13.648 -12.758 1 28.56 49 ILE B N 1
ATOM 2935 C CA . ILE B 1 49 ? 21.969 14.031 -11.461 1 28.56 49 ILE B CA 1
ATOM 2936 C C . ILE B 1 49 ? 22.625 13.195 -10.359 1 28.56 49 ILE B C 1
ATOM 2938 O O . ILE B 1 49 ? 22.438 11.977 -10.297 1 28.56 49 ILE B O 1
ATOM 2942 N N . HIS B 1 50 ? 23.875 13.508 -9.977 1 25.52 50 HIS B N 1
ATOM 2943 C CA . HIS B 1 50 ? 24.578 12.984 -8.812 1 25.52 50 HIS B CA 1
ATOM 2944 C C . HIS B 1 50 ? 23.734 13.156 -7.547 1 25.52 50 HIS B C 1
ATOM 2946 O O . HIS B 1 50 ? 23.406 14.289 -7.168 1 25.52 50 HIS B O 1
ATOM 2952 N N . PHE B 1 51 ? 22.719 12.414 -7.414 1 27.89 51 PHE B N 1
ATOM 2953 C CA . PHE B 1 51 ? 22.125 12.359 -6.082 1 27.89 51 PHE B CA 1
ATOM 2954 C C . PHE B 1 51 ? 23.203 12.078 -5.031 1 27.89 51 PHE B C 1
ATOM 2956 O O . PHE B 1 51 ? 23.734 10.969 -4.965 1 27.89 51 PHE B O 1
ATOM 2963 N N . GLY B 1 52 ? 24.078 12.945 -4.746 1 28.14 52 GLY B N 1
ATOM 2964 C CA . GLY B 1 52 ? 25.141 12.906 -3.754 1 28.14 52 GLY B CA 1
ATOM 2965 C C . GLY B 1 52 ? 24.672 12.453 -2.387 1 28.14 52 GLY B C 1
ATOM 2966 O O . GLY B 1 52 ? 24.312 13.273 -1.54 1 28.14 52 GLY B O 1
ATOM 2967 N N . PHE B 1 53 ? 23.734 11.414 -2.418 1 30 53 PHE B N 1
ATOM 2968 C CA . PHE B 1 53 ? 23.359 10.852 -1.128 1 30 53 PHE B CA 1
ATOM 2969 C C . PHE B 1 53 ? 24.578 10.32 -0.389 1 30 53 PHE B C 1
ATOM 2971 O O . PHE B 1 53 ? 25.078 9.234 -0.705 1 30 53 PHE B O 1
ATOM 2978 N N . ASN B 1 54 ? 25.469 11.047 0.116 1 29.56 54 ASN B N 1
ATOM 2979 C CA . ASN B 1 54 ? 26.609 10.602 0.906 1 29.56 54 ASN B CA 1
ATOM 2980 C C . ASN B 1 54 ? 26.172 9.836 2.148 1 29.56 54 ASN B C 1
ATOM 2982 O O . ASN B 1 54 ? 25.125 10.133 2.729 1 29.56 54 ASN B O 1
ATOM 2986 N N . SER B 1 55 ? 26.438 8.516 2.455 1 31.47 55 SER B N 1
ATOM 2987 C CA . SER B 1 55 ? 26.469 7.461 3.465 1 31.47 55 SER B CA 1
ATOM 2988 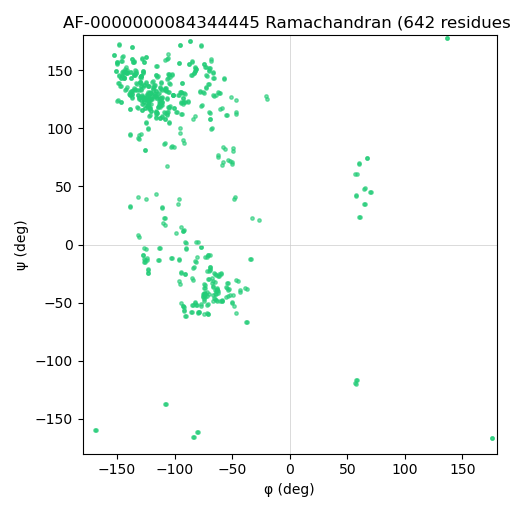C C . SER B 1 55 ? 26.5 8.047 4.875 1 31.47 55 SER B C 1
ATOM 2990 O O . SER B 1 55 ? 27.062 9.125 5.094 1 31.47 55 SER B O 1
ATOM 2992 N N . TYR B 1 56 ? 25.547 7.648 5.738 1 36.38 56 TYR B N 1
ATOM 2993 C CA . TYR B 1 56 ? 25.375 7.973 7.152 1 36.38 56 TYR B CA 1
ATOM 2994 C C . TYR B 1 56 ? 26.719 8.039 7.859 1 36.38 56 TYR B C 1
ATOM 2996 O O . TYR B 1 56 ? 26.922 8.867 8.75 1 36.38 56 TYR B O 1
ATOM 3004 N N . ASN B 1 57 ? 27.266 6.824 7.887 1 40.03 57 ASN B N 1
ATOM 3005 C CA . ASN B 1 57 ? 28.438 6.723 8.758 1 40.03 57 ASN B CA 1
ATOM 3006 C C . ASN B 1 57 ? 29.406 7.879 8.531 1 40.03 57 ASN B C 1
ATOM 3008 O O . ASN B 1 57 ? 30 8.398 9.484 1 40.03 57 ASN B O 1
ATOM 3012 N N . ASN B 1 58 ? 29.875 7.996 7.301 1 44.88 58 ASN B N 1
ATOM 3013 C CA . ASN B 1 58 ? 31.094 8.805 7.273 1 44.88 58 ASN B CA 1
ATOM 3014 C C . ASN B 1 58 ? 30.797 10.258 6.93 1 44.88 58 ASN B C 1
ATOM 3016 O O . ASN B 1 58 ? 31.031 10.695 5.801 1 44.88 58 ASN B O 1
ATOM 3020 N N . TYR B 1 59 ? 29.516 10.633 7.645 1 55.53 59 TYR B N 1
ATOM 3021 C CA . TYR B 1 59 ? 29.547 12.07 7.418 1 55.53 59 TYR B CA 1
ATOM 3022 C C . TYR B 1 59 ? 30.875 12.664 7.902 1 55.53 59 TYR B C 1
ATOM 3024 O O . TYR B 1 59 ? 31.297 12.414 9.031 1 55.53 59 TYR B O 1
ATOM 3032 N N . ASN B 1 60 ? 31.359 12.961 7.031 1 63.19 60 ASN B N 1
ATOM 3033 C CA . ASN B 1 60 ? 32.719 13.453 7.336 1 63.19 60 ASN B CA 1
ATOM 3034 C C . ASN B 1 60 ? 32.656 14.797 8.062 1 63.19 60 ASN B C 1
ATOM 3036 O O . ASN B 1 60 ? 33.656 15.219 8.664 1 63.19 60 ASN B O 1
ATOM 3040 N N . ASN B 1 61 ? 31.266 15.305 8.047 1 76.62 61 ASN B N 1
ATOM 3041 C CA . ASN B 1 61 ? 31.219 16.625 8.648 1 76.62 61 ASN B CA 1
ATOM 3042 C C . ASN B 1 61 ? 30.016 16.766 9.586 1 76.62 61 ASN B C 1
ATOM 3044 O O . ASN B 1 61 ? 28.953 16.203 9.328 1 76.62 61 ASN B O 1
ATOM 3048 N N . SER B 1 62 ? 30.156 17.188 10.742 1 82.38 62 SER B N 1
ATOM 3049 C CA . SER B 1 62 ? 29.109 17.531 11.703 1 82.38 62 SER B CA 1
ATOM 3050 C C . SER B 1 62 ? 29.141 19.016 12.047 1 82.38 62 SER B C 1
ATOM 3052 O O . SER B 1 62 ? 30.203 19.594 12.266 1 82.38 62 SER B O 1
ATOM 3054 N N . TYR B 1 63 ? 28.062 19.578 12 1 85.81 63 TYR B N 1
ATOM 3055 C CA . TYR B 1 63 ? 27.938 21 12.297 1 85.81 63 TYR B CA 1
ATOM 3056 C C . TYR B 1 63 ? 26.984 21.234 13.469 1 85.81 63 TYR B C 1
ATOM 3058 O O . TYR B 1 63 ? 25.844 20.781 13.445 1 85.81 63 TYR B O 1
ATOM 3066 N N . ASP B 1 64 ? 27.484 21.844 14.484 1 89.38 64 ASP B N 1
ATOM 3067 C CA . ASP B 1 64 ? 26.625 22.297 15.578 1 89.38 64 ASP B CA 1
ATOM 3068 C C . ASP B 1 64 ? 26.094 23.703 15.32 1 89.38 64 ASP B C 1
ATOM 3070 O O . ASP B 1 64 ? 26.875 24.641 15.164 1 89.38 64 ASP B O 1
ATOM 3074 N N . LEU B 1 65 ? 24.828 23.75 15.336 1 90.69 65 LEU B N 1
ATOM 3075 C CA . LEU B 1 65 ? 24.25 25.031 14.938 1 90.69 65 LEU B CA 1
ATOM 3076 C C . LEU B 1 65 ? 23.312 25.578 16.016 1 90.69 65 LEU B C 1
ATOM 3078 O O . LEU B 1 65 ? 22.672 24.797 16.734 1 90.69 65 LEU B O 1
ATOM 3082 N N . ASN B 1 66 ? 23.359 26.797 16.25 1 94.69 66 ASN B N 1
ATOM 3083 C CA . ASN B 1 66 ? 22.391 27.594 17 1 94.69 66 ASN B CA 1
ATOM 3084 C C . ASN B 1 66 ? 21.969 28.828 16.234 1 94.69 66 ASN B C 1
ATOM 3086 O O . ASN B 1 66 ? 22.641 29.859 16.266 1 94.69 66 ASN B O 1
ATOM 3090 N N . LEU B 1 67 ? 20.891 28.641 15.57 1 94.69 67 LEU B N 1
ATOM 3091 C CA . LEU B 1 67 ? 20.453 29.672 14.641 1 94.69 67 LEU B CA 1
ATOM 3092 C C . LEU B 1 67 ? 19.109 30.266 15.07 1 94.69 67 LEU B C 1
ATOM 3094 O O . LEU B 1 67 ? 18.266 29.562 15.633 1 94.69 67 LEU B O 1
ATOM 3098 N N . ASN B 1 68 ? 18.922 31.5 14.836 1 96.25 68 ASN B N 1
ATOM 3099 C CA . ASN B 1 68 ? 17.703 32.25 15.109 1 96.25 68 ASN B CA 1
ATOM 3100 C C . ASN B 1 68 ? 17.516 33.406 14.125 1 96.25 68 ASN B C 1
ATOM 3102 O O . ASN B 1 68 ? 18.391 34.281 14.008 1 96.25 68 ASN B O 1
ATOM 3106 N N . LYS B 1 69 ? 16.406 33.438 13.43 1 96.94 69 LYS B N 1
ATOM 3107 C CA . LYS B 1 69 ? 16.094 34.5 12.484 1 96.94 69 LYS B CA 1
ATOM 3108 C C . LYS B 1 69 ? 14.617 34.875 12.531 1 96.94 69 LYS B C 1
ATOM 3110 O O . LYS B 1 69 ? 13.773 34 12.836 1 96.94 69 LYS B O 1
ATOM 3115 N N . THR B 1 70 ? 14.289 36.094 12.25 1 97.44 70 THR B N 1
ATOM 3116 C CA . THR B 1 70 ? 12.906 36.531 12.195 1 97.44 70 THR B CA 1
ATOM 3117 C C . THR B 1 70 ? 12.602 37.219 10.859 1 97.44 70 THR B C 1
ATOM 3119 O O . THR B 1 70 ? 13.523 37.625 10.141 1 97.44 70 THR B O 1
ATOM 3122 N N . HIS B 1 71 ? 11.383 37.25 10.492 1 97.06 71 HIS B N 1
ATOM 3123 C CA . HIS B 1 71 ? 10.898 37.969 9.305 1 97.06 71 HIS B CA 1
ATOM 3124 C C . HIS B 1 71 ? 9.5 38.531 9.531 1 97.06 71 HIS B C 1
ATOM 3126 O O . HIS B 1 71 ? 8.633 37.844 10.094 1 97.06 71 HIS B O 1
ATOM 3132 N N . ASN B 1 72 ? 9.312 39.75 9.102 1 96 72 ASN B N 1
ATOM 3133 C CA . ASN B 1 72 ? 7.98 40.312 9.219 1 96 72 ASN B CA 1
ATOM 3134 C C . ASN B 1 72 ? 6.98 39.625 8.289 1 96 72 ASN B C 1
ATOM 3136 O O . ASN B 1 72 ? 7.375 39 7.301 1 96 72 ASN B O 1
ATOM 3140 N N . LEU B 1 73 ? 5.688 39.75 8.586 1 96.31 73 LEU B N 1
ATOM 3141 C CA . LEU B 1 73 ? 4.664 39.031 7.828 1 96.31 73 LEU B CA 1
ATOM 3142 C C . LEU B 1 73 ? 3.846 40 6.977 1 96.31 73 LEU B C 1
ATOM 3144 O O . LEU B 1 73 ? 2.758 39.656 6.512 1 96.31 73 LEU B O 1
ATOM 3148 N N . ASN B 1 74 ? 4.434 41.156 6.797 1 93.69 74 ASN B N 1
ATOM 3149 C CA . ASN B 1 74 ? 3.742 42.125 5.93 1 93.69 74 ASN B CA 1
ATOM 3150 C C . ASN B 1 74 ? 3.602 41.562 4.512 1 93.69 74 ASN B C 1
ATOM 3152 O O . ASN B 1 74 ? 4.578 41.125 3.918 1 93.69 74 ASN B O 1
ATOM 3156 N N . ASP B 1 75 ? 2.459 41.594 3.914 1 94.38 75 ASP B N 1
ATOM 3157 C CA . ASP B 1 75 ? 2.119 41.156 2.559 1 94.38 75 ASP B CA 1
ATOM 3158 C C . ASP B 1 75 ? 2.395 39.688 2.365 1 94.38 75 ASP B C 1
ATOM 3160 O O . ASP B 1 75 ? 2.744 39.25 1.267 1 94.38 75 ASP B O 1
ATOM 3164 N N . ILE B 1 76 ? 2.4 39 3.467 1 96.31 76 ILE B N 1
ATOM 3165 C CA . ILE B 1 76 ? 2.578 37.562 3.404 1 96.31 76 ILE B CA 1
ATOM 3166 C C . ILE B 1 76 ? 1.251 36.844 3.699 1 96.31 76 ILE B C 1
ATOM 3168 O O . ILE B 1 76 ? 0.618 37.125 4.723 1 96.31 76 ILE B O 1
ATOM 3172 N N . ASN B 1 77 ? 0.889 36 2.773 1 96.69 77 ASN B N 1
ATOM 3173 C CA . ASN B 1 77 ? -0.342 35.25 2.975 1 96.69 77 ASN B CA 1
ATOM 3174 C C . ASN B 1 77 ? -0.061 33.75 3.154 1 96.69 77 ASN B C 1
ATOM 3176 O O . ASN B 1 77 ? -0.958 33 3.512 1 96.69 77 ASN B O 1
ATOM 3180 N N . THR B 1 78 ? 1.14 33.344 2.842 1 98.12 78 THR B N 1
ATOM 3181 C CA . THR B 1 78 ? 1.51 31.953 2.98 1 98.12 78 THR B CA 1
ATOM 3182 C C . THR B 1 78 ? 2.914 31.812 3.562 1 98.12 78 THR B C 1
ATOM 3184 O O . THR B 1 78 ? 3.848 32.469 3.105 1 98.12 78 THR B O 1
ATOM 3187 N N . ILE B 1 79 ? 3.033 31.047 4.559 1 97.69 79 ILE B N 1
ATOM 3188 C CA . ILE B 1 79 ? 4.332 30.625 5.066 1 97.69 79 ILE B CA 1
ATOM 3189 C C . ILE B 1 79 ? 4.633 29.203 4.59 1 97.69 79 ILE B C 1
ATOM 3191 O O . ILE B 1 79 ? 3.799 28.312 4.734 1 97.69 79 ILE B O 1
ATOM 3195 N N . SER B 1 80 ? 5.758 28.984 4.016 1 96.69 80 SER B N 1
ATOM 3196 C CA . SER B 1 80 ? 6.125 27.688 3.465 1 96.69 80 SER B CA 1
ATOM 3197 C C . SER B 1 80 ? 7.504 27.25 3.953 1 96.69 80 SER B C 1
ATOM 3199 O O . SER B 1 80 ? 8.422 28.062 4.039 1 96.69 80 SER B O 1
ATOM 3201 N N . CYS B 1 81 ? 7.633 25.969 4.262 1 93.81 81 CYS B N 1
ATOM 3202 C CA . CYS B 1 81 ? 8.922 25.406 4.664 1 93.81 81 CYS B CA 1
ATOM 3203 C C . CYS B 1 81 ? 9.062 23.969 4.191 1 93.81 81 CYS B C 1
ATOM 3205 O O . CYS B 1 81 ? 8.25 23.109 4.547 1 93.81 81 CYS B O 1
ATOM 3207 N N . ASP B 1 82 ? 10.031 23.719 3.477 1 88 82 ASP B N 1
ATOM 3208 C CA . ASP B 1 82 ? 10.438 22.375 3.088 1 88 82 ASP B CA 1
ATOM 3209 C C . ASP B 1 82 ? 11.719 21.953 3.807 1 88 82 ASP B C 1
ATOM 3211 O O . ASP B 1 82 ? 12.789 22.5 3.543 1 88 82 ASP B O 1
ATOM 3215 N N . PHE B 1 83 ? 11.562 21.062 4.734 1 87.5 83 PHE B N 1
ATOM 3216 C CA . PHE B 1 83 ? 12.68 20.625 5.559 1 87.5 83 PHE B CA 1
ATOM 3217 C C . PHE B 1 83 ? 12.82 19.109 5.52 1 87.5 83 PHE B C 1
ATOM 3219 O O . PHE B 1 83 ? 12.438 18.406 6.465 1 87.5 83 PHE B O 1
ATOM 3226 N N . PRO B 1 84 ? 13.438 18.547 4.512 1 77.5 84 PRO B N 1
ATOM 3227 C CA . PRO B 1 84 ? 13.477 17.109 4.312 1 77.5 84 PRO B CA 1
ATOM 3228 C C . PRO B 1 84 ? 14.328 16.391 5.359 1 77.5 84 PRO B C 1
ATOM 3230 O O . PRO B 1 84 ? 14.133 15.195 5.605 1 77.5 84 PRO B O 1
ATOM 3233 N N . LEU B 1 85 ? 15.219 17.047 6.07 1 71.88 85 LEU B N 1
ATOM 3234 C CA . LEU B 1 85 ? 16.312 16.5 6.871 1 71.88 85 LEU B CA 1
ATOM 3235 C C . LEU B 1 85 ? 15.82 16.109 8.266 1 71.88 85 LEU B C 1
ATOM 3237 O O . LEU B 1 85 ? 16.484 15.344 8.969 1 71.88 85 LEU B O 1
ATOM 3241 N N . GLY B 1 86 ? 14.664 16.75 8.539 1 80.88 86 GLY B N 1
ATOM 3242 C CA . GLY B 1 86 ? 14.383 16.594 9.953 1 80.88 86 GLY B CA 1
ATOM 3243 C C . GLY B 1 86 ? 12.977 17.031 10.336 1 80.88 86 GLY B C 1
ATOM 3244 O O . GLY B 1 86 ? 12.07 17.031 9.5 1 80.88 86 GLY B O 1
ATOM 3245 N N . ASN B 1 87 ? 12.891 17.297 11.703 1 92.25 87 ASN B N 1
ATOM 3246 C CA . ASN B 1 87 ? 11.602 17.594 12.32 1 92.25 87 ASN B CA 1
ATOM 3247 C C . ASN B 1 87 ? 11.25 19.078 12.203 1 92.25 87 ASN B C 1
ATOM 3249 O O . ASN B 1 87 ? 12.141 19.922 12.211 1 92.25 87 ASN B O 1
ATOM 3253 N N . ILE B 1 88 ? 9.992 19.359 12.055 1 95.88 88 ILE B N 1
ATOM 3254 C CA . ILE B 1 88 ? 9.469 20.719 12.07 1 95.88 88 ILE B CA 1
ATOM 3255 C C . ILE B 1 88 ? 8.43 20.859 13.18 1 95.88 88 ILE B C 1
ATOM 3257 O O . ILE B 1 88 ? 7.539 20.016 13.32 1 95.88 88 ILE B O 1
ATOM 3261 N N . SER B 1 89 ? 8.555 21.844 13.945 1 97.5 89 SER B N 1
ATOM 3262 C CA . SER B 1 89 ? 7.547 22.141 14.961 1 97.5 89 SER B CA 1
ATOM 3263 C C . SER B 1 89 ? 7.062 23.594 14.836 1 97.5 89 SER B C 1
ATOM 3265 O O . SER B 1 89 ? 7.867 24.516 14.836 1 97.5 89 SER B O 1
ATOM 3267 N N . VAL B 1 90 ? 5.781 23.75 14.719 1 98.06 90 VAL B N 1
ATOM 3268 C CA . VAL B 1 90 ? 5.176 25.078 14.695 1 98.06 90 VAL B CA 1
ATOM 3269 C C . VAL B 1 90 ? 4.68 25.438 16.094 1 98.06 90 VAL B C 1
ATOM 3271 O O . VAL B 1 90 ? 3.918 24.688 16.703 1 98.06 90 VAL B O 1
ATOM 3274 N N . ILE B 1 91 ? 5.074 26.609 16.547 1 96.75 91 ILE B N 1
ATOM 3275 C CA . ILE B 1 91 ? 4.754 27.047 17.906 1 96.75 91 ILE B CA 1
ATOM 3276 C C . ILE B 1 91 ? 4.102 28.422 17.859 1 96.75 91 ILE B C 1
ATOM 3278 O O . ILE B 1 91 ? 4.699 29.391 17.359 1 96.75 91 ILE B O 1
ATOM 3282 N N . PRO B 1 92 ? 2.887 28.5 18.375 1 97.12 92 PRO B N 1
ATOM 3283 C CA . PRO B 1 92 ? 2.309 29.844 18.5 1 97.12 92 PRO B CA 1
ATOM 3284 C C . PRO B 1 92 ? 3.057 30.719 19.5 1 97.12 92 PRO B C 1
ATOM 3286 O O . PRO B 1 92 ? 3.52 30.219 20.531 1 97.12 92 PRO B O 1
ATOM 3289 N N . TRP B 1 93 ? 3.141 31.969 19.156 1 96.56 93 TRP B N 1
ATOM 3290 C CA . TRP B 1 93 ? 3.803 32.844 20.109 1 96.56 93 TRP B CA 1
AT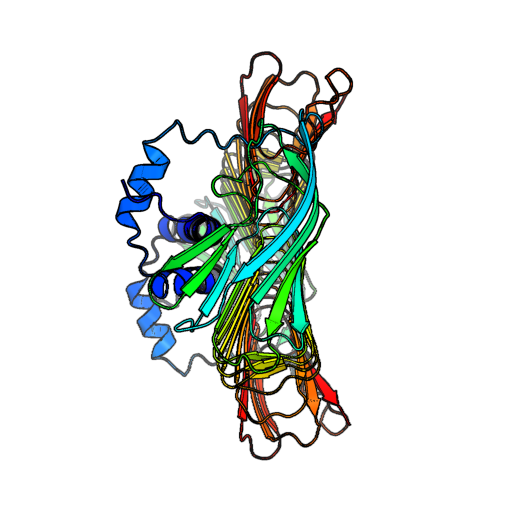OM 3291 C C . TRP B 1 93 ? 3.223 34.25 20.062 1 96.56 93 TRP B C 1
ATOM 3293 O O . TRP B 1 93 ? 2.395 34.562 19.203 1 96.56 93 TRP B O 1
ATOM 3303 N N . ASP B 1 94 ? 3.615 35.156 21 1 96.56 94 ASP B N 1
ATOM 3304 C CA . ASP B 1 94 ? 2.977 36.438 21.172 1 96.56 94 ASP B CA 1
ATOM 3305 C C . ASP B 1 94 ? 3.654 37.531 20.328 1 96.56 94 ASP B C 1
ATOM 3307 O O . ASP B 1 94 ? 3.18 38.656 20.25 1 96.56 94 ASP B O 1
ATOM 3311 N N . GLY B 1 95 ? 4.645 37.156 19.578 1 96.12 95 GLY B N 1
ATOM 3312 C CA . GLY B 1 95 ? 5.305 38.125 18.703 1 96.12 95 GLY B CA 1
ATOM 3313 C C . GLY B 1 95 ? 4.52 38.438 17.453 1 96.12 95 GLY B C 1
ATOM 3314 O O . GLY B 1 95 ? 3.502 37.781 17.172 1 96.12 95 GLY B O 1
ATOM 3315 N N . SER B 1 96 ? 4.953 39.438 16.672 1 95.69 96 SER B N 1
ATOM 3316 C CA . SER B 1 96 ? 4.242 39.844 15.469 1 95.69 96 SER B CA 1
ATOM 3317 C C . SER B 1 96 ? 4.938 39.312 14.211 1 95.69 96 SER B C 1
ATOM 3319 O O . SER B 1 96 ? 4.367 39.344 13.125 1 95.69 96 SER B O 1
ATOM 3321 N N . GLU B 1 97 ? 6.137 38.812 14.398 1 97.5 97 GLU B N 1
ATOM 3322 C CA . GLU B 1 97 ? 6.914 38.25 13.289 1 97.5 97 GLU B CA 1
ATOM 3323 C C . GLU B 1 97 ? 6.984 36.75 13.344 1 97.5 97 GLU B C 1
ATOM 3325 O O . GLU B 1 97 ? 6.676 36.125 14.375 1 97.5 97 GLU B O 1
ATOM 3330 N N . VAL B 1 98 ? 7.285 36.188 12.18 1 97.94 98 VAL B N 1
ATOM 3331 C CA . VAL B 1 98 ? 7.648 34.781 12.227 1 97.94 98 VAL B CA 1
ATOM 3332 C C . VAL B 1 98 ? 9.086 34.625 12.719 1 97.94 98 VAL B C 1
ATOM 3334 O O . VAL B 1 98 ? 9.969 35.406 12.32 1 97.94 98 VAL B O 1
ATOM 3337 N N . LYS B 1 99 ? 9.297 33.781 13.633 1 98.12 99 LYS B N 1
ATOM 3338 C CA . LYS B 1 99 ? 10.617 33.469 14.188 1 98.12 99 LYS B CA 1
ATOM 3339 C C . LYS B 1 99 ? 10.984 32 13.93 1 98.12 99 LYS B C 1
ATOM 3341 O O . LYS B 1 99 ? 10.164 31.109 14.148 1 98.12 99 LYS B O 1
ATOM 3346 N N . VAL B 1 100 ? 12.148 31.75 13.367 1 97.81 100 VAL B N 1
ATOM 3347 C CA . VAL B 1 100 ? 12.633 30.406 13.102 1 97.81 100 VAL B CA 1
ATOM 3348 C C . VAL B 1 100 ? 13.914 30.141 13.891 1 97.81 100 VAL B C 1
ATOM 3350 O O . VAL B 1 100 ? 14.836 30.969 13.875 1 97.81 100 VAL B O 1
ATOM 3353 N N . THR B 1 101 ? 13.961 29.031 14.617 1 96.88 101 THR B N 1
ATOM 3354 C CA . THR B 1 101 ? 15.141 28.656 15.391 1 96.88 101 THR B CA 1
ATOM 3355 C C . THR B 1 101 ? 15.555 27.219 15.094 1 96.88 101 THR B C 1
ATOM 3357 O O . THR B 1 101 ? 14.703 26.375 14.812 1 96.88 101 THR B O 1
ATOM 3360 N N . PHE B 1 102 ? 16.766 27.016 15.078 1 94.31 102 PHE B N 1
ATOM 3361 C CA . PHE B 1 102 ? 17.328 25.672 14.977 1 94.31 102 PHE B CA 1
ATOM 3362 C C . PHE B 1 102 ? 18.531 25.531 15.914 1 94.31 102 PHE B C 1
ATOM 3364 O O . PHE B 1 102 ? 19.516 26.234 15.781 1 94.31 102 PHE B O 1
ATOM 3371 N N . ASP B 1 103 ? 18.344 24.656 16.844 1 91.5 103 ASP B N 1
ATOM 3372 C CA . ASP B 1 103 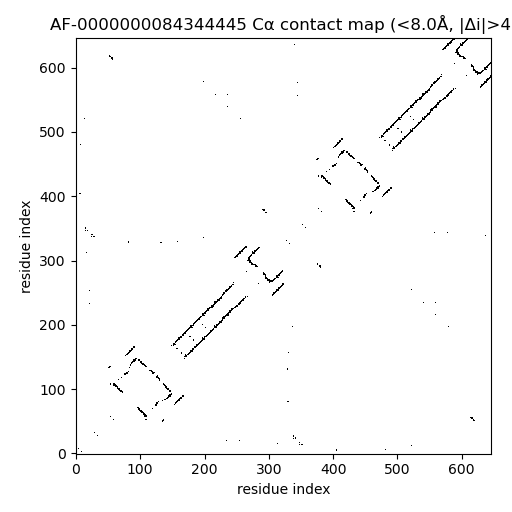? 19.406 24.312 17.781 1 91.5 103 ASP B CA 1
ATOM 3373 C C . ASP B 1 103 ? 19.703 22.812 17.75 1 91.5 103 ASP B C 1
ATOM 3375 O O . ASP B 1 103 ? 18.953 22 18.281 1 91.5 103 ASP B O 1
ATOM 3379 N N . GLY B 1 104 ? 20.719 22.516 17.062 1 87.94 104 GLY B N 1
ATOM 3380 C CA . GLY B 1 104 ? 21.016 21.094 16.938 1 87.94 104 GLY B CA 1
ATOM 3381 C C . GLY B 1 104 ? 22.188 20.812 16.016 1 87.94 104 GLY B C 1
ATOM 3382 O O . GLY B 1 104 ? 23 21.688 15.75 1 87.94 104 GLY B O 1
ATOM 3383 N N . HIS B 1 105 ? 22.312 19.547 15.664 1 86.88 105 HIS B N 1
ATOM 3384 C CA . HIS B 1 105 ? 23.438 19.109 14.852 1 86.88 105 HIS B CA 1
ATOM 3385 C C . HIS B 1 105 ? 22.984 18.656 13.469 1 86.88 105 HIS B C 1
ATOM 3387 O O . HIS B 1 105 ? 21.922 18.047 13.328 1 86.88 105 HIS B O 1
ATOM 3393 N N . ILE B 1 106 ? 23.734 19.109 12.484 1 83.5 106 ILE B N 1
ATOM 3394 C CA . ILE B 1 106 ? 23.516 18.609 11.125 1 83.5 106 ILE B CA 1
ATOM 3395 C C . ILE B 1 106 ? 24.703 17.766 10.688 1 83.5 106 ILE B C 1
ATOM 3397 O O . ILE B 1 106 ? 25.859 18.125 10.953 1 83.5 106 ILE B O 1
ATOM 3401 N N . ARG B 1 107 ? 24.375 16.703 10.164 1 78.56 107 ARG B N 1
ATOM 3402 C CA . ARG B 1 107 ? 25.406 15.852 9.578 1 78.56 107 ARG B CA 1
ATOM 3403 C C . ARG B 1 107 ? 25.328 15.852 8.055 1 78.56 107 ARG B C 1
ATOM 3405 O O . ARG B 1 107 ? 24.234 15.875 7.488 1 78.56 107 ARG B O 1
ATOM 3412 N N . SER B 1 108 ? 26.484 16.031 7.477 1 75.19 108 SER B N 1
ATOM 3413 C CA . SER B 1 108 ? 26.531 16.047 6.016 1 75.19 108 SER B CA 1
ATOM 3414 C C . SER B 1 108 ? 27.781 15.336 5.488 1 75.19 108 SER B C 1
ATOM 3416 O O . SER B 1 108 ? 28.812 15.32 6.152 1 75.19 108 SER B O 1
ATOM 3418 N N . ASN B 1 109 ? 27.594 14.766 4.391 1 67.88 109 ASN B N 1
ATOM 3419 C CA . ASN B 1 109 ? 28.75 14.211 3.707 1 67.88 109 ASN B CA 1
ATOM 3420 C C . ASN B 1 109 ? 29.5 15.289 2.922 1 67.88 109 ASN B C 1
ATOM 3422 O O . ASN B 1 109 ? 30.641 15.07 2.494 1 67.88 109 ASN B O 1
ATOM 3426 N N . GLU B 1 110 ? 28.875 16.391 2.744 1 70.88 110 GLU B N 1
ATOM 3427 C CA . GLU B 1 110 ? 29.484 17.531 2.047 1 70.88 110 GLU B CA 1
ATOM 3428 C C . GLU B 1 110 ? 29.891 18.625 3.025 1 70.88 110 GLU B C 1
ATOM 3430 O O . GLU B 1 110 ? 29.391 18.688 4.148 1 70.88 110 GLU B O 1
ATOM 3435 N N . ASN B 1 111 ? 30.969 19.234 2.625 1 73.5 111 ASN B N 1
ATOM 3436 C CA . ASN B 1 111 ? 31.344 20.406 3.396 1 73.5 111 ASN B CA 1
ATOM 3437 C C . ASN B 1 111 ? 30.359 21.547 3.184 1 73.5 111 ASN B C 1
ATOM 3439 O O . ASN B 1 111 ? 30.203 22.047 2.066 1 73.5 111 ASN B O 1
ATOM 3443 N N . LEU B 1 112 ? 29.656 21.688 4.246 1 76.31 112 LEU B N 1
ATOM 3444 C CA . LEU B 1 112 ? 28.656 22.734 4.148 1 76.31 112 LEU B CA 1
ATOM 3445 C C . LEU B 1 112 ? 29.203 24.047 4.715 1 76.31 112 LEU B C 1
ATOM 3447 O O . LEU B 1 112 ? 29.922 24.047 5.711 1 76.31 112 LEU B O 1
ATOM 3451 N N . GLU B 1 113 ? 29.172 25.016 3.836 1 74.44 113 GLU B N 1
ATOM 3452 C CA . GLU B 1 113 ? 29.547 26.344 4.309 1 74.44 113 GLU B CA 1
ATOM 3453 C C . GLU B 1 113 ? 28.312 27.234 4.48 1 74.44 113 GLU B C 1
ATOM 3455 O O . GLU B 1 113 ? 27.344 27.125 3.717 1 74.44 113 GLU B O 1
ATOM 3460 N N . ASN B 1 114 ? 28.266 28.047 5.59 1 78.5 114 ASN B N 1
ATOM 3461 C CA . ASN B 1 114 ? 27.312 29.109 5.82 1 78.5 114 ASN B CA 1
ATOM 3462 C C . ASN B 1 114 ? 25.891 28.578 5.957 1 78.5 114 ASN B C 1
ATOM 3464 O O . ASN B 1 114 ? 24.969 29.047 5.293 1 78.5 114 ASN B O 1
ATOM 3468 N N . ILE B 1 115 ? 25.906 27.516 6.836 1 84 115 ILE B N 1
ATOM 3469 C CA . ILE B 1 115 ? 24.562 27 7.117 1 84 115 ILE B CA 1
ATOM 3470 C C . ILE B 1 115 ? 23.781 28.016 7.938 1 84 115 ILE B C 1
ATOM 3472 O O . ILE B 1 115 ? 24.188 28.375 9.055 1 84 115 ILE B O 1
ATOM 3476 N N . ASP B 1 116 ? 22.75 28.531 7.27 1 89.12 116 ASP B N 1
ATOM 3477 C CA . ASP B 1 116 ? 21.906 29.5 7.973 1 89.12 116 ASP B CA 1
ATOM 3478 C C . ASP B 1 116 ? 20.453 29.375 7.551 1 89.12 116 ASP B C 1
ATOM 3480 O O . ASP B 1 116 ? 20.141 28.734 6.535 1 89.12 116 ASP B O 1
ATOM 3484 N N . ILE B 1 117 ? 19.609 29.953 8.469 1 92.75 117 ILE B N 1
ATOM 3485 C CA . ILE B 1 117 ? 18.203 30.078 8.094 1 92.75 117 ILE B CA 1
ATOM 3486 C C . ILE B 1 117 ? 18.047 31.203 7.062 1 92.75 117 ILE B C 1
ATOM 3488 O O . ILE B 1 117 ? 18.609 32.281 7.211 1 92.75 117 ILE B O 1
ATOM 3492 N N . SER B 1 118 ? 17.375 30.922 6 1 91.56 118 SER B N 1
ATOM 3493 C CA . SER B 1 118 ? 17.125 31.922 4.957 1 91.56 118 SER B CA 1
ATOM 3494 C C . SER B 1 118 ? 15.648 32.031 4.629 1 91.56 118 SER B C 1
ATOM 3496 O O . SER B 1 118 ? 14.898 31.062 4.754 1 91.56 118 SER B O 1
ATOM 3498 N N . PHE B 1 119 ? 15.281 33.281 4.262 1 94.31 119 PHE B N 1
ATOM 3499 C CA . PHE B 1 119 ? 13.922 33.562 3.818 1 94.31 119 PHE B CA 1
ATOM 3500 C C . PHE B 1 119 ? 13.906 34.031 2.369 1 94.31 119 PHE B C 1
ATOM 3502 O O . PHE B 1 119 ? 14.781 34.781 1.95 1 94.31 119 PHE B O 1
ATOM 3509 N N . SER B 1 120 ? 13 33.562 1.583 1 92.75 120 SER B N 1
ATOM 3510 C CA . SER B 1 120 ? 12.719 34.094 0.254 1 92.75 120 SER B CA 1
ATOM 3511 C C . SER B 1 120 ? 11.234 34.375 0.074 1 92.75 120 SER B C 1
ATOM 3513 O O . SER B 1 120 ? 10.391 33.594 0.528 1 92.75 120 SER B O 1
ATOM 3515 N N . LYS B 1 121 ? 10.984 35.562 -0.452 1 93.69 121 LYS B N 1
ATOM 3516 C CA . LYS B 1 121 ? 9.594 35.938 -0.711 1 93.69 121 LYS B CA 1
ATOM 3517 C C . LYS B 1 121 ? 9.273 35.844 -2.199 1 93.69 121 LYS B C 1
ATOM 3519 O O . LYS B 1 121 ? 9.969 36.438 -3.029 1 93.69 121 LYS B O 1
ATOM 3524 N N . GLU B 1 122 ? 8.422 35.094 -2.549 1 93.06 122 GLU B N 1
ATOM 3525 C CA . GLU B 1 122 ? 7.871 35 -3.896 1 93.06 122 GLU B CA 1
ATOM 3526 C C . GLU B 1 122 ? 6.367 35.219 -3.893 1 93.06 122 GLU B C 1
ATOM 3528 O O . GLU B 1 122 ? 5.602 34.406 -3.373 1 93.06 122 GLU B O 1
ATOM 3533 N N . ASP B 1 123 ? 5.965 36.438 -4.5 1 90.94 123 ASP B N 1
ATOM 3534 C CA . ASP B 1 123 ? 4.578 36.875 -4.41 1 90.94 123 ASP B CA 1
ATOM 3535 C C . ASP B 1 123 ? 4.133 37 -2.953 1 90.94 123 ASP B C 1
ATOM 3537 O O . ASP B 1 123 ? 4.762 37.719 -2.166 1 90.94 123 ASP B O 1
ATOM 3541 N N . SER B 1 124 ? 3.209 36.375 -2.412 1 96.38 124 SER B N 1
ATOM 3542 C CA . SER B 1 124 ? 2.734 36.5 -1.038 1 96.38 124 SER B CA 1
ATOM 3543 C C . SER B 1 124 ? 3.111 35.281 -0.205 1 96.38 124 SER B C 1
ATOM 3545 O O . SER B 1 124 ? 2.516 35.031 0.845 1 96.38 124 SER B O 1
ATOM 3547 N N . THR B 1 125 ? 4.16 34.594 -0.692 1 97.06 125 THR B N 1
ATOM 3548 C CA . THR B 1 125 ? 4.617 33.406 0.024 1 97.06 125 THR B CA 1
ATOM 3549 C C . THR B 1 125 ? 6.004 33.656 0.62 1 97.06 125 THR B C 1
ATOM 3551 O O . THR B 1 125 ? 6.934 34.031 -0.09 1 97.06 125 THR B O 1
ATOM 3554 N N . LEU B 1 126 ? 6.148 33.438 1.889 1 97.44 126 LEU B N 1
ATOM 3555 C CA . LEU B 1 126 ? 7.438 33.438 2.568 1 97.44 126 LEU B CA 1
ATOM 3556 C C . LEU B 1 126 ? 8.016 32.031 2.656 1 97.44 126 LEU B C 1
ATOM 3558 O O . LEU B 1 126 ? 7.488 31.172 3.385 1 97.44 126 LEU B O 1
ATOM 3562 N N . ASN B 1 127 ? 9.094 31.797 1.947 1 95.25 127 ASN B N 1
ATOM 3563 C CA . ASN B 1 127 ? 9.758 30.5 1.978 1 95.25 127 ASN B CA 1
ATOM 3564 C C . ASN B 1 127 ? 10.891 30.469 3 1 95.25 127 ASN B C 1
ATOM 3566 O O . ASN B 1 127 ? 11.766 31.328 2.98 1 95.25 127 ASN B O 1
ATOM 3570 N N . ILE B 1 128 ? 10.852 29.406 3.811 1 94.31 128 ILE B N 1
ATOM 3571 C CA . ILE B 1 128 ? 11.875 29.203 4.832 1 94.31 128 ILE B CA 1
ATOM 3572 C C . ILE B 1 128 ? 12.789 28.062 4.422 1 94.31 128 ILE B C 1
ATOM 3574 O O . ILE B 1 128 ? 12.312 26.969 4.078 1 94.31 128 ILE B O 1
ATOM 3578 N N . TYR B 1 129 ? 14.102 28.328 4.555 1 87.06 129 TYR B N 1
ATOM 3579 C CA . TYR B 1 129 ? 15.055 27.281 4.23 1 87.06 129 TYR B CA 1
ATOM 3580 C C . TYR B 1 129 ? 16.266 27.328 5.164 1 87.06 129 TYR B C 1
ATOM 3582 O O . TYR B 1 129 ? 16.625 28.391 5.664 1 87.06 129 TYR B O 1
ATOM 3590 N N . LEU B 1 130 ? 16.734 26.188 5.492 1 81.69 130 LEU B N 1
ATOM 3591 C CA . LEU B 1 130 ? 18.031 26.125 6.168 1 81.69 130 LEU B CA 1
ATOM 3592 C C . LEU B 1 130 ? 19.156 25.953 5.16 1 81.69 130 LEU B C 1
ATOM 3594 O O . LEU B 1 130 ? 20.203 26.594 5.27 1 81.69 130 LEU B O 1
ATOM 3598 N N . LEU B 1 131 ? 19.062 24.938 4.301 1 70.25 131 LEU B N 1
ATOM 3599 C CA . LEU B 1 131 ? 20.062 24.734 3.244 1 70.25 131 LEU B CA 1
ATOM 3600 C C . LEU B 1 131 ? 19.375 24.594 1.885 1 70.25 131 LEU B C 1
ATOM 3602 O O . LEU B 1 131 ? 18.297 24.016 1.783 1 70.25 131 LEU B O 1
ATOM 3606 N N . LYS B 1 132 ? 19.891 25.469 0.94 1 57.69 132 LYS B N 1
ATOM 3607 C CA . LYS B 1 132 ? 19.312 25.391 -0.397 1 57.69 132 LYS B CA 1
ATOM 3608 C C . LYS B 1 132 ? 19.484 23.984 -0.988 1 57.69 132 LYS B C 1
ATOM 3610 O O . LYS B 1 132 ? 18.594 23.484 -1.68 1 57.69 132 LYS B O 1
ATOM 3615 N N . ASN B 1 133 ? 20.828 23.406 -0.897 1 52.22 133 ASN B N 1
ATOM 3616 C CA . ASN B 1 133 ? 21.094 22.141 -1.574 1 52.22 133 ASN B CA 1
ATOM 3617 C C . ASN B 1 133 ? 21.062 20.953 -0.602 1 52.22 133 ASN B C 1
ATOM 3619 O O . ASN B 1 133 ? 21.938 20.844 0.262 1 52.22 133 ASN B O 1
ATOM 3623 N N . ASN B 1 134 ? 19.844 20.312 -0.243 1 53.97 134 ASN B N 1
ATOM 3624 C CA . ASN B 1 134 ? 19.453 19.594 0.96 1 53.97 134 ASN B CA 1
ATOM 3625 C C . ASN B 1 134 ? 19.578 18.094 0.777 1 53.97 134 ASN B C 1
ATOM 3627 O O . ASN B 1 134 ? 19.031 17.312 1.567 1 53.97 134 ASN B O 1
ATOM 3631 N N . SER B 1 135 ? 20.156 17.547 -0.244 1 50.84 135 SER B N 1
ATOM 3632 C CA . SER B 1 135 ? 19.844 16.141 -0.522 1 50.84 135 SER B CA 1
ATOM 3633 C C . SER B 1 135 ? 20.656 15.211 0.369 1 50.84 135 SER B C 1
ATOM 3635 O O . SER B 1 135 ? 20.297 14.047 0.56 1 50.84 135 SER B O 1
ATOM 3637 N N . ASN B 1 136 ? 21.719 15.758 1.123 1 59.06 136 ASN B N 1
ATOM 3638 C CA . ASN B 1 136 ? 22.547 14.789 1.838 1 59.06 136 ASN B CA 1
ATOM 3639 C C . ASN B 1 136 ? 22.75 15.203 3.291 1 59.06 136 ASN B C 1
ATOM 3641 O O . ASN B 1 136 ? 23.891 15.172 3.789 1 59.06 136 ASN B O 1
ATOM 3645 N N . LEU B 1 137 ? 21.625 15.672 3.77 1 67 137 LEU B N 1
ATOM 3646 C CA . LEU B 1 137 ? 21.719 16.141 5.148 1 67 137 LEU B CA 1
ATOM 3647 C C . LEU B 1 137 ? 20.781 15.367 6.059 1 67 137 LEU B C 1
ATOM 3649 O O . LEU B 1 137 ? 19.766 14.844 5.602 1 67 137 LEU B O 1
ATOM 3653 N N . TRP B 1 138 ? 21.234 15.055 7.227 1 72.19 138 TRP B N 1
ATOM 3654 C CA . TRP B 1 138 ? 20.359 14.453 8.227 1 72.19 138 TRP B CA 1
ATOM 3655 C C . TRP B 1 138 ? 20.484 15.172 9.562 1 72.19 138 TRP B C 1
ATOM 3657 O O . TRP B 1 138 ? 21.578 15.594 9.945 1 72.19 138 TRP B O 1
ATOM 3667 N N . THR B 1 139 ? 19.391 15.469 10.148 1 77.38 139 THR B N 1
ATOM 3668 C CA . THR B 1 139 ? 19.422 15.977 11.516 1 77.38 139 THR B CA 1
ATOM 3669 C C . THR B 1 139 ? 18.312 15.344 12.352 1 77.38 139 THR B C 1
ATOM 3671 O O . THR B 1 139 ? 17.188 15.18 11.883 1 77.38 139 THR B O 1
ATOM 3674 N N . PRO B 1 140 ? 18.672 14.883 13.523 1 75.12 140 PRO B N 1
ATOM 3675 C CA . PRO B 1 140 ? 17.641 14.422 14.445 1 75.12 140 PRO B CA 1
ATOM 3676 C C . PRO B 1 140 ? 16.906 15.578 15.141 1 75.12 140 PRO B C 1
ATOM 3678 O O . PRO B 1 140 ? 15.93 15.352 15.859 1 75.12 140 PRO B O 1
ATOM 3681 N N . ASP B 1 141 ? 17.359 16.766 14.828 1 82.81 141 ASP B N 1
ATOM 3682 C CA . ASP B 1 141 ? 16.859 17.906 15.586 1 82.81 141 ASP B CA 1
ATOM 3683 C C . ASP B 1 141 ? 15.688 18.578 14.875 1 82.81 141 ASP B C 1
ATOM 3685 O O . ASP B 1 141 ? 15.289 18.156 13.789 1 82.81 141 ASP B O 1
ATOM 3689 N N . THR B 1 142 ? 15.109 19.516 15.633 1 93.06 142 THR B N 1
ATOM 3690 C CA . THR B 1 142 ? 13.844 20.078 15.203 1 93.06 142 THR B CA 1
ATOM 3691 C C . THR B 1 142 ? 14.016 21.531 14.773 1 93.06 142 THR B C 1
ATOM 3693 O O . THR B 1 142 ? 14.633 22.328 15.492 1 93.06 142 THR B O 1
ATOM 3696 N N . LEU B 1 143 ? 13.586 21.859 13.586 1 94.56 143 LEU B N 1
ATOM 3697 C CA . LEU B 1 143 ? 13.391 23.25 13.18 1 94.56 143 LEU B CA 1
ATOM 3698 C C . LEU B 1 143 ? 12.109 23.812 13.781 1 94.56 143 LEU B C 1
ATOM 3700 O O . LEU B 1 143 ? 11.016 23.281 13.547 1 94.56 143 LEU B O 1
ATOM 3704 N N . LYS B 1 144 ? 12.281 24.828 14.555 1 97.25 144 LYS B N 1
ATOM 3705 C CA . LYS B 1 144 ? 11.125 25.422 15.203 1 97.25 144 LYS B CA 1
ATOM 3706 C C . LYS B 1 144 ? 10.688 26.703 14.484 1 97.25 144 LYS B C 1
ATOM 3708 O O . LYS B 1 144 ? 11.508 27.594 14.242 1 97.25 144 LYS B O 1
ATOM 3713 N N . ILE B 1 145 ? 9.43 26.781 14.164 1 98.06 145 ILE B N 1
ATOM 3714 C CA . ILE B 1 145 ? 8.844 27.953 13.531 1 98.06 145 ILE B CA 1
ATOM 3715 C C . ILE B 1 145 ? 7.805 28.578 14.461 1 98.06 145 ILE B C 1
ATOM 3717 O O . ILE B 1 145 ? 6.75 28 14.703 1 98.06 145 ILE B O 1
ATOM 3721 N N . TYR B 1 146 ? 8.102 29.719 14.898 1 98 146 TYR B N 1
ATOM 3722 C CA . TYR B 1 146 ? 7.18 30.469 15.742 1 98 146 TYR B CA 1
ATOM 3723 C C . TYR B 1 146 ? 6.285 31.375 14.906 1 98 146 TYR B C 1
ATOM 3725 O O . TYR B 1 146 ? 6.773 32.281 14.203 1 98 146 TYR B O 1
ATOM 3733 N N . ILE B 1 147 ? 5.043 31.172 15.055 1 97.88 147 ILE B N 1
ATOM 3734 C CA . ILE B 1 147 ? 4.07 31.922 14.273 1 97.88 147 ILE B CA 1
ATOM 3735 C C . ILE B 1 147 ? 3.176 32.719 15.211 1 97.88 147 ILE B C 1
ATOM 3737 O O . ILE B 1 147 ? 2.672 32.219 16.203 1 97.88 147 ILE B O 1
ATOM 3741 N N . PRO B 1 148 ? 2.943 33.938 14.867 1 97.31 148 PRO B N 1
ATOM 3742 C CA . PRO B 1 148 ? 2.076 34.781 15.711 1 97.31 148 PRO B CA 1
ATOM 3743 C C . PRO B 1 148 ? 0.686 34.156 15.898 1 97.31 148 PRO B C 1
ATOM 3745 O O . PRO B 1 148 ? 0.108 33.656 14.945 1 97.31 148 PRO B O 1
ATOM 3748 N N . LYS B 1 149 ? 0.137 34.312 17.062 1 95.62 149 LYS B N 1
ATOM 3749 C CA . LYS B 1 149 ? -1.151 33.719 17.406 1 95.62 149 LYS B CA 1
ATOM 3750 C C . LYS B 1 149 ? -2.271 34.281 16.547 1 95.62 149 LYS B C 1
ATOM 3752 O O . LYS B 1 149 ? -3.289 33.625 16.312 1 95.62 149 LYS B O 1
ATOM 3757 N N . ASN B 1 150 ? -2.092 35.469 16.062 1 93.75 150 ASN B N 1
ATOM 3758 C CA . ASN B 1 150 ? -3.143 36.125 15.289 1 93.75 150 ASN B CA 1
ATOM 3759 C C . ASN B 1 150 ? -3.01 35.812 13.797 1 93.75 150 ASN B C 1
ATOM 3761 O O . ASN B 1 150 ? -3.824 36.281 12.992 1 93.75 150 ASN B O 1
ATOM 3765 N N . TYR B 1 151 ? -2 35.125 13.438 1 94.62 151 TYR B N 1
ATOM 3766 C CA . TYR B 1 151 ? -1.859 34.719 12.047 1 94.62 151 TYR B CA 1
ATOM 3767 C C . TYR B 1 151 ? -2.961 33.719 11.656 1 94.62 151 TYR B C 1
ATOM 3769 O O . TYR B 1 151 ? -3.162 32.719 12.328 1 94.62 151 TYR B O 1
ATOM 3777 N N . ASN B 1 152 ? -3.668 33.938 10.594 1 93.75 152 ASN B N 1
ATOM 3778 C CA . ASN B 1 152 ? -4.789 33.094 10.211 1 93.75 152 ASN B CA 1
ATOM 3779 C C . ASN B 1 152 ? -4.816 32.844 8.711 1 93.75 152 ASN B C 1
ATOM 3781 O O . ASN B 1 152 ? -5.887 32.688 8.117 1 93.75 152 ASN B O 1
ATOM 3785 N N . SER B 1 153 ? -3.674 32.781 8.109 1 96.06 153 SER B N 1
ATOM 3786 C CA . SER B 1 153 ? -3.588 32.594 6.668 1 96.06 153 SER B CA 1
ATOM 3787 C C . SER B 1 153 ? -3.096 31.188 6.336 1 96.06 153 SER B C 1
ATOM 3789 O O . SER B 1 153 ? -3.602 30.203 6.879 1 96.06 153 SER B O 1
ATOM 3791 N N . ASN B 1 154 ? -2.217 31.125 5.395 1 98.06 154 ASN B N 1
ATOM 3792 C CA . ASN B 1 154 ? -1.881 29.812 4.883 1 98.06 154 ASN B CA 1
ATOM 3793 C C . ASN B 1 154 ? -0.542 29.312 5.43 1 98.06 154 ASN B C 1
ATOM 3795 O O . ASN B 1 154 ? 0.376 30.109 5.637 1 98.06 154 ASN B O 1
ATOM 3799 N N . LEU B 1 155 ? -0.46 27.953 5.629 1 98 155 LEU B N 1
ATOM 3800 C CA . LEU B 1 155 ? 0.775 27.297 6.039 1 98 155 LEU B CA 1
ATOM 3801 C C . LEU B 1 155 ? 1.009 26.016 5.23 1 98 155 LEU B C 1
ATOM 3803 O O . LEU B 1 155 ? 0.094 25.203 5.059 1 98 155 LEU B O 1
ATOM 3807 N N . GLN B 1 156 ? 2.197 25.859 4.75 1 97.19 156 GLN B N 1
ATOM 3808 C CA . GLN B 1 156 ? 2.59 24.688 3.99 1 97.19 156 GLN B CA 1
ATOM 3809 C C . GLN B 1 156 ? 3.912 24.109 4.504 1 97.19 156 GLN B C 1
ATOM 3811 O O . GLN B 1 156 ? 4.945 24.781 4.441 1 97.19 156 GLN B O 1
ATOM 3816 N N . LEU B 1 157 ? 3.883 22.875 4.992 1 95.62 157 LEU B N 1
ATOM 3817 C CA . LEU B 1 157 ? 5.094 22.234 5.492 1 95.62 157 LEU B CA 1
ATOM 3818 C C . LEU B 1 157 ? 5.297 20.875 4.832 1 95.62 157 LEU B C 1
ATOM 3820 O O . LEU B 1 157 ? 4.332 20.156 4.555 1 95.62 157 LEU B O 1
ATOM 3824 N N . SER B 1 158 ? 6.523 20.5 4.688 1 91.31 158 SER B N 1
ATOM 3825 C CA . SER B 1 158 ? 6.848 19.172 4.172 1 91.31 158 SER B CA 1
ATOM 3826 C C . SER B 1 158 ? 8.156 18.641 4.762 1 91.31 158 SER B C 1
ATOM 3828 O O . SER B 1 158 ? 9.07 19.422 5.039 1 91.31 158 SER B O 1
ATOM 3830 N N . SER B 1 159 ? 8.172 17.422 4.961 1 88.69 159 SER B N 1
ATOM 3831 C CA . SER B 1 159 ? 9.367 16.703 5.402 1 88.69 159 SER B CA 1
ATOM 3832 C C . SER B 1 159 ? 9.453 15.32 4.773 1 88.69 159 SER B C 1
ATOM 3834 O O . SER B 1 159 ? 8.43 14.672 4.551 1 88.69 159 SER B O 1
ATOM 3836 N N . SER B 1 160 ? 10.617 14.859 4.555 1 83.88 160 SER B N 1
ATOM 3837 C CA . SER B 1 160 ? 10.766 13.508 4.016 1 83.88 160 SER B CA 1
ATOM 3838 C C . SER B 1 160 ? 10.664 12.461 5.117 1 83.88 160 SER B C 1
ATOM 3840 O O . SER B 1 160 ? 9.914 11.492 4.988 1 83.88 160 SER B O 1
ATOM 3842 N N . THR B 1 161 ? 11.414 12.688 6.141 1 84.69 161 THR B N 1
ATOM 3843 C CA . THR B 1 161 ? 11.516 11.625 7.129 1 84.69 161 THR B CA 1
ATOM 3844 C C . THR B 1 161 ? 11.195 12.148 8.523 1 84.69 161 THR B C 1
ATOM 3846 O O . THR B 1 161 ? 11.039 11.367 9.469 1 84.69 161 THR B O 1
ATOM 3849 N N . GLY B 1 162 ? 11.055 13.43 8.695 1 89.38 162 GLY B N 1
ATOM 3850 C CA . GLY B 1 162 ? 10.914 14 10.023 1 89.38 162 GLY B CA 1
ATOM 3851 C C . GLY B 1 162 ? 9.477 14.031 10.516 1 89.38 162 GLY B C 1
ATOM 3852 O O . GLY B 1 162 ? 8.562 13.672 9.773 1 89.38 162 GLY B O 1
ATOM 3853 N N . ILE B 1 163 ? 9.352 14.453 11.781 1 95.31 163 ILE B N 1
ATOM 3854 C CA . ILE B 1 163 ? 8.047 14.656 12.406 1 95.31 163 ILE B CA 1
ATOM 3855 C C . ILE B 1 163 ? 7.613 16.109 12.219 1 95.31 163 ILE B C 1
ATOM 3857 O O . ILE B 1 163 ? 8.383 17.031 12.5 1 95.31 163 ILE B O 1
ATOM 3861 N N . ILE B 1 164 ? 6.457 16.312 11.68 1 97.25 164 ILE B N 1
ATOM 3862 C CA . ILE B 1 164 ? 5.844 17.641 11.602 1 97.25 164 ILE B CA 1
ATOM 3863 C C . ILE B 1 164 ? 4.797 17.781 12.703 1 97.25 164 ILE B C 1
ATOM 3865 O O . ILE B 1 164 ? 3.828 17.031 12.758 1 97.25 164 ILE B O 1
ATOM 3869 N N . ASN B 1 165 ? 5.035 18.703 13.562 1 97.94 165 ASN B N 1
ATOM 3870 C CA . ASN B 1 165 ? 4.094 19 14.641 1 97.94 165 ASN B CA 1
ATOM 3871 C C . ASN B 1 165 ? 3.48 20.391 14.469 1 97.94 165 ASN B C 1
ATOM 3873 O O . ASN B 1 165 ? 4.203 21.391 14.398 1 97.94 165 ASN B O 1
ATOM 3877 N N . VAL B 1 166 ? 2.154 20.469 14.406 1 97.69 166 VAL B N 1
ATOM 3878 C CA . VAL B 1 166 ? 1.426 21.719 14.336 1 97.69 166 VAL B CA 1
ATOM 3879 C C . VAL B 1 166 ? 0.299 21.734 15.367 1 97.69 166 VAL B C 1
ATOM 3881 O O . VAL B 1 166 ? -0.5 20.797 15.422 1 97.69 166 VAL B O 1
ATOM 3884 N N . CYS B 1 167 ? 0.27 22.781 16.219 1 94.12 167 CYS B N 1
ATOM 3885 C CA . CYS B 1 167 ? -0.775 22.812 17.234 1 94.12 167 CYS B CA 1
ATOM 3886 C C . CYS B 1 167 ? -1.287 24.234 17.453 1 94.12 167 CYS B C 1
ATOM 3888 O O . CYS B 1 167 ? -0.557 25.203 17.234 1 94.12 167 CYS B O 1
ATOM 3890 N N . ASP B 1 168 ? -2.488 24.391 17.859 1 91.44 168 ASP B N 1
ATOM 3891 C CA . ASP B 1 168 ? -3.098 25.531 18.531 1 91.44 168 ASP B CA 1
ATOM 3892 C C . ASP B 1 168 ? -3.117 26.766 17.641 1 91.44 168 ASP B C 1
ATOM 3894 O O . ASP B 1 168 ? -2.803 27.875 18.094 1 91.44 168 ASP B O 1
ATOM 3898 N N . LEU B 1 169 ? -3.277 26.656 16.391 1 89.94 169 LEU B N 1
ATOM 3899 C CA . LEU B 1 169 ? -3.434 27.797 15.477 1 89.94 169 LEU B CA 1
ATOM 3900 C C . LEU B 1 169 ? -4.562 27.531 14.484 1 89.94 169 LEU B C 1
ATOM 3902 O O . LEU B 1 169 ? -4.996 26.391 14.312 1 89.94 169 LEU B O 1
ATOM 3906 N N . ASN B 1 170 ? -5.074 28.656 13.984 1 94.25 170 ASN B N 1
ATOM 3907 C CA . ASN B 1 170 ? -6.074 28.594 12.922 1 94.25 170 ASN B CA 1
ATOM 3908 C C . ASN B 1 170 ? -5.484 29 11.578 1 94.25 170 ASN B C 1
ATOM 3910 O O . ASN B 1 170 ? -4.648 29.906 11.508 1 94.25 170 ASN B O 1
ATOM 3914 N N . TYR B 1 171 ? -5.945 28.312 10.531 1 97.31 171 TYR B N 1
ATOM 3915 C CA . TYR B 1 171 ? -5.434 28.609 9.195 1 97.31 171 TYR B CA 1
ATOM 3916 C C . TYR B 1 171 ? -6.566 28.703 8.188 1 97.31 171 TYR B C 1
ATOM 3918 O O . TYR B 1 171 ? -7.648 28.156 8.398 1 97.31 171 TYR B O 1
ATOM 3926 N N . SER B 1 172 ? -6.328 29.484 7.234 1 98.06 172 SER B N 1
ATOM 3927 C CA . SER B 1 172 ? -7.207 29.391 6.074 1 98.06 172 SER B CA 1
ATOM 3928 C C . SER B 1 172 ? -6.953 28.094 5.301 1 98.06 172 SER B C 1
ATOM 3930 O O . SER B 1 172 ? -7.836 27.25 5.199 1 98.06 172 SER B O 1
ATOM 3932 N N . ASP B 1 173 ? -5.727 27.953 4.848 1 98.25 173 ASP B N 1
ATOM 3933 C CA . ASP B 1 173 ? -5.285 26.734 4.195 1 98.25 173 ASP B CA 1
ATOM 3934 C C . ASP B 1 173 ? -4.078 26.125 4.918 1 98.25 173 ASP B C 1
ATOM 3936 O O . ASP B 1 173 ? -3.09 26.812 5.164 1 98.25 173 ASP B O 1
ATOM 3940 N N . LEU B 1 174 ? -4.18 24.828 5.242 1 98.31 174 LEU B N 1
ATOM 3941 C CA . LEU B 1 174 ? -3.084 24.078 5.863 1 98.31 174 LEU B CA 1
ATOM 3942 C C . LEU B 1 174 ? -2.713 22.859 5.027 1 98.31 174 LEU B C 1
ATOM 3944 O O . LEU B 1 174 ? -3.559 22 4.77 1 98.31 174 LEU B O 1
ATOM 3948 N N . LYS B 1 175 ? -1.462 22.812 4.586 1 97.56 175 LYS B N 1
ATOM 3949 C CA . LYS B 1 175 ? -0.974 21.703 3.787 1 97.56 175 LYS B CA 1
ATOM 3950 C C . LYS B 1 175 ? 0.256 21.062 4.43 1 97.56 175 LYS B C 1
ATOM 3952 O O . LYS B 1 175 ? 1.275 21.734 4.625 1 97.56 175 LYS B O 1
ATOM 3957 N N . LEU B 1 176 ? 0.169 19.812 4.762 1 96.94 176 LEU B N 1
ATOM 3958 C CA . LEU B 1 176 ? 1.261 19.062 5.379 1 96.94 176 LEU B CA 1
ATOM 3959 C C . LEU B 1 176 ? 1.559 17.781 4.605 1 96.94 176 LEU B C 1
ATOM 3961 O O . LEU B 1 176 ? 0.679 16.938 4.434 1 96.94 176 LEU B O 1
ATOM 3965 N N . ASP B 1 177 ? 2.775 17.609 4.219 1 93.69 177 ASP B N 1
ATOM 3966 C CA . ASP B 1 177 ? 3.127 16.438 3.412 1 93.69 177 ASP B CA 1
ATOM 3967 C C . ASP B 1 177 ? 4.406 15.781 3.924 1 93.69 177 ASP B C 1
ATOM 3969 O O . ASP B 1 177 ? 5.32 16.469 4.387 1 93.69 177 ASP B O 1
ATOM 3973 N N . THR B 1 178 ? 4.465 14.477 3.818 1 90.75 178 THR B N 1
ATOM 3974 C CA . THR B 1 178 ? 5.676 13.758 4.199 1 90.75 178 THR B CA 1
ATOM 3975 C C . THR B 1 178 ? 5.836 12.492 3.361 1 90.75 178 THR B C 1
ATOM 3977 O O . THR B 1 178 ? 4.863 11.977 2.803 1 90.75 178 THR B O 1
ATOM 3980 N N . ILE B 1 179 ? 7.004 12.031 3.264 1 88.12 179 ILE B N 1
ATOM 3981 C CA . ILE B 1 179 ? 7.258 10.75 2.617 1 88.12 179 ILE B CA 1
ATOM 3982 C C . ILE B 1 179 ? 7.199 9.633 3.654 1 88.12 179 ILE B C 1
ATOM 3984 O O . ILE B 1 179 ? 6.289 8.797 3.627 1 88.12 179 ILE B O 1
ATOM 3988 N N . SER B 1 180 ? 8.023 9.641 4.605 1 89.25 180 SER B N 1
ATOM 3989 C CA . SER B 1 180 ? 8.102 8.555 5.578 1 89.25 180 SER B CA 1
ATOM 3990 C C . SER B 1 180 ? 8.109 9.094 7.004 1 89.25 180 SER B C 1
ATOM 3992 O O . SER B 1 180 ? 8.375 8.352 7.953 1 89.25 180 SER B O 1
ATOM 3994 N N . GLY B 1 181 ? 7.906 10.375 7.133 1 90.75 181 GLY B N 1
ATOM 3995 C CA . GLY B 1 181 ? 7.836 10.953 8.461 1 90.75 181 GLY B CA 1
ATOM 3996 C C . GLY B 1 181 ? 6.492 10.75 9.133 1 90.75 181 GLY B C 1
ATOM 3997 O O . GLY B 1 181 ? 5.773 9.797 8.82 1 90.75 181 GLY B O 1
ATOM 3998 N N . VAL B 1 182 ? 6.262 11.617 10.188 1 95.5 182 VAL B N 1
ATOM 3999 C CA . VAL B 1 182 ? 5.004 11.586 10.93 1 95.5 182 VAL B CA 1
ATOM 4000 C C . VAL B 1 182 ? 4.391 12.984 10.969 1 95.5 182 VAL B C 1
ATOM 4002 O O . VAL B 1 182 ? 5.098 13.977 11.156 1 95.5 182 VAL B O 1
ATOM 4005 N N . ILE B 1 183 ? 3.123 13.07 10.773 1 97.56 183 ILE B N 1
ATOM 4006 C CA . ILE B 1 183 ? 2.432 14.352 10.906 1 97.56 183 ILE B CA 1
ATOM 4007 C C . ILE B 1 183 ? 1.502 14.312 12.109 1 97.56 183 ILE B C 1
ATOM 4009 O O . ILE B 1 183 ? 0.63 13.445 12.203 1 97.56 183 ILE B O 1
ATOM 4013 N N . ASN B 1 184 ? 1.732 15.227 13.016 1 98.19 184 ASN B N 1
ATOM 4014 C CA . ASN B 1 184 ? 0.895 15.391 14.203 1 98.19 184 ASN B CA 1
ATOM 4015 C C . ASN B 1 184 ? 0.188 16.734 14.203 1 98.19 184 ASN B C 1
ATOM 4017 O O . ASN B 1 184 ? 0.836 17.781 14.102 1 98.19 184 ASN B O 1
ATOM 4021 N N . LEU B 1 185 ? -1.09 16.672 14.336 1 97.94 185 LEU B N 1
ATOM 4022 C CA . LEU B 1 185 ? -1.9 17.875 14.477 1 97.94 185 LEU B CA 1
ATOM 4023 C C . LEU B 1 185 ? -2.727 17.828 15.758 1 97.94 185 LEU B C 1
ATOM 4025 O O . LEU B 1 185 ? -3.275 16.781 16.109 1 97.94 185 LEU B O 1
ATOM 4029 N N . LYS B 1 186 ? -2.729 18.969 16.422 1 97.12 186 LYS B N 1
ATOM 4030 C CA . LYS B 1 186 ? -3.553 19.062 17.609 1 97.12 186 LYS B CA 1
ATOM 4031 C C . LYS B 1 186 ? -4.254 20.406 17.703 1 97.12 186 LYS B C 1
ATOM 4033 O O . LYS B 1 186 ? -3.615 21.453 17.578 1 97.12 186 LYS B O 1
ATOM 4038 N N . ASN B 1 187 ? -5.535 20.438 17.922 1 96.75 187 ASN B N 1
ATOM 4039 C CA . ASN B 1 187 ? -6.332 21.641 18.156 1 96.75 187 ASN B CA 1
ATOM 4040 C C . ASN B 1 187 ? -6.207 22.641 17.016 1 96.75 187 ASN B C 1
ATOM 4042 O O . ASN B 1 187 ? -5.816 23.781 17.219 1 96.75 187 ASN B O 1
ATOM 4046 N N . ILE B 1 188 ? -6.613 22.188 15.875 1 97 188 ILE B N 1
ATOM 4047 C CA . ILE B 1 188 ? -6.492 23.016 14.672 1 97 188 ILE B CA 1
ATOM 4048 C C . ILE B 1 188 ? -7.875 23.281 14.086 1 97 188 ILE B C 1
ATOM 4050 O O . ILE B 1 188 ? -8.711 22.375 14.023 1 97 188 ILE B O 1
ATOM 4054 N N . THR B 1 189 ? -8.141 24.484 13.742 1 96.75 189 THR B N 1
ATOM 4055 C CA . THR B 1 189 ? -9.281 24.875 12.922 1 96.75 189 THR B CA 1
ATOM 4056 C C . THR B 1 189 ? -8.812 25.484 11.602 1 96.75 189 THR B C 1
ATOM 4058 O O . THR B 1 189 ? -7.918 26.328 11.586 1 96.75 189 THR B O 1
ATOM 4061 N N . CYS B 1 190 ? -9.312 25 10.523 1 96.06 190 CYS B N 1
ATOM 4062 C CA . CYS B 1 190 ? -8.953 25.625 9.25 1 96.06 190 CYS B CA 1
ATOM 4063 C C . CYS B 1 190 ? -10.062 25.438 8.219 1 96.06 190 CYS B C 1
ATOM 4065 O O . CYS B 1 190 ? -10.992 24.656 8.438 1 96.06 190 CYS B O 1
ATOM 4067 N N . ASN B 1 191 ? -10.023 26.219 7.164 1 98.12 191 ASN B N 1
ATOM 4068 C CA . ASN B 1 191 ? -11.008 26.078 6.094 1 98.12 191 ASN B CA 1
ATOM 4069 C C . ASN B 1 191 ? -10.703 24.891 5.195 1 98.12 191 ASN B C 1
ATOM 4071 O O . ASN B 1 191 ? -11.547 24 5.031 1 98.12 191 ASN B O 1
ATOM 4075 N N . ASN B 1 192 ? -9.422 24.875 4.73 1 98.5 192 ASN B N 1
ATOM 4076 C CA . ASN B 1 192 ? -8.984 23.797 3.865 1 98.5 192 ASN B CA 1
ATOM 4077 C C . ASN B 1 192 ? -7.754 23.094 4.426 1 98.5 192 ASN B C 1
ATOM 4079 O O . ASN B 1 192 ? -6.727 23.719 4.672 1 98.5 192 ASN B O 1
ATOM 4083 N N . PHE B 1 193 ? -7.926 21.812 4.578 1 98.25 193 PHE B N 1
ATOM 4084 C CA . PHE B 1 193 ? -6.816 21.016 5.094 1 98.25 193 PHE B CA 1
ATOM 4085 C C . PHE B 1 193 ? -6.418 19.938 4.102 1 98.25 193 PHE B C 1
ATOM 4087 O O . PHE B 1 193 ? -7.27 19.188 3.615 1 98.25 193 PHE B O 1
ATOM 4094 N N . SER B 1 194 ? -5.105 19.844 3.809 1 96.94 194 SER B N 1
ATOM 4095 C CA . SER B 1 194 ? -4.559 18.812 2.949 1 96.94 194 SER B CA 1
ATOM 4096 C C . SER B 1 194 ? -3.332 18.156 3.58 1 96.94 194 SER B C 1
ATOM 4098 O O . SER B 1 194 ? -2.424 18.844 4.039 1 96.94 194 SER B O 1
ATOM 4100 N N . SER B 1 195 ? -3.363 16.891 3.629 1 96.19 195 SER B N 1
ATOM 4101 C CA . SER B 1 195 ? -2.219 16.172 4.16 1 96.19 195 SER B CA 1
ATOM 4102 C C . SER B 1 195 ? -1.977 14.875 3.387 1 96.19 195 SER B C 1
ATOM 4104 O O . SER B 1 195 ? -2.906 14.102 3.154 1 96.19 195 SER B O 1
ATOM 4106 N N . ASN B 1 196 ? -0.775 14.648 3.035 1 92.69 196 ASN B N 1
ATOM 4107 C CA . ASN B 1 196 ? -0.4 13.461 2.281 1 92.69 196 ASN B CA 1
ATOM 4108 C C . ASN B 1 196 ? 0.833 12.781 2.877 1 92.69 196 ASN B C 1
ATOM 4110 O O . ASN B 1 196 ? 1.773 13.461 3.297 1 92.69 196 ASN B O 1
ATOM 4114 N N . SER B 1 197 ? 0.793 11.516 2.926 1 92.19 197 SER B N 1
ATOM 4115 C CA . SER B 1 197 ? 1.929 10.719 3.377 1 92.19 197 SER B CA 1
ATOM 4116 C C . SER B 1 197 ? 2.121 9.484 2.5 1 92.19 197 SER B C 1
ATOM 4118 O O . SER B 1 197 ? 1.147 8.859 2.074 1 92.19 197 SER B O 1
ATOM 4120 N N . VAL B 1 198 ? 3.326 9.141 2.285 1 89.31 198 VAL B N 1
ATOM 4121 C CA . VAL B 1 198 ? 3.572 7.891 1.576 1 89.31 198 VAL B CA 1
ATOM 4122 C C . VAL B 1 198 ? 3.57 6.727 2.564 1 89.31 198 VAL B C 1
ATOM 4124 O O . VAL B 1 198 ? 2.719 5.836 2.482 1 89.31 198 VAL B O 1
ATOM 4127 N N . SER B 1 199 ? 4.453 6.82 3.555 1 91.25 199 SER B N 1
ATOM 4128 C CA . SER B 1 199 ? 4.621 5.652 4.418 1 91.25 199 SER B CA 1
ATOM 4129 C C . SER B 1 199 ? 4.438 6.02 5.887 1 91.25 199 SER B C 1
ATOM 4131 O O . SER B 1 199 ? 4.281 5.141 6.734 1 91.25 199 SER B O 1
ATOM 4133 N N . GLY B 1 200 ? 4.469 7.285 6.191 1 91.94 200 GLY B N 1
ATOM 4134 C CA . GLY B 1 200 ? 4.387 7.703 7.586 1 91.94 200 GLY B CA 1
ATOM 4135 C C . GLY B 1 200 ? 2.961 7.816 8.086 1 91.94 200 GLY B C 1
ATOM 4136 O O . GLY B 1 200 ? 2.045 8.094 7.312 1 91.94 200 GLY B O 1
ATOM 4137 N N . ASN B 1 201 ? 2.801 7.723 9.398 1 97.25 201 ASN B N 1
ATOM 4138 C CA . ASN B 1 201 ? 1.485 7.836 10.023 1 97.25 201 ASN B CA 1
ATOM 4139 C C . ASN B 1 201 ? 1.074 9.297 10.203 1 97.25 201 ASN B C 1
ATOM 4141 O O . ASN B 1 201 ? 1.93 10.172 10.32 1 97.25 201 ASN B O 1
ATOM 4145 N N . MET B 1 202 ? -0.18 9.508 10.203 1 98.31 202 MET B N 1
ATOM 4146 C CA . MET B 1 202 ? -0.759 10.82 10.477 1 98.31 202 MET B CA 1
ATOM 4147 C C . MET B 1 202 ? -1.681 10.766 11.695 1 98.31 202 MET B C 1
ATOM 4149 O O . MET B 1 202 ? -2.57 9.914 11.766 1 98.31 202 MET B O 1
ATOM 4153 N N . HIS B 1 203 ? -1.41 11.648 12.656 1 98.44 203 HIS B N 1
ATOM 4154 C CA . HIS B 1 203 ? -2.178 11.719 13.898 1 98.44 203 HIS B CA 1
ATOM 4155 C C . HIS B 1 203 ? -2.809 13.094 14.078 1 98.44 203 HIS B C 1
ATOM 4157 O O . HIS B 1 203 ? -2.105 14.078 14.328 1 98.44 203 HIS B O 1
ATOM 4163 N N . TYR B 1 204 ? -4.129 13.133 14.055 1 98.44 204 TYR B N 1
ATOM 4164 C CA . TYR B 1 204 ? -4.84 14.398 14.211 1 98.44 204 TYR B CA 1
ATOM 4165 C C . TYR B 1 204 ? -5.809 14.336 15.383 1 98.44 204 TYR B C 1
ATOM 4167 O O . TYR B 1 204 ? -6.641 13.43 15.469 1 98.44 204 TYR B O 1
ATOM 4175 N N . GLU B 1 205 ? -5.594 15.281 16.234 1 97.75 205 GLU B N 1
ATOM 4176 C CA . GLU B 1 205 ? -6.465 15.375 17.391 1 97.75 205 GLU B CA 1
ATOM 4177 C C . GLU B 1 205 ? -7.18 16.719 17.453 1 97.75 205 GLU B C 1
ATOM 4179 O O . GLU B 1 205 ? -6.539 17.766 17.406 1 97.75 205 GLU B O 1
ATOM 4184 N N . ASN B 1 206 ? -8.508 16.719 17.547 1 97.5 206 ASN B N 1
ATOM 4185 C CA . ASN B 1 206 ? -9.305 17.938 17.609 1 97.5 206 ASN B CA 1
ATOM 4186 C C . ASN B 1 206 ? -9.102 18.797 16.359 1 97.5 206 ASN B C 1
ATOM 4188 O O . ASN B 1 206 ? -8.602 19.922 16.438 1 97.5 206 ASN B O 1
ATOM 4192 N N . LEU B 1 207 ? -9.594 18.297 15.281 1 97.81 207 LEU B N 1
ATOM 4193 C CA . LEU B 1 207 ? -9.453 18.953 13.984 1 97.81 207 LEU B CA 1
ATOM 4194 C C . LEU B 1 207 ? -10.812 19.375 13.438 1 97.81 207 LEU B C 1
ATOM 4196 O O . LEU B 1 207 ? -11.688 18.531 13.211 1 97.81 207 LEU B O 1
ATOM 4200 N N . 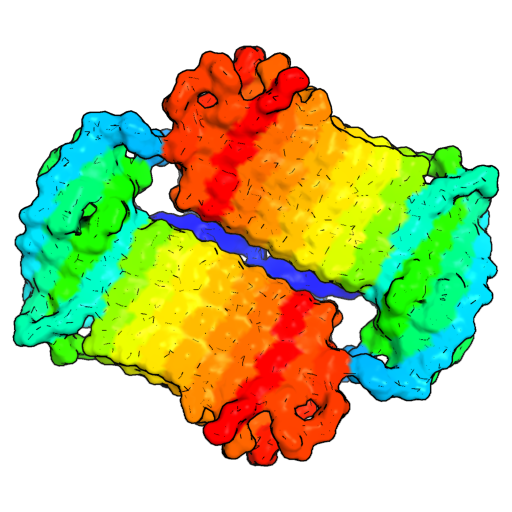THR B 1 208 ? -11.039 20.656 13.312 1 97.56 208 THR B N 1
ATOM 4201 C CA . THR B 1 208 ? -12.25 21.219 12.719 1 97.56 208 THR B CA 1
ATOM 4202 C C . THR B 1 208 ? -11.938 21.875 11.375 1 97.56 208 THR B C 1
ATOM 4204 O O . THR B 1 208 ? -11.141 22.812 11.312 1 97.56 208 THR B O 1
ATOM 4207 N N . VAL B 1 209 ? -12.562 21.391 10.305 1 98.06 209 VAL B N 1
ATOM 4208 C CA . VAL B 1 209 ? -12.281 21.906 8.969 1 98.06 209 VAL B CA 1
ATOM 4209 C C . VAL B 1 209 ? -13.586 22.125 8.211 1 98.06 209 VAL B C 1
ATOM 4211 O O . VAL B 1 209 ? -14.625 21.562 8.578 1 98.06 209 VAL B O 1
ATOM 4214 N N . LYS B 1 210 ? -13.484 22.969 7.234 1 98 210 LYS B N 1
ATOM 4215 C CA . LYS B 1 210 ? -14.578 22.984 6.266 1 98 210 LYS B CA 1
ATOM 4216 C C . LYS B 1 210 ? -14.422 21.875 5.242 1 98 210 LYS B C 1
ATOM 4218 O O . LYS B 1 210 ? -15.336 21.062 5.059 1 98 210 LYS B O 1
ATOM 4223 N N . ASN B 1 211 ? -13.227 21.844 4.641 1 98.25 211 ASN B N 1
ATOM 4224 C CA . ASN B 1 211 ? -12.875 20.781 3.709 1 98.25 211 ASN B CA 1
ATOM 4225 C C . ASN B 1 211 ? -11.531 20.156 4.059 1 98.25 211 ASN B C 1
ATOM 4227 O O . ASN B 1 211 ? -10.609 20.844 4.492 1 98.25 211 ASN B O 1
ATOM 4231 N N . SER B 1 212 ? -11.461 18.812 3.807 1 98.06 212 SER B N 1
ATOM 4232 C CA . SER B 1 212 ? -10.164 18.172 4.02 1 98.06 212 SER B CA 1
ATOM 4233 C C . SER B 1 212 ? -9.922 17.078 2.99 1 98.06 212 SER B C 1
ATOM 4235 O O . SER B 1 212 ? -10.859 16.391 2.566 1 98.06 212 SER B O 1
ATOM 4237 N N . ASN B 1 213 ? -8.719 16.953 2.582 1 95.81 213 ASN B N 1
ATOM 4238 C CA . ASN B 1 213 ? -8.18 15.883 1.75 1 95.81 213 ASN B CA 1
ATOM 4239 C C . ASN B 1 213 ? -6.984 15.203 2.41 1 95.81 213 ASN B C 1
ATOM 4241 O O . ASN B 1 213 ? -5.898 15.781 2.473 1 95.81 213 ASN B O 1
ATOM 4245 N N . ILE B 1 214 ? -7.164 14.039 2.924 1 96.69 214 ILE B N 1
ATOM 4246 C CA . ILE B 1 214 ? -6.137 13.336 3.686 1 96.69 214 ILE B CA 1
ATOM 4247 C C . ILE B 1 214 ? -5.832 11.992 3.025 1 96.69 214 ILE B C 1
ATOM 4249 O O . ILE B 1 214 ? -6.684 11.102 2.992 1 96.69 214 ILE B O 1
ATOM 4253 N N . ASN B 1 215 ? -4.641 11.805 2.576 1 92.56 215 ASN B N 1
ATOM 4254 C CA . ASN B 1 215 ? -4.32 10.609 1.808 1 92.56 215 ASN B CA 1
ATOM 4255 C C . ASN B 1 215 ? -3.018 9.969 2.283 1 92.56 215 ASN B C 1
ATOM 4257 O O . ASN B 1 215 ? -2.098 10.664 2.713 1 92.56 215 ASN B O 1
ATOM 4261 N N . SER B 1 216 ? -2.953 8.672 2.195 1 92.44 216 SER B N 1
ATOM 4262 C CA . SER B 1 216 ? -1.753 7.918 2.555 1 92.44 216 SER B CA 1
ATOM 4263 C C . SER B 1 216 ? -1.591 6.684 1.677 1 92.44 216 SER B C 1
ATOM 4265 O O . SER B 1 216 ? -2.572 6.008 1.357 1 92.44 216 SER B O 1
ATOM 4267 N N . THR B 1 217 ? -0.397 6.379 1.353 1 90.5 217 THR B N 1
ATOM 4268 C CA . THR B 1 217 ? -0.177 5.117 0.655 1 90.5 217 THR B CA 1
ATOM 4269 C C . THR B 1 217 ? -0.169 3.951 1.638 1 90.5 217 THR B C 1
ATOM 4271 O O . THR B 1 217 ? -1.036 3.076 1.578 1 90.5 217 THR B O 1
ATOM 4274 N N . SER B 1 218 ? 0.763 4.023 2.604 1 92.38 218 SER B N 1
ATOM 4275 C CA . SER B 1 218 ? 0.966 2.861 3.463 1 92.38 218 SER B CA 1
ATOM 4276 C C . SER B 1 218 ? 0.775 3.221 4.934 1 92.38 218 SER B C 1
ATOM 4278 O O . SER B 1 218 ? 0.561 2.342 5.77 1 92.38 218 SER B O 1
ATOM 4280 N N . GLY B 1 219 ? 0.969 4.523 5.289 1 93 219 GLY B N 1
ATOM 4281 C CA . GLY B 1 219 ? 0.836 4.93 6.68 1 93 219 GLY B CA 1
ATOM 4282 C C . GLY B 1 219 ? -0.603 4.965 7.156 1 93 219 GLY B C 1
ATOM 4283 O O . GLY B 1 219 ? -1.513 5.273 6.383 1 93 219 GLY B O 1
ATOM 4284 N N . ASP B 1 220 ? -0.819 4.766 8.438 1 97.31 220 ASP B N 1
ATOM 4285 C CA . ASP B 1 220 ? -2.15 4.828 9.031 1 97.31 220 ASP B CA 1
ATOM 4286 C C . ASP B 1 220 ? -2.564 6.27 9.297 1 97.31 220 ASP B C 1
ATOM 4288 O O . ASP B 1 220 ? -1.714 7.137 9.523 1 97.31 220 ASP B O 1
ATOM 4292 N N . ILE B 1 221 ? -3.848 6.473 9.25 1 98.31 221 ILE B N 1
ATOM 4293 C CA . ILE B 1 221 ? -4.43 7.773 9.555 1 98.31 221 ILE B CA 1
ATOM 4294 C C . ILE B 1 221 ? -5.281 7.672 10.82 1 98.31 221 ILE B C 1
ATOM 4296 O O . ILE B 1 221 ? -6.234 6.891 10.875 1 98.31 221 ILE B O 1
ATOM 4300 N N . TYR B 1 222 ? -4.895 8.398 11.812 1 98.5 222 TYR B N 1
ATOM 4301 C CA . TYR B 1 222 ? -5.645 8.484 13.062 1 98.5 222 TYR B CA 1
ATOM 4302 C C . TYR B 1 222 ? -6.211 9.883 13.258 1 98.5 222 TYR B C 1
ATOM 4304 O O . TYR B 1 222 ? -5.461 10.852 13.383 1 98.5 222 TYR B O 1
ATOM 4312 N N . ILE B 1 223 ? -7.492 9.984 13.328 1 98.44 223 ILE B N 1
ATOM 4313 C CA . ILE B 1 223 ? -8.156 11.266 13.555 1 98.44 223 ILE B CA 1
ATOM 4314 C C . ILE B 1 223 ? -9.133 11.141 14.719 1 98.44 223 ILE B C 1
ATOM 4316 O O . ILE B 1 223 ? -10.125 10.406 14.633 1 98.44 223 ILE B O 1
ATOM 4320 N N . ASP B 1 224 ? -8.844 11.844 15.711 1 97.88 224 ASP B N 1
ATOM 4321 C CA . ASP B 1 224 ? -9.68 11.82 16.906 1 97.88 224 ASP B CA 1
ATOM 4322 C C . ASP B 1 224 ? -10.414 13.148 17.094 1 97.88 224 ASP B C 1
ATOM 4324 O O . ASP B 1 224 ? -9.781 14.203 17.141 1 97.88 224 ASP B O 1
ATOM 4328 N N . ASN B 1 225 ? -11.734 13.102 17.156 1 96.94 225 ASN B N 1
ATOM 4329 C CA . ASN B 1 225 ? -12.57 14.289 17.344 1 96.94 225 ASN B CA 1
ATOM 4330 C C . ASN B 1 225 ? -12.5 15.211 16.125 1 96.94 225 ASN B C 1
ATOM 4332 O O . ASN B 1 225 ? -11.969 16.328 16.219 1 96.94 225 ASN B O 1
ATOM 4336 N N . PHE B 1 226 ? -13.133 14.828 15.094 1 97.81 226 PHE B N 1
ATOM 4337 C CA . PHE B 1 226 ? -13.102 15.484 13.789 1 97.81 226 PHE B CA 1
ATOM 4338 C C . PHE B 1 226 ? -14.453 16.109 13.469 1 97.81 226 PHE B C 1
ATOM 4340 O O . PHE B 1 226 ? -15.5 15.523 13.742 1 97.81 226 PHE B O 1
ATOM 4347 N N . SER B 1 227 ? -14.367 17.281 12.922 1 96.75 227 SER B N 1
ATOM 4348 C CA . SER B 1 227 ? -15.562 17.922 12.391 1 96.75 227 SER B CA 1
ATOM 4349 C C . SER B 1 227 ? -15.289 18.578 11.047 1 96.75 227 SER B C 1
ATOM 4351 O O . SER B 1 227 ? -14.336 19.359 10.914 1 96.75 227 SER B O 1
ATOM 4353 N N . GLY B 1 228 ? -16.078 18.25 10.055 1 97.38 228 GLY B N 1
ATOM 4354 C CA . GLY B 1 228 ? -15.93 18.828 8.727 1 97.38 228 GLY B CA 1
ATOM 4355 C C . GLY B 1 228 ? -16.062 17.797 7.613 1 97.38 228 GLY B C 1
ATOM 4356 O O . GLY B 1 228 ? -16.344 16.625 7.879 1 97.38 228 GLY B O 1
ATOM 4357 N N . GLU B 1 229 ? -15.977 18.312 6.387 1 98.12 229 GLU B N 1
ATOM 4358 C CA . GLU B 1 229 ? -15.977 17.422 5.23 1 98.12 229 GLU B CA 1
ATOM 4359 C C . GLU B 1 229 ? -14.656 16.672 5.113 1 98.12 229 GLU B C 1
ATOM 4361 O O . GLU B 1 229 ? -13.586 17.25 5.312 1 98.12 229 GLU B O 1
ATOM 4366 N N . LEU B 1 230 ? -14.781 15.352 4.855 1 98.06 230 LEU B N 1
ATOM 4367 C CA . LEU B 1 230 ? -13.57 14.547 4.727 1 98.06 230 LEU B CA 1
ATOM 4368 C C . LEU B 1 230 ? -13.562 13.781 3.408 1 98.06 230 LEU B C 1
ATOM 4370 O O . LEU B 1 230 ? -14.516 13.062 3.102 1 98.06 230 LEU B O 1
ATOM 4374 N N . ASN B 1 231 ? -12.617 13.977 2.666 1 95.62 231 ASN B N 1
ATOM 4375 C CA . ASN B 1 231 ? -12.234 13.117 1.546 1 95.62 231 ASN B CA 1
ATOM 4376 C C . ASN B 1 231 ? -10.875 12.477 1.772 1 95.62 231 ASN B C 1
ATOM 4378 O O . ASN B 1 231 ? -9.859 13.172 1.855 1 95.62 231 ASN B O 1
ATOM 4382 N N . SER B 1 232 ? -10.844 11.172 1.929 1 94.81 232 SER B N 1
ATOM 4383 C CA . SER B 1 232 ? -9.602 10.492 2.279 1 94.81 232 SER B CA 1
ATOM 4384 C C . SER B 1 232 ? -9.438 9.195 1.484 1 94.81 232 SER B C 1
ATOM 4386 O O . SER B 1 232 ? -10.43 8.547 1.139 1 94.81 232 SER B O 1
ATOM 4388 N N . SER B 1 233 ? -8.227 8.867 1.218 1 90.88 233 SER B N 1
ATOM 4389 C CA . SER B 1 233 ? -7.918 7.629 0.513 1 90.88 233 SER B CA 1
ATOM 4390 C C . SER B 1 233 ? -6.605 7.027 1.007 1 90.88 233 SER B C 1
ATOM 4392 O O . SER B 1 233 ? -5.664 7.754 1.328 1 90.88 233 SER B O 1
ATOM 4394 N N . THR B 1 234 ? -6.562 5.746 1.038 1 90.94 234 THR B N 1
ATOM 4395 C CA . THR B 1 234 ? -5.32 5.039 1.329 1 90.94 234 THR B CA 1
ATOM 4396 C C . THR B 1 234 ? -5.145 3.846 0.393 1 90.94 234 THR B C 1
ATOM 4398 O O . THR B 1 234 ? -6.09 3.436 -0.281 1 90.94 234 THR B O 1
ATOM 4401 N N . VAL B 1 235 ? -3.957 3.379 0.255 1 89.81 235 VAL B N 1
ATOM 4402 C CA . VAL B 1 235 ? -3.742 2.115 -0.441 1 89.81 235 VAL B CA 1
ATOM 4403 C C . VAL B 1 235 ? -3.75 0.965 0.564 1 89.81 235 VAL B C 1
ATOM 4405 O O . VAL B 1 235 ? -4.602 0.077 0.495 1 89.81 235 VAL B O 1
ATOM 4408 N N . SER B 1 236 ? -2.828 1.098 1.555 1 91.69 236 SER B N 1
ATOM 4409 C CA . SER B 1 236 ? -2.686 -0.007 2.498 1 91.69 236 SER B CA 1
ATOM 4410 C C . SER B 1 236 ? -2.902 0.459 3.934 1 91.69 236 SER B C 1
ATOM 4412 O O . SER B 1 236 ? -3.143 -0.355 4.828 1 91.69 236 SER B O 1
ATOM 4414 N N . GLY B 1 237 ? -2.744 1.771 4.207 1 92.56 237 GLY B N 1
ATOM 4415 C CA . GLY B 1 237 ? -2.887 2.283 5.559 1 92.56 237 GLY B CA 1
ATOM 4416 C C . GLY B 1 237 ? -4.316 2.242 6.062 1 92.56 237 GLY B C 1
ATOM 4417 O O . GLY B 1 237 ? -5.258 2.465 5.297 1 92.56 237 GLY B O 1
ATOM 4418 N N . ALA B 1 238 ? -4.504 2.133 7.332 1 97.12 238 ALA B N 1
ATOM 4419 C CA . ALA B 1 238 ? -5.82 2.115 7.961 1 97.12 238 ALA B CA 1
ATOM 4420 C C . ALA B 1 238 ? -6.305 3.531 8.266 1 97.12 238 ALA B C 1
ATOM 4422 O O . ALA B 1 238 ? -5.5 4.465 8.336 1 97.12 238 ALA B O 1
ATOM 4423 N N . LEU B 1 239 ? -7.609 3.654 8.344 1 98.06 239 LEU B N 1
ATOM 4424 C CA . LEU B 1 239 ? -8.227 4.879 8.852 1 98.06 239 LEU B CA 1
ATOM 4425 C C . LEU B 1 239 ? -8.938 4.625 10.172 1 98.06 239 LEU B C 1
ATOM 4427 O O . LEU B 1 239 ? -9.812 3.754 10.25 1 98.06 239 LEU B O 1
ATOM 4431 N N . ASN B 1 240 ? -8.57 5.285 11.18 1 98.25 240 ASN B N 1
ATOM 4432 C CA . ASN B 1 240 ? -9.289 5.379 12.445 1 98.25 240 ASN B CA 1
ATOM 4433 C C . ASN B 1 240 ? -9.859 6.777 12.664 1 98.25 240 ASN B C 1
ATOM 4435 O O . ASN B 1 240 ? -9.117 7.73 12.891 1 98.25 240 ASN B O 1
ATOM 4439 N N . LEU B 1 241 ? -11.148 6.863 12.594 1 98.38 241 LEU B N 1
ATOM 4440 C CA . LEU B 1 241 ? -11.805 8.164 12.594 1 98.38 241 LEU B CA 1
ATOM 4441 C C . LEU B 1 241 ? -12.859 8.242 13.695 1 98.38 241 LEU B C 1
ATOM 4443 O O . LEU B 1 241 ? -13.797 7.441 13.711 1 98.38 241 LEU B O 1
ATOM 4447 N N . THR B 1 242 ? -12.68 9.086 14.586 1 97 242 THR B N 1
ATOM 4448 C CA . THR B 1 242 ? -13.711 9.398 15.57 1 97 242 THR B CA 1
ATOM 4449 C C . THR B 1 242 ? -14.359 10.75 15.266 1 97 242 THR B C 1
ATOM 4451 O O . THR B 1 242 ? -13.68 11.781 15.273 1 97 242 THR B O 1
ATOM 4454 N N . LEU B 1 243 ? -15.586 10.734 15.023 1 96.56 243 LEU B N 1
ATOM 4455 C CA . LEU B 1 243 ? -16.328 11.945 14.695 1 96.56 243 LEU B CA 1
ATOM 4456 C C . LEU B 1 243 ? -16.984 12.531 15.945 1 96.56 243 LEU B C 1
ATOM 4458 O O . LEU B 1 243 ? -17.656 11.82 16.688 1 96.56 243 LEU B O 1
ATOM 4462 N N . SER B 1 244 ? -16.781 13.805 16.094 1 91.19 244 SER B N 1
ATOM 4463 C CA . SER B 1 244 ? -17.453 14.5 17.188 1 91.19 244 SER B CA 1
ATOM 4464 C C . SER B 1 244 ? -18.938 14.688 16.875 1 91.19 244 SER B C 1
ATOM 4466 O O . SER B 1 244 ? -19.781 14.633 17.781 1 91.19 244 SER B O 1
ATOM 4468 N N . SER B 1 245 ? -19.188 15.008 15.727 1 89.5 245 SER B N 1
ATOM 4469 C CA . SER B 1 245 ? -20.531 15.109 15.148 1 89.5 245 SER B CA 1
ATOM 4470 C C . SER B 1 245 ? -20.5 14.812 13.656 1 89.5 245 SER B C 1
ATOM 4472 O O . SER B 1 245 ? -19.469 14.93 13 1 89.5 245 SER B O 1
ATOM 4474 N N . VAL B 1 246 ? -21.672 14.367 13.156 1 91.12 246 VAL B N 1
ATOM 4475 C CA . VAL B 1 246 ? -21.75 14.133 11.719 1 91.12 246 VAL B CA 1
ATOM 4476 C C . VAL B 1 246 ? -22.609 15.211 11.062 1 91.12 246 VAL B C 1
ATOM 4478 O O . VAL B 1 246 ? -23.812 15.031 10.891 1 91.12 246 VAL B O 1
ATOM 4481 N N . LYS B 1 247 ? -21.875 16.234 10.766 1 93.12 247 LYS B N 1
ATOM 4482 C CA . LYS B 1 247 ? -22.578 17.359 10.172 1 93.12 247 LYS B CA 1
ATOM 4483 C C . LYS B 1 247 ? -22.141 17.578 8.727 1 93.12 247 LYS B C 1
ATOM 4485 O O . LYS B 1 247 ? -22.656 18.469 8.047 1 93.12 247 LYS B O 1
ATOM 4490 N N . ASN B 1 248 ? -21.234 16.812 8.312 1 96.25 248 ASN B N 1
ATOM 4491 C CA . ASN B 1 248 ? -20.703 16.859 6.957 1 96.25 248 ASN B CA 1
ATOM 4492 C C . ASN B 1 248 ? -20.516 15.461 6.375 1 96.25 248 ASN B C 1
ATOM 4494 O O . ASN B 1 248 ? -20.656 14.461 7.086 1 96.25 248 ASN B O 1
ATOM 4498 N N . ASN B 1 249 ? -20.25 15.445 5.102 1 97.81 249 ASN B N 1
ATOM 4499 C CA . ASN B 1 249 ? -20.078 14.148 4.449 1 97.81 249 ASN B CA 1
ATOM 4500 C C . ASN B 1 249 ? -18.656 13.617 4.641 1 97.81 249 ASN B C 1
ATOM 4502 O O . ASN B 1 249 ? -17.703 14.391 4.703 1 97.81 249 ASN B O 1
ATOM 4506 N N . ILE B 1 250 ? -18.562 12.312 4.723 1 98.06 250 ILE B N 1
ATOM 4507 C CA . ILE B 1 250 ? -17.297 11.594 4.848 1 98.06 250 ILE B CA 1
ATOM 4508 C C . ILE B 1 250 ? -17.141 10.609 3.688 1 98.06 250 ILE B C 1
ATOM 4510 O O . ILE B 1 250 ? -18.031 9.781 3.453 1 98.06 250 ILE B O 1
ATOM 4514 N N . LYS B 1 251 ? -16.109 10.719 3.002 1 95.44 251 LYS B N 1
ATOM 4515 C CA . LYS B 1 251 ? -15.766 9.789 1.929 1 95.44 251 LYS B CA 1
ATOM 4516 C C . LYS B 1 251 ? -14.391 9.172 2.145 1 95.44 251 LYS B C 1
ATOM 4518 O O . LYS B 1 251 ? -13.43 9.883 2.455 1 95.44 251 LYS B O 1
ATOM 4523 N N . PHE B 1 252 ? -14.32 7.836 2.09 1 94.88 252 PHE B N 1
ATOM 4524 C CA . PHE B 1 252 ? -13.039 7.152 2.238 1 94.88 252 PHE B CA 1
ATOM 4525 C C . PHE B 1 252 ? -12.922 5.996 1.252 1 94.88 252 PHE B C 1
ATOM 4527 O O . PHE B 1 252 ? -13.836 5.18 1.132 1 94.88 252 PHE B O 1
ATOM 4534 N N . ASN B 1 253 ? -11.883 5.93 0.582 1 89.88 253 ASN B N 1
ATOM 4535 C CA . ASN B 1 253 ? -11.555 4.828 -0.318 1 89.88 253 ASN B CA 1
ATOM 4536 C C . ASN B 1 253 ? -10.227 4.176 0.054 1 89.88 253 ASN B C 1
ATOM 4538 O O . ASN B 1 253 ? -9.258 4.867 0.382 1 89.88 253 ASN B O 1
ATOM 4542 N N . SER B 1 254 ? -10.227 2.82 0.029 1 90.81 254 SER B N 1
ATOM 4543 C CA . SER B 1 254 ? -8.969 2.129 0.302 1 90.81 254 SER B CA 1
ATOM 4544 C C . SER B 1 254 ? -8.852 0.851 -0.521 1 90.81 254 SER B C 1
ATOM 4546 O O . SER B 1 254 ? -9.852 0.188 -0.794 1 90.81 254 SER B O 1
ATOM 4548 N N . THR B 1 255 ? -7.676 0.534 -0.849 1 89 255 THR B N 1
ATOM 4549 C CA . THR B 1 255 ? -7.461 -0.774 -1.457 1 89 255 THR B CA 1
ATOM 4550 C C . THR B 1 255 ? -7.453 -1.87 -0.394 1 89 255 THR B C 1
ATOM 4552 O O . THR B 1 255 ? -8.344 -2.725 -0.37 1 89 255 THR B O 1
ATOM 4555 N N . SER B 1 256 ? -6.551 -1.722 0.563 1 91.12 256 SER B N 1
ATOM 4556 C CA . SER B 1 256 ? -6.383 -2.816 1.514 1 91.12 256 SER B CA 1
ATOM 4557 C C . SER B 1 256 ? -6.52 -2.324 2.951 1 91.12 256 SER B C 1
ATOM 4559 O O . SER B 1 256 ? -6.547 -3.127 3.887 1 91.12 256 SER B O 1
ATOM 4561 N N . GLY B 1 257 ? -6.512 -1.025 3.186 1 92.75 257 GLY B N 1
ATOM 4562 C CA . GLY B 1 257 ? -6.543 -0.49 4.539 1 92.75 257 GLY B CA 1
ATOM 4563 C C . GLY B 1 257 ? -7.887 -0.679 5.223 1 92.75 257 GLY B C 1
ATOM 4564 O O . GLY B 1 257 ? -8.938 -0.476 4.609 1 92.75 257 GLY B O 1
ATOM 4565 N N . ASN B 1 258 ? -7.836 -1.049 6.484 1 97.12 258 ASN B N 1
ATOM 4566 C CA . ASN B 1 258 ? -9.047 -1.169 7.289 1 97.12 258 ASN B CA 1
ATOM 4567 C C . ASN B 1 258 ? -9.594 0.199 7.688 1 97.12 258 ASN B C 1
ATOM 4569 O O . ASN B 1 258 ? -8.844 1.177 7.754 1 97.12 258 ASN B O 1
ATOM 4573 N N . VAL B 1 259 ? -10.906 0.17 7.945 1 97.62 259 VAL B N 1
ATOM 4574 C CA . VAL B 1 259 ? -11.562 1.417 8.328 1 97.62 259 VAL B CA 1
ATOM 4575 C C . VAL B 1 259 ? -12.328 1.221 9.633 1 97.62 259 VAL B C 1
ATOM 4577 O O . VAL B 1 259 ? -13.148 0.309 9.742 1 97.62 259 VAL B O 1
ATOM 4580 N N . PHE B 1 260 ? -12.023 2.053 10.555 1 97.25 260 PHE B N 1
ATOM 4581 C CA . PHE B 1 260 ? -12.75 2.105 11.82 1 97.25 260 PHE B CA 1
ATOM 4582 C C . PHE B 1 260 ? -13.328 3.496 12.055 1 97.25 260 PHE B C 1
ATOM 4584 O O . PHE B 1 260 ? -12.578 4.469 12.188 1 97.25 260 PHE B O 1
ATOM 4591 N N . ILE B 1 261 ? -14.617 3.562 12.109 1 97.44 261 ILE B N 1
ATOM 4592 C CA . ILE B 1 261 ? -15.273 4.852 12.312 1 97.44 261 ILE B CA 1
ATOM 4593 C C . ILE B 1 261 ? -16.125 4.805 13.578 1 97.44 261 ILE B C 1
ATOM 4595 O O . ILE B 1 261 ? -16.938 3.889 13.758 1 97.44 261 ILE B O 1
ATOM 4599 N N . TYR B 1 262 ? -15.938 5.754 14.359 1 96.06 262 TYR B N 1
ATOM 4600 C CA . TYR B 1 262 ? -16.734 5.969 15.562 1 96.06 262 TYR B CA 1
ATOM 4601 C C . TYR B 1 262 ? -17.562 7.246 15.453 1 96.06 262 TYR B C 1
ATOM 4603 O O . TYR B 1 262 ? -17.031 8.297 15.078 1 96.06 262 TYR B O 1
ATOM 4611 N N . PHE B 1 263 ? -18.812 7.148 15.734 1 95.56 263 PHE B N 1
ATOM 4612 C CA . PHE B 1 263 ? -19.688 8.305 15.625 1 95.56 263 PHE B CA 1
ATOM 4613 C C . PHE B 1 263 ? -20.766 8.266 16.688 1 95.56 263 PHE B C 1
ATOM 4615 O O . PHE B 1 263 ? -21.109 7.199 17.203 1 95.56 263 PHE B O 1
ATOM 4622 N N . PRO B 1 264 ? -21.375 9.414 17.031 1 93.25 264 PRO B N 1
ATOM 4623 C CA . PRO B 1 264 ? -22.422 9.438 18.047 1 93.25 264 PRO B CA 1
ATOM 4624 C C . PRO B 1 264 ? -23.688 8.703 17.625 1 93.25 264 PRO B C 1
ATOM 4626 O O . PRO B 1 264 ? -24.094 8.789 16.453 1 93.25 264 PRO B O 1
ATOM 4629 N N . SER B 1 265 ? -24.391 8.102 18.578 1 88.81 265 SER B N 1
ATOM 4630 C CA . SER B 1 265 ? -25.531 7.242 18.281 1 88.81 265 SER B CA 1
ATOM 4631 C C . SER B 1 265 ? -26.703 8.047 17.75 1 88.81 265 SER B C 1
ATOM 4633 O O . SER B 1 265 ? -27.562 7.508 17.047 1 88.81 265 SER B O 1
ATOM 4635 N N . ASN B 1 266 ? -26.688 9.359 18.047 1 90.38 266 ASN B N 1
ATOM 4636 C CA . ASN B 1 266 ? -27.812 10.18 17.625 1 90.38 266 ASN B CA 1
ATOM 4637 C C . ASN B 1 266 ? -27.562 10.828 16.266 1 90.38 266 ASN B C 1
ATOM 4639 O O . ASN B 1 266 ? -28.312 11.703 15.852 1 90.38 266 ASN B O 1
ATOM 4643 N N . SER B 1 267 ? -26.547 10.406 15.586 1 93.06 267 SER B N 1
ATOM 4644 C CA . SER B 1 267 ? -26.203 10.984 14.289 1 93.06 267 SER B CA 1
ATOM 4645 C C . SER B 1 267 ? -27.234 10.609 13.234 1 93.06 267 SER B C 1
ATOM 4647 O O . SER B 1 267 ? -27.938 9.609 13.375 1 93.06 267 SER B O 1
ATOM 4649 N N . SER B 1 268 ? -27.406 11.523 12.25 1 94.88 268 SER B N 1
ATOM 4650 C CA . SER B 1 268 ? -28.234 11.273 11.07 1 94.88 268 SER B CA 1
ATOM 4651 C C . SER B 1 268 ? -27.375 11.008 9.844 1 94.88 268 SER B C 1
ATOM 4653 O O . SER B 1 268 ? -26.812 11.938 9.258 1 94.88 268 SER B O 1
ATOM 4655 N N . ILE B 1 269 ? -27.344 9.695 9.5 1 95.19 269 ILE B N 1
ATOM 4656 C CA . ILE B 1 269 ? -26.312 9.312 8.531 1 95.19 269 ILE B CA 1
ATOM 4657 C C . ILE B 1 269 ? -26.922 8.406 7.465 1 95.19 269 ILE B C 1
ATOM 4659 O O . ILE B 1 269 ? -27.719 7.508 7.777 1 95.19 269 ILE B O 1
ATOM 4663 N N . LYS B 1 270 ? -26.594 8.719 6.262 1 96.06 270 LYS B N 1
ATOM 4664 C CA . LYS B 1 270 ? -26.781 7.781 5.16 1 96.06 270 LYS B CA 1
ATOM 4665 C C . LYS B 1 270 ? -25.484 7.047 4.836 1 96.06 270 LYS B C 1
ATOM 4667 O O . LYS B 1 270 ? -24.531 7.648 4.344 1 96.06 270 LYS B O 1
ATOM 4672 N N . PHE B 1 271 ? -25.453 5.711 5.059 1 94.38 271 PHE B N 1
ATOM 4673 C CA . PHE B 1 271 ? -24.281 4.895 4.762 1 94.38 271 PHE B CA 1
ATOM 4674 C C . PHE B 1 271 ? -24.375 4.332 3.348 1 94.38 271 PHE B C 1
ATOM 4676 O O . PHE B 1 271 ? -25.406 3.789 2.947 1 94.38 271 PHE B O 1
ATOM 4683 N N . LYS B 1 272 ? -23.359 4.488 2.627 1 94.25 272 LYS B N 1
ATOM 4684 C CA . LYS B 1 272 ? -23.141 3.842 1.337 1 94.25 272 LYS B CA 1
ATOM 4685 C C . LYS B 1 272 ? -21.75 3.215 1.267 1 94.25 272 LYS B C 1
ATOM 4687 O O . LYS B 1 272 ? -20.797 3.855 0.823 1 94.25 272 LYS B O 1
ATOM 4692 N N . CYS B 1 273 ? -21.688 1.938 1.658 1 92.94 273 CYS B N 1
ATOM 4693 C CA . CYS B 1 273 ? -20.375 1.32 1.833 1 92.94 273 CYS B CA 1
ATOM 4694 C C . CYS B 1 273 ? -20.297 -0.009 1.091 1 92.94 273 CYS B C 1
ATOM 4696 O O . CYS B 1 273 ? -21.281 -0.737 1.007 1 92.94 273 CYS B O 1
ATOM 4698 N N . SER B 1 274 ? -19.156 -0.291 0.583 1 86.75 274 SER B N 1
ATOM 4699 C CA . SER B 1 274 ? -18.953 -1.543 -0.138 1 86.75 274 SER B CA 1
ATOM 4700 C C . SER B 1 274 ? -17.5 -2.012 -0.028 1 86.75 274 SER B C 1
ATOM 4702 O O . SER B 1 274 ? -16.594 -1.196 0.125 1 86.75 274 SER B O 1
ATOM 4704 N N . THR B 1 275 ? -17.312 -3.342 -0.048 1 86.88 275 THR B N 1
ATOM 4705 C CA . THR B 1 275 ? -16 -3.971 -0.087 1 86.88 275 THR B CA 1
ATOM 4706 C C . THR B 1 275 ? -16.016 -5.203 -0.987 1 86.88 275 THR B C 1
ATOM 4708 O O . THR B 1 275 ? -17.031 -5.883 -1.098 1 86.88 275 THR B O 1
ATOM 4711 N N . VAL B 1 276 ? -14.922 -5.453 -1.593 1 78.5 276 VAL B N 1
ATOM 4712 C CA . VAL B 1 276 ? -14.859 -6.578 -2.52 1 78.5 276 VAL B CA 1
ATOM 4713 C C . VAL B 1 276 ? -14.57 -7.867 -1.748 1 78.5 276 VAL B C 1
ATOM 4715 O O . VAL B 1 276 ? -15.305 -8.852 -1.875 1 78.5 276 VAL B O 1
ATOM 4718 N N . SER B 1 277 ? -13.578 -7.859 -0.968 1 80.94 277 SER B N 1
ATOM 4719 C CA . SER B 1 277 ? -13.211 -9.094 -0.28 1 80.94 277 SER B CA 1
ATOM 4720 C C . SER B 1 277 ? -13.125 -8.875 1.228 1 80.94 277 SER B C 1
ATOM 4722 O O . SER B 1 277 ? -12.82 -9.812 1.976 1 80.94 277 SER B O 1
ATOM 4724 N N . GLY B 1 278 ? -13.32 -7.652 1.702 1 84.25 278 GLY B N 1
ATOM 4725 C CA . GLY B 1 278 ? -13.398 -7.383 3.129 1 84.25 278 GLY B CA 1
ATOM 4726 C C . GLY B 1 278 ? -14.773 -7.629 3.711 1 84.25 278 GLY B C 1
ATOM 4727 O O . GLY B 1 278 ? -15.578 -8.367 3.133 1 84.25 278 GLY B O 1
ATOM 4728 N N . ASN B 1 279 ? -14.922 -7.109 4.906 1 88.19 279 ASN B N 1
ATOM 4729 C CA . ASN B 1 279 ? -16.234 -7.184 5.555 1 88.19 279 ASN B CA 1
ATOM 4730 C C . ASN B 1 279 ? -16.609 -5.855 6.195 1 88.19 279 ASN B C 1
ATOM 4732 O O . ASN B 1 279 ? -15.742 -5.102 6.641 1 88.19 279 ASN B O 1
ATOM 4736 N N . ILE B 1 280 ? -17.953 -5.617 6.133 1 91.5 280 ILE B N 1
ATOM 4737 C CA . ILE B 1 280 ? -18.5 -4.414 6.758 1 91.5 280 ILE B CA 1
ATOM 4738 C C . ILE B 1 280 ? -19.359 -4.797 7.957 1 91.5 280 ILE B C 1
ATOM 4740 O O . ILE B 1 280 ? -20.266 -5.637 7.84 1 91.5 280 ILE B O 1
ATOM 4744 N N . SER B 1 281 ? -19.031 -4.215 9.109 1 91.38 281 SER B N 1
ATOM 4745 C CA . SER B 1 281 ? -19.781 -4.488 10.328 1 91.38 281 SER B CA 1
ATOM 4746 C C . SER B 1 281 ? -20.219 -3.197 11.008 1 91.38 281 SER B C 1
ATOM 4748 O O . SER B 1 281 ? -19.469 -2.23 11.07 1 91.38 281 SER B O 1
ATOM 4750 N N . TYR B 1 282 ? -21.469 -3.143 11.281 1 91.44 282 TYR B N 1
ATOM 4751 C CA . TYR B 1 282 ? -22.031 -2.047 12.062 1 91.44 282 TYR B CA 1
ATOM 4752 C C . TYR B 1 282 ? -22.375 -2.506 13.477 1 91.44 282 TYR B C 1
ATOM 4754 O O . TYR B 1 282 ? -23.266 -3.336 13.664 1 91.44 282 TYR B O 1
ATOM 4762 N N . HIS B 1 283 ? -21.641 -1.939 14.477 1 84.44 283 HIS B N 1
ATOM 4763 C CA . HIS B 1 283 ? -21.844 -2.322 15.867 1 84.44 283 HIS B CA 1
ATOM 4764 C C . HIS B 1 283 ? -22.656 -1.277 16.625 1 84.44 283 HIS B C 1
ATOM 4766 O O . HIS B 1 283 ? -22.125 -0.243 17.031 1 84.44 283 HIS B O 1
ATOM 4772 N N . SER B 1 284 ? -24.062 -1.372 16.516 1 74.75 284 SER B N 1
ATOM 4773 C CA . SER B 1 284 ? -24.922 -0.482 17.281 1 74.75 284 SER B CA 1
ATOM 4774 C C . SER B 1 284 ? -25.609 -1.229 18.422 1 74.75 284 SER B C 1
ATOM 4776 O O . SER B 1 284 ? -25.953 -2.404 18.266 1 74.75 284 SER B O 1
ATOM 4778 N N . PRO B 1 285 ? -25.625 -0.598 19.672 1 60.59 285 PRO B N 1
ATOM 4779 C CA . PRO B 1 285 ? -26.328 -1.263 20.781 1 60.59 285 PRO B CA 1
ATOM 4780 C C . PRO B 1 285 ? -27.781 -1.59 20.438 1 60.59 285 PRO B C 1
ATOM 4782 O O . PRO B 1 285 ? -28.359 -2.508 21.016 1 60.59 285 PRO B O 1
ATOM 4785 N N . THR B 1 286 ? -28.422 -0.783 19.734 1 56.78 286 THR B N 1
ATOM 4786 C CA . THR B 1 286 ? -29.875 -0.921 19.625 1 56.78 286 THR B CA 1
ATOM 4787 C C . THR B 1 286 ? -30.25 -1.797 18.438 1 56.78 286 THR B C 1
ATOM 4789 O O . THR B 1 286 ? -31.406 -2.178 18.266 1 56.78 286 THR B O 1
ATOM 4792 N N . LYS B 1 287 ? -29.359 -1.846 17.438 1 57.38 287 LYS B N 1
ATOM 4793 C CA . LYS B 1 287 ? -29.906 -2.426 16.219 1 57.38 287 LYS B CA 1
ATOM 4794 C C . LYS B 1 287 ? -29.375 -3.838 16 1 57.38 287 LYS B C 1
ATOM 4796 O O . LYS B 1 287 ? -28.312 -4.191 16.5 1 57.38 287 LYS B O 1
ATOM 4801 N N . ASP B 1 288 ? -30.031 -4.633 15.102 1 54.09 288 ASP B N 1
ATOM 4802 C CA . ASP B 1 288 ? -30.141 -6.035 14.711 1 54.09 288 ASP B CA 1
ATOM 4803 C C . ASP B 1 288 ? -28.812 -6.551 14.172 1 54.09 288 ASP B C 1
ATOM 4805 O O . ASP B 1 288 ? -28.047 -5.801 13.555 1 54.09 288 ASP B O 1
ATOM 4809 N N . GLU B 1 289 ? -28.359 -7.668 14.711 1 54.97 289 GLU B N 1
ATOM 4810 C CA . GLU B 1 289 ? -27.266 -8.594 14.438 1 54.97 289 GLU B CA 1
ATOM 4811 C C . GLU B 1 289 ? -27 -8.703 12.938 1 54.97 289 GLU B C 1
ATOM 4813 O O . GLU B 1 289 ? -25.875 -8.977 12.531 1 54.97 289 GLU B O 1
ATOM 4818 N N . ASN B 1 290 ? -27.922 -8.172 12.086 1 58.5 290 ASN B N 1
ATOM 4819 C CA . ASN B 1 290 ? -27.844 -8.539 10.672 1 58.5 290 ASN B CA 1
ATOM 4820 C C . ASN B 1 290 ? -26.984 -7.547 9.883 1 58.5 290 ASN B C 1
ATOM 4822 O O . ASN B 1 290 ? -27 -7.562 8.648 1 58.5 290 ASN B O 1
ATOM 4826 N N . LEU B 1 291 ? -26.25 -6.695 10.742 1 65.19 291 LEU B N 1
ATOM 4827 C CA . LEU B 1 291 ? -25.562 -5.68 9.945 1 65.19 291 LEU B CA 1
ATOM 4828 C C . LEU B 1 291 ? -24.047 -5.906 9.961 1 65.19 291 LEU B C 1
ATOM 4830 O O . LEU B 1 291 ? -23.281 -4.945 9.961 1 65.19 291 LEU B O 1
ATOM 4834 N N . HIS B 1 292 ? -23.688 -7.324 10.078 1 68.81 292 HIS B N 1
ATOM 4835 C CA . HIS B 1 292 ? -22.266 -7.641 10.156 1 68.81 292 HIS B CA 1
ATOM 4836 C C . HIS B 1 292 ? -21.812 -8.461 8.953 1 68.81 292 HIS B C 1
ATOM 4838 O O . HIS B 1 292 ? -22.609 -9.188 8.359 1 68.81 292 HIS B O 1
ATOM 4844 N N . ASN B 1 293 ? -20.547 -8.273 8.742 1 68 293 ASN B N 1
ATOM 4845 C CA . ASN B 1 293 ? -19.828 -9.07 7.758 1 68 293 ASN B CA 1
ATOM 4846 C C . ASN B 1 293 ? -20.453 -8.953 6.371 1 68 293 ASN B C 1
ATOM 4848 O O . ASN B 1 293 ? -20.688 -9.961 5.703 1 68 293 ASN B O 1
ATOM 4852 N N . LYS B 1 294 ? -20.797 -7.734 6.066 1 76.44 294 LYS B N 1
ATOM 4853 C CA . LYS B 1 294 ? -21.391 -7.453 4.762 1 76.44 294 LYS B CA 1
ATOM 4854 C C . LYS B 1 294 ? -20.328 -6.969 3.773 1 76.44 294 LYS B C 1
ATOM 4856 O O . LYS B 1 294 ? -19.266 -6.5 4.18 1 76.44 294 LYS B O 1
ATOM 4861 N N . ARG B 1 295 ? -20.688 -7.195 2.488 1 81.69 295 ARG B N 1
ATOM 4862 C CA . ARG B 1 295 ? -19.844 -6.617 1.45 1 81.69 295 ARG B CA 1
ATOM 4863 C C . ARG B 1 295 ? -20.375 -5.266 0.996 1 81.69 295 ARG B C 1
ATOM 4865 O O . ARG B 1 295 ? -19.656 -4.473 0.393 1 81.69 295 ARG B O 1
ATOM 4872 N N . GLN B 1 296 ? -21.688 -5.121 1.214 1 84.5 296 GLN B N 1
ATOM 4873 C CA . GLN B 1 296 ? -22.359 -3.854 0.956 1 84.5 296 GLN B CA 1
ATOM 4874 C C . GLN B 1 296 ? -23.188 -3.418 2.156 1 84.5 296 GLN B C 1
ATOM 4876 O O . GLN B 1 296 ? -23.859 -4.242 2.793 1 84.5 296 GLN B O 1
ATOM 4881 N N . PHE B 1 297 ? -23.141 -2.203 2.428 1 89.19 297 PHE B N 1
ATOM 4882 C CA . PHE B 1 297 ? -23.875 -1.647 3.557 1 89.19 297 PHE B CA 1
ATOM 4883 C C . PHE B 1 297 ? -24.516 -0.313 3.184 1 89.19 297 PHE B C 1
ATOM 4885 O O . PHE B 1 297 ? -23.828 0.717 3.156 1 89.19 297 PHE B O 1
ATOM 4892 N N . ASN B 1 298 ? -25.766 -0.366 2.777 1 90 298 ASN B N 1
ATOM 4893 C CA . ASN B 1 298 ? -26.594 0.817 2.564 1 90 298 ASN B CA 1
ATOM 4894 C C . ASN B 1 298 ? -27.641 0.97 3.662 1 90 298 ASN B C 1
ATOM 4896 O O . ASN B 1 298 ? -28.547 0.152 3.77 1 90 298 ASN B O 1
ATOM 4900 N N . TYR B 1 299 ? -27.5 1.933 4.438 1 89.06 299 TYR B N 1
ATOM 4901 C CA . TYR B 1 299 ? -28.328 2.078 5.633 1 89.06 299 TYR B CA 1
ATOM 4902 C C . TYR B 1 299 ? -28.547 3.547 5.969 1 89.06 299 TYR B C 1
ATOM 4904 O O . TYR B 1 299 ? -27.641 4.367 5.82 1 89.06 299 TYR B O 1
ATOM 4912 N N . ILE B 1 300 ? -29.766 3.836 6.359 1 93 300 ILE B N 1
ATOM 4913 C CA . ILE B 1 300 ? -30.078 5.195 6.785 1 93 300 ILE B CA 1
ATOM 4914 C C . ILE B 1 300 ? -30.297 5.227 8.297 1 93 300 ILE B C 1
ATOM 4916 O O . ILE B 1 300 ? -31.219 4.57 8.812 1 93 300 ILE B O 1
ATOM 4920 N N . LEU B 1 301 ? -29.5 5.848 8.969 1 90.62 301 LEU B N 1
ATOM 4921 C CA . LEU B 1 301 ? -29.641 6.082 10.406 1 90.62 301 LEU B CA 1
ATOM 4922 C C . LEU B 1 301 ? -30.344 7.41 10.664 1 90.62 301 LEU B C 1
ATOM 4924 O O . LEU B 1 301 ? -29.906 8.461 10.188 1 90.62 301 LEU B O 1
ATOM 4928 N N . ASN B 1 302 ? -31.453 7.328 11.352 1 92.12 302 ASN B N 1
ATOM 4929 C CA . ASN B 1 302 ? -32.312 8.477 11.594 1 92.12 302 ASN B CA 1
ATOM 4930 C C . ASN B 1 302 ? -32.781 9.109 10.289 1 92.12 302 ASN B C 1
ATOM 4932 O O . ASN B 1 302 ? -33.438 8.453 9.469 1 92.12 302 ASN B O 1
ATOM 4936 N N . ASN B 1 303 ? -32.375 10.477 9.969 1 94.44 303 ASN B N 1
ATOM 4937 C CA . ASN B 1 303 ? -32.906 11.133 8.789 1 94.44 303 ASN B CA 1
ATOM 4938 C C . ASN B 1 303 ? -31.953 11.023 7.602 1 94.44 303 ASN B C 1
ATOM 4940 O O . ASN B 1 303 ? -32.312 11.344 6.473 1 94.44 303 ASN B O 1
ATOM 4944 N N . GLY B 1 304 ? -30.797 10.617 7.867 1 95.5 304 GLY B N 1
ATOM 4945 C CA . GLY B 1 304 ? -29.828 10.477 6.797 1 95.5 304 GLY B CA 1
ATOM 4946 C C . GLY B 1 304 ? -29.375 11.805 6.223 1 95.5 304 GLY B C 1
ATOM 4947 O O . GLY B 1 304 ? -29.234 11.945 5.008 1 95.5 304 GLY B O 1
ATOM 4948 N N . ASP B 1 305 ? -29.078 12.766 7.066 1 96.06 305 ASP B N 1
ATOM 4949 C CA . ASP B 1 305 ? -28.797 14.133 6.648 1 96.06 305 ASP B CA 1
ATOM 4950 C C . ASP B 1 305 ? -27.422 14.242 5.988 1 96.06 305 ASP B C 1
ATOM 4952 O O . ASP B 1 305 ? -27.203 15.086 5.117 1 96.06 305 ASP B O 1
ATOM 4956 N N . ASN B 1 306 ? -26.516 13.461 6.477 1 96.88 306 ASN B N 1
ATOM 4957 C CA . ASN B 1 306 ? -25.172 13.43 5.918 1 96.88 306 ASN B CA 1
ATOM 4958 C C . ASN B 1 306 ? -24.766 12.016 5.508 1 96.88 306 ASN B C 1
ATOM 4960 O O . ASN B 1 306 ? -25.359 11.039 5.961 1 96.88 306 ASN B O 1
ATOM 4964 N N . SER B 1 307 ? -23.75 11.953 4.652 1 97.25 307 SER B N 1
ATOM 4965 C CA . SER B 1 307 ? -23.406 10.641 4.102 1 97.25 307 SER B CA 1
ATOM 4966 C C . SER B 1 307 ? -22.031 10.195 4.566 1 97.25 307 SER B C 1
ATOM 4968 O O . SER B 1 307 ? -21.125 11.016 4.75 1 97.25 307 SER B O 1
ATOM 4970 N N . ILE B 1 308 ? -21.875 8.953 4.781 1 97.12 308 ILE B N 1
ATOM 4971 C CA . ILE B 1 308 ? -20.594 8.242 4.91 1 97.12 308 ILE B CA 1
ATOM 4972 C C . ILE B 1 308 ? -20.453 7.23 3.777 1 97.12 308 ILE B C 1
ATOM 4974 O O . ILE B 1 308 ? -21.172 6.227 3.742 1 97.12 308 ILE B O 1
ATOM 4978 N N . ASP B 1 309 ? -19.594 7.52 2.904 1 95.75 309 ASP B N 1
ATOM 4979 C CA . ASP B 1 309 ? -19.359 6.719 1.709 1 95.75 309 ASP B CA 1
ATOM 4980 C C . ASP B 1 309 ? -17.969 6.059 1.766 1 95.75 309 ASP B C 1
ATOM 4982 O O . ASP B 1 309 ? -16.953 6.73 1.618 1 95.75 309 ASP B O 1
ATOM 4986 N N . ILE B 1 310 ? -17.953 4.703 1.958 1 95.69 310 ILE B N 1
ATOM 4987 C CA . ILE B 1 310 ? -16.688 3.98 2.098 1 95.69 310 ILE B CA 1
ATOM 4988 C C . ILE B 1 310 ? -16.609 2.869 1.056 1 95.69 310 ILE B C 1
ATOM 4990 O O . ILE B 1 310 ? -17.562 2.084 0.905 1 95.69 310 ILE B O 1
ATOM 4994 N N . SER B 1 311 ? -15.594 2.818 0.372 1 90 311 SER B N 1
ATOM 4995 C CA . SER B 1 311 ? -15.32 1.737 -0.567 1 90 311 SER B CA 1
ATOM 4996 C C . SER B 1 311 ? -13.93 1.151 -0.342 1 90 311 SER B C 1
ATOM 4998 O O . SER B 1 311 ? -12.938 1.886 -0.309 1 90 311 SER B O 1
ATOM 5000 N N . THR B 1 312 ? -13.867 -0.2 -0.105 1 89.19 312 THR B N 1
ATOM 5001 C CA . THR B 1 312 ? -12.578 -0.875 0.012 1 89.19 312 THR B CA 1
ATOM 5002 C C . THR B 1 312 ? -12.516 -2.088 -0.912 1 89.19 312 THR B C 1
ATOM 5004 O O . THR B 1 312 ? -13.555 -2.574 -1.375 1 89.19 312 THR B O 1
ATOM 5007 N N . MET B 1 313 ? -11.32 -2.471 -1.17 1 86.25 313 MET B N 1
ATOM 5008 C CA . MET B 1 313 ? -11.188 -3.717 -1.917 1 86.25 313 MET B CA 1
ATOM 5009 C C . MET B 1 313 ? -11.047 -4.906 -0.972 1 86.25 313 MET B C 1
ATOM 5011 O O . MET B 1 313 ? -11.789 -5.883 -1.081 1 86.25 313 MET B O 1
ATOM 5015 N N . SER B 1 314 ? -10.109 -4.766 -0.094 1 89.06 314 SER B N 1
ATOM 5016 C CA . SER B 1 314 ? -9.883 -5.891 0.804 1 89.06 314 SER B CA 1
ATOM 5017 C C . SER B 1 314 ? -9.984 -5.465 2.266 1 89.06 314 SER B C 1
ATOM 5019 O O . SER B 1 314 ? -10.031 -6.309 3.162 1 89.06 314 SER B O 1
ATOM 5021 N N . GLY B 1 315 ? -10.008 -4.199 2.547 1 91.5 315 GLY B N 1
ATOM 5022 C CA . GLY B 1 315 ? -10.047 -3.709 3.916 1 91.5 315 GLY B CA 1
ATOM 5023 C C . GLY B 1 315 ? -11.391 -3.916 4.586 1 91.5 315 GLY B C 1
ATOM 5024 O O . GLY B 1 315 ? -12.438 -3.775 3.951 1 91.5 315 GLY B O 1
ATOM 5025 N N . LYS B 1 316 ? -11.344 -4.16 5.844 1 94.88 316 LYS B N 1
ATOM 5026 C CA . LYS B 1 316 ? -12.555 -4.262 6.648 1 94.88 316 LYS B CA 1
ATOM 5027 C C . LYS B 1 316 ? -13.055 -2.881 7.062 1 94.88 316 LYS B C 1
ATOM 5029 O O . LYS B 1 316 ? -12.258 -1.952 7.23 1 94.88 316 LYS B O 1
ATOM 5034 N N . VAL B 1 317 ? -14.422 -2.879 7.191 1 96 317 VAL B N 1
ATOM 5035 C CA . VAL B 1 317 ? -15.047 -1.638 7.645 1 96 317 VAL B CA 1
ATOM 5036 C C . VAL B 1 317 ? -15.867 -1.897 8.906 1 96 317 VAL B C 1
ATOM 5038 O O . VAL B 1 317 ? -16.719 -2.787 8.93 1 96 317 VAL B O 1
ATOM 5041 N N . GLU B 1 318 ? -15.547 -1.141 9.906 1 95.81 318 GLU B N 1
ATOM 5042 C CA . GLU B 1 318 ? -16.297 -1.268 11.156 1 95.81 318 GLU B CA 1
ATOM 5043 C C . GLU B 1 318 ? -16.844 0.083 11.609 1 95.81 318 GLU B C 1
ATOM 5045 O O . GLU B 1 318 ? -16.094 1.052 11.734 1 95.81 318 GLU B O 1
ATOM 5050 N N . PHE B 1 319 ? -18.125 0.065 11.805 1 95.19 319 PHE B N 1
ATOM 5051 C CA . PHE B 1 319 ? -18.797 1.226 12.375 1 95.19 319 PHE B CA 1
ATOM 5052 C C . PHE B 1 319 ? -19.172 0.977 13.836 1 95.19 319 PHE B C 1
ATOM 5054 O O . PHE B 1 319 ? -19.781 -0.044 14.164 1 95.19 319 PHE B O 1
ATOM 5061 N N . ASN B 1 320 ? -18.812 1.948 14.641 1 92.25 320 ASN B N 1
ATOM 5062 C CA . ASN B 1 320 ? -19.094 1.872 16.078 1 92.25 320 ASN B CA 1
ATOM 5063 C C . ASN B 1 320 ? -19.781 3.139 16.578 1 92.25 320 ASN B C 1
ATOM 5065 O O . ASN B 1 320 ? -19.438 4.246 16.156 1 92.25 320 ASN B O 1
ATOM 5069 N N . THR B 1 321 ? -20.797 2.926 17.391 1 91 321 THR B N 1
ATOM 5070 C CA . THR B 1 321 ? -21.484 4.078 17.969 1 91 321 THR B CA 1
ATOM 5071 C C . THR B 1 321 ? -20.906 4.441 19.328 1 91 321 THR B C 1
ATOM 5073 O O . THR B 1 321 ? -20.531 3.562 20.109 1 91 321 THR B O 1
ATOM 5076 N N . THR B 1 322 ? -20.797 5.68 19.484 1 85.25 322 THR B N 1
ATOM 5077 C CA . THR B 1 322 ? -20.375 6.195 20.781 1 85.25 322 THR B CA 1
ATOM 5078 C C . THR B 1 322 ? -21.562 6.781 21.547 1 85.25 322 THR B C 1
ATOM 5080 O O . THR B 1 322 ? -22.578 7.152 20.922 1 85.25 322 THR B O 1
ATOM 5083 N N . ASN B 1 323 ? -21.672 6.676 22.922 1 73.75 323 ASN B N 1
ATOM 5084 C CA . ASN B 1 323 ? -22.781 7.184 23.734 1 73.75 323 ASN B CA 1
ATOM 5085 C C . ASN B 1 323 ? -22.766 8.711 23.797 1 73.75 323 ASN B C 1
ATOM 5087 O O . ASN B 1 323 ? -21.703 9.328 23.719 1 73.75 323 ASN B O 1
#

InterPro domains:
  IPR025164 Toastrack DUF4097 [PF13349] (110-318)

Radius of gyration: 27.11 Å; Cα contacts (8 Å, |Δi|>4): 1788; chains: 2; bounding box: 67×83×52 Å

Solvent-accessible surface area (backbone atoms only — not comparable to full-atom values): 31003 Å² total; per-residue (Å²): 133,84,75,76,53,65,63,57,49,53,53,40,48,52,43,45,44,31,44,55,52,21,40,64,34,44,56,55,41,68,78,36,90,70,69,69,71,66,49,58,54,49,68,73,65,52,82,74,72,71,75,61,51,49,39,65,80,65,32,76,34,74,42,82,43,78,46,75,51,72,45,77,54,79,78,49,51,28,44,34,35,63,40,54,41,19,24,37,36,44,39,61,38,92,51,84,36,38,36,40,36,35,66,39,50,40,37,19,48,55,91,79,75,84,84,42,81,44,77,46,75,57,88,39,32,40,36,43,36,54,60,93,83,59,80,31,42,44,27,93,32,51,40,36,38,31,37,27,65,84,53,55,43,30,42,37,42,35,21,35,54,16,43,38,38,43,46,67,47,45,28,39,36,38,36,42,38,32,41,48,12,35,40,38,37,35,49,34,42,32,43,34,39,38,34,42,23,41,44,17,41,35,41,35,36,41,40,38,32,55,36,34,42,44,36,22,40,42,12,37,37,38,34,40,44,32,38,42,30,37,39,33,39,23,32,44,12,33,40,37,39,31,37,67,52,62,84,35,41,37,37,39,39,23,34,42,13,36,38,38,40,35,33,46,69,85,42,28,31,27,36,47,31,39,26,71,65,26,33,30,30,52,55,47,95,87,56,70,84,82,43,38,54,16,35,60,44,76,46,68,37,81,81,32,77,21,39,40,36,37,41,25,39,43,11,36,36,40,39,36,55,38,134,134,85,77,76,55,64,64,58,49,52,53,39,51,53,40,44,43,28,45,55,53,21,40,63,40,46,56,54,41,69,77,36,88,69,69,68,71,66,51,60,55,50,68,73,63,53,81,75,70,70,76,62,52,52,43,62,77,66,35,77,35,75,43,82,44,80,46,76,50,71,46,76,53,79,76,46,51,28,43,36,37,61,41,54,41,18,24,37,37,45,40,64,37,94,52,84,36,39,35,38,38,33,67,40,52,40,36,19,48,54,89,78,74,84,81,42,81,46,78,46,75,57,87,39,31,39,36,44,35,54,57,94,84,59,78,35,44,45,28,94,34,50,40,36,38,30,38,27,66,83,52,54,43,30,41,38,43,34,20,35,55,18,44,39,38,42,44,67,48,44,28,38,36,38,37,42,37,31,41,49,12,35,42,38,39,35,49,33,40,30,44,35,39,37,35,41,24,40,46,15,41,35,41,35,34,42,39,39,32,55,35,34,43,44,37,22,40,45,12,37,38,39,34,41,43,32,38,42,28,38,41,33,40,24,34,44,12,33,39,39,38,30,36,67,52,62,84,35,41,36,36,38,39,22,35,42,13,36,37,39,40,34,33,46,68,86,43,28,32,26,36,47,32,38,25,72,65,26,32,30,31,53,54,46,96,87,56,70,84,83,44,40,54,17,35,58,44,76,45,68,36,82,81,32,80,20,40,41,38,38,40,23,38,42,12,38,35,38,39,37,56,37,133

Foldseek 3Di:
DPPDDVVVVVVVLVVVLVVVLCVVVVVVVVVPPDDPVVVVVCVVPDPPPPLVQDDPPPLVDKDFDWAKDKDALVLAQEEEEEDAAAAEEEAEDADRIKMKTWGFMKGFNDDDDPQYWDWDDDRRYIYIDRDPPPSHMHTHTYIYIYDYQPRAGYYAYEYAAYEYEDEDHHYAEYEYEYEAHEYEYEQYEYAEYEYEYEAHAYAYENYEYAEYEYEYEHYAYHYYAYHYEYDYEYEAYAYHEEYPAFPEEYEYEYAHYAYEYEHALQHWAWEWEAEAAAKEEEDDPVDDPPRTRDRTDTDTRDNRNYYYYYYYYHYYYYYHHDD/DPPDDVVVVVVVLVVCLVVVLCVVVVVVVVVPPDDPVVVVVCVVPDPPPPLVQDDPPPLVDKDFDWAKDKDALVLAQEEEEEDAAAAEEEAEDADRIKMKTWGFMKGFNDDDDPQYWDWDDDRRYIYIDRDPVRSHIHTHTYIYIYDYQPRAGYYAYEYAAYEYEDEDHHYAEYEYEYEAHEYEYEQYEYAEYEYEYEAHAYAYENYEYAEYEYEYEHYAYHHYAYHYEYDYEYEAYAYHEEYPAFPEEYEYEYAHYAYEYEHALQHWAWEWEAEAAAKEEEDDPVDDPPRTRDRTDTDTRDNRNYYYYYYYYHYYYYYHHDD